Protein AF-A0A345YJB5-F1 (afdb_monomer_lite)

pLDDT: mean 72.01, std 22.72, range [21.62, 98.44]

Secondary structure (DSSP, 8-state):
--EEEEEEEEB-----SSHHHHHHHHHT--HHHHHHHHHHGGGTT--EEEEEEEEE--HHHHHHHHHHTT--SHHHHHHHHHHHGGGS----------S--PPP------S---HHHHHHHHHHTT----------SS---------HHHHHHHS-EEEE-TTSS-EEEE--EEEETTEEEE--EEEEE--TTT--HHHHHHHHHHHHHHHHHHHHHTT-EEEEEE-SSSEEEEEEEEEHHHHHTTSSHHHHHHHHHHHHS-TTSPEEEE-TTS-B-S--HHHHHHHT---EEETTEEESS-TTGGGG--S-EEE-TTSS-EEE-S-EEEETTEEEE--EEEEEBSSTTSSBSSHHHHHHHHHHHHHHHHHHHHHTT-EEEEEE-SSSEEEEEEEEEHHHHHTT-SHHHHHHHHHHHHTS-S-------EEEE-SSEEEEEE--SEETTEE--TTSTT---EEEEEEEEEETTEEEEEEEEEEEEEEETTS-HHHHHHHHHHHHHHHHTT--SHHHHHHHTT-BHHHHHHHHHHHHTT--TT-HHHHTTTSTTSTT---------------------------EEE---TT-PPPPTTSGGGEEEEEEEEE-------TTS-PPPHHHHHHHHHHH---GGGEEEEEEEEEEETTEEEEEE-PPP-

Foldseek 3Di:
DKWKWWFKFWFFWDFDLDPVCVVVVVVPDAQVRVLVRQVVCPVPDIDMGTPDMDIDDDPVVVCVVCVLLVRNCVVVVVVVVVVVVVPDDDDDDDDDDDDDDFDDDDDDDDPDDDPVVVVVVCVVVVHDPDDDDDDDPDDDDDDDDDDPLLVQLQPWDWQAALLNPWIWTGNDWGQDPNFIWTKTKTKAADDVVPDDLVRQVVVLVVQQVLLAVVLVVQVWGWDWDQDPNRIIIIIITGGSVSLCVLVHSVSSSLVVSVSNHRLVDWRKQWDLQLDGDRDDPVNCVNLVHDWDDDPNHTHRHHPLLSQQAHNDWQAAPVRQWIWRQSIWTQHPSAIFGKTKIKQFECDPPGPHPDPVRQVVVLVVLQVQLVVLCVLQVKHWDWDDDDDTIIMIIIGGHSVSQVLQPGNVSSSVVCNCSRHLGVPPCLDDWDWDDDPFKIKTKHFDQAFDPGGADSNHSRTARWIKIWMWTDDDPDTDGQDLRIATAQEGSSDDPVLSNLLRVVVVLVVVVVLRDNVSSVVSSDDYSVNSVVSVVLVVVPPPPPCPVVSSPPPVVPPPDDDDDDDDDDDDDDDDDDDDDDDDPDWKDFPDDPDDDDDDSVQSSAKGWGKRWTFTDTDDDDPPPPDQDPVNVSVVCVVVDDRSSRTSDMDTAFMDTPPHTGIGTDDPDD

Radius of gyration: 36.36 Å; chains: 1; bounding box: 98×70×102 Å

Structure (mmCIF, N/CA/C/O backbone):
data_AF-A0A345YJB5-F1
#
_entry.id   AF-A0A345YJB5-F1
#
loop_
_atom_site.group_PDB
_atom_site.id
_atom_site.type_symbol
_atom_site.label_atom_id
_atom_site.label_alt_id
_atom_site.label_comp_id
_atom_site.label_asym_id
_atom_site.label_entity_id
_atom_site.label_seq_id
_atom_site.pdbx_PDB_ins_code
_atom_site.Cartn_x
_atom_site.Cartn_y
_atom_site.Cartn_z
_atom_site.occupancy
_atom_site.B_iso_or_equiv
_atom_site.auth_seq_id
_atom_site.auth_comp_id
_atom_site.auth_asym_id
_atom_site.auth_atom_id
_atom_site.pdbx_PDB_model_num
ATOM 1 N N . MET A 1 1 ? 25.781 22.936 -4.184 1.00 44.56 1 MET A N 1
ATOM 2 C CA . MET A 1 1 ? 26.288 22.618 -2.825 1.00 44.56 1 MET A CA 1
ATOM 3 C C . MET A 1 1 ? 25.093 22.343 -1.916 1.00 44.56 1 MET A C 1
ATOM 5 O O . MET A 1 1 ? 24.091 23.016 -2.117 1.00 44.56 1 MET A O 1
ATOM 9 N N . PRO A 1 2 ? 25.155 21.402 -0.956 1.00 40.81 2 PRO A N 1
ATOM 10 C CA . PRO A 1 2 ? 24.090 21.222 0.036 1.00 40.81 2 PRO A CA 1
ATOM 11 C C . PRO A 1 2 ? 24.004 22.417 0.993 1.00 40.81 2 PRO A C 1
ATOM 13 O O . PRO A 1 2 ? 25.035 22.859 1.494 1.00 40.81 2 PRO A O 1
ATOM 16 N N . VAL A 1 3 ? 22.796 22.890 1.293 1.00 44.66 3 VAL A N 1
ATOM 17 C CA . VAL A 1 3 ? 22.505 23.885 2.342 1.00 44.66 3 VAL A CA 1
ATOM 18 C C . VAL A 1 3 ? 21.696 23.210 3.444 1.00 44.66 3 VAL A C 1
ATOM 20 O O . VAL A 1 3 ? 20.840 22.386 3.147 1.00 44.66 3 VAL A O 1
ATOM 23 N N . GLN A 1 4 ? 21.951 23.513 4.717 1.00 45.34 4 GLN A N 1
ATOM 24 C CA . GLN A 1 4 ? 21.225 22.900 5.832 1.00 45.34 4 GLN A CA 1
ATOM 25 C C . GLN A 1 4 ? 20.353 23.939 6.547 1.00 45.34 4 GLN A C 1
ATOM 27 O O . GLN A 1 4 ? 20.866 24.903 7.100 1.00 45.34 4 GLN A O 1
ATOM 32 N N . LYS A 1 5 ? 19.034 23.734 6.525 1.00 52.66 5 LYS A N 1
ATOM 33 C CA . LYS A 1 5 ? 18.026 24.506 7.257 1.00 52.66 5 LYS A CA 1
ATOM 34 C C . LYS A 1 5 ? 17.927 23.965 8.681 1.00 52.66 5 LYS A C 1
ATOM 36 O O . LYS A 1 5 ? 17.858 22.750 8.868 1.00 52.66 5 LYS A O 1
ATOM 41 N N . LEU A 1 6 ? 17.939 24.845 9.675 1.00 43.31 6 LEU A N 1
ATOM 42 C CA . LEU A 1 6 ? 17.793 24.496 11.090 1.00 43.31 6 LEU A CA 1
ATOM 43 C C . LEU A 1 6 ? 16.467 25.048 11.618 1.00 43.31 6 LEU A C 1
ATOM 45 O O . LEU A 1 6 ? 15.945 26.015 11.077 1.00 43.31 6 LEU A O 1
ATOM 49 N N . ILE A 1 7 ? 15.933 24.404 12.653 1.00 47.88 7 ILE A N 1
ATOM 50 C CA . ILE A 1 7 ? 14.821 24.904 13.462 1.00 47.88 7 ILE A CA 1
ATOM 51 C C . ILE A 1 7 ? 15.342 25.020 14.888 1.00 47.88 7 ILE A C 1
ATOM 53 O O . ILE A 1 7 ? 15.876 24.042 15.431 1.00 47.88 7 ILE A O 1
ATOM 57 N N . LEU A 1 8 ? 15.242 26.215 15.464 1.00 42.44 8 LEU A N 1
ATOM 58 C CA . LEU A 1 8 ? 15.743 26.518 16.798 1.00 42.44 8 LEU A CA 1
ATOM 59 C C . LEU A 1 8 ? 14.577 26.766 17.766 1.00 42.44 8 LEU A C 1
ATOM 61 O O . LEU A 1 8 ? 13.424 26.860 17.378 1.00 42.44 8 LEU A O 1
ATOM 65 N N . GLN A 1 9 ? 14.879 26.825 19.053 1.00 42.31 9 GLN A N 1
ATOM 66 C CA . GLN A 1 9 ? 13.971 27.281 20.095 1.00 42.31 9 GLN A CA 1
ATOM 67 C C . GLN A 1 9 ? 14.765 28.257 20.963 1.00 42.31 9 GLN A C 1
ATOM 69 O O . GLN A 1 9 ? 15.835 27.880 21.448 1.00 42.31 9 GLN A O 1
ATOM 74 N N . MET A 1 10 ? 14.281 29.494 21.122 1.00 46.22 10 MET A N 1
ATOM 75 C CA . MET A 1 10 ? 14.931 30.533 21.931 1.00 46.22 10 MET A CA 1
ATOM 76 C C . MET A 1 10 ? 14.040 30.960 23.098 1.00 46.22 10 MET A C 1
ATOM 78 O O . MET A 1 10 ? 12.892 31.344 22.892 1.00 46.22 10 MET A O 1
ATOM 82 N N . THR A 1 11 ? 14.605 30.990 24.303 1.00 45.50 11 THR A N 1
ATOM 83 C CA . THR A 1 11 ? 13.954 31.544 25.503 1.00 45.50 11 THR A CA 1
ATOM 84 C C . THR A 1 11 ? 14.563 32.908 25.835 1.00 45.50 11 THR A C 1
ATOM 86 O O . THR A 1 11 ? 15.778 32.985 26.000 1.00 45.50 11 THR A O 1
ATOM 89 N N . VAL A 1 12 ? 13.754 33.971 25.954 1.00 45.88 12 VAL A N 1
ATOM 90 C CA . VAL A 1 12 ? 14.209 35.352 26.243 1.00 45.88 12 VAL A CA 1
ATOM 91 C C . VAL A 1 12 ? 13.360 35.960 27.368 1.00 45.88 12 VAL A C 1
ATOM 93 O O . VAL A 1 12 ? 12.159 35.717 27.408 1.00 45.88 12 VAL A O 1
ATOM 96 N N . MET A 1 13 ? 13.964 36.743 28.274 1.00 48.31 13 MET A N 1
ATOM 97 C CA . MET A 1 13 ? 13.277 37.384 29.413 1.00 48.31 13 MET A CA 1
ATOM 98 C C . MET A 1 13 ? 13.209 38.914 29.264 1.00 48.31 13 MET A C 1
ATOM 100 O O . MET A 1 13 ? 14.163 39.524 28.776 1.00 48.31 13 MET A O 1
ATOM 104 N N . CYS A 1 14 ? 12.110 39.533 29.714 1.00 51.16 14 CYS A N 1
ATOM 105 C CA . CYS A 1 14 ? 11.850 40.979 29.640 1.00 51.16 14 CYS A CA 1
ATOM 106 C C . CYS A 1 14 ? 11.347 41.537 30.970 1.00 51.16 14 CYS A C 1
ATOM 108 O O . CYS A 1 14 ? 10.651 40.831 31.688 1.00 51.16 14 CYS A O 1
ATOM 110 N N . ASP A 1 15 ? 11.631 42.811 31.240 1.00 48.09 15 ASP A N 1
ATOM 111 C CA . ASP A 1 15 ? 11.227 43.522 32.459 1.00 48.09 15 ASP A CA 1
ATOM 112 C C . ASP A 1 15 ? 10.264 44.666 32.068 1.00 48.09 15 ASP A C 1
ATOM 114 O O . ASP A 1 15 ? 10.689 45.789 31.778 1.00 48.09 15 ASP A O 1
ATOM 118 N N . THR A 1 16 ? 8.967 44.358 31.927 1.00 55.78 16 THR A N 1
ATOM 119 C CA . THR A 1 16 ? 7.910 45.338 31.599 1.00 55.78 16 THR A CA 1
ATOM 120 C C . THR A 1 16 ? 6.620 45.049 32.363 1.00 55.78 16 THR A C 1
ATOM 122 O O . THR A 1 16 ? 6.196 43.899 32.433 1.00 55.78 16 THR A O 1
ATOM 125 N N . ASP A 1 17 ? 5.943 46.103 32.821 1.00 49.38 17 ASP A N 1
ATOM 126 C CA . ASP A 1 17 ? 4.808 46.026 33.755 1.00 49.38 17 ASP A CA 1
ATOM 127 C C . ASP A 1 17 ? 3.500 45.472 33.138 1.00 49.38 17 ASP A C 1
ATOM 129 O O . ASP A 1 17 ? 2.554 45.135 33.857 1.00 49.38 17 ASP A O 1
ATOM 133 N N . THR A 1 18 ? 3.387 45.402 31.804 1.00 54.69 18 THR A N 1
ATOM 134 C CA . THR A 1 18 ? 2.184 44.888 31.125 1.00 54.69 18 THR A CA 1
ATOM 135 C C . THR A 1 18 ? 2.501 44.102 29.853 1.00 54.69 18 THR A C 1
ATOM 137 O O . THR A 1 18 ? 3.461 44.390 29.147 1.00 54.69 18 THR A O 1
ATOM 140 N N . LEU A 1 19 ? 1.640 43.134 29.511 1.00 43.41 19 LEU A N 1
ATOM 141 C CA . LEU A 1 19 ? 1.776 42.309 28.302 1.00 43.41 19 LEU A CA 1
ATOM 142 C C . LEU A 1 19 ? 1.765 43.141 27.009 1.00 43.41 19 LEU A C 1
ATOM 144 O O . LEU A 1 19 ? 2.551 42.879 26.105 1.00 43.41 19 LEU A O 1
ATOM 148 N N . ASP A 1 20 ? 0.906 44.158 26.925 1.00 52.31 20 ASP A N 1
ATOM 149 C CA . ASP A 1 20 ? 0.854 45.035 25.752 1.00 52.31 20 ASP A CA 1
ATOM 150 C C . ASP A 1 20 ? 2.120 45.902 25.650 1.00 52.31 20 ASP A C 1
ATOM 152 O O . ASP A 1 20 ? 2.561 46.207 24.546 1.00 52.31 20 ASP A O 1
ATOM 156 N N . GLU A 1 21 ? 2.736 46.291 26.771 1.00 53.38 21 GLU A N 1
ATOM 157 C CA . GLU A 1 21 ? 4.031 46.981 26.766 1.00 53.38 21 GLU A CA 1
ATOM 158 C C . GLU A 1 21 ? 5.183 46.034 26.449 1.00 53.38 21 GLU A C 1
ATOM 160 O O . GLU A 1 21 ? 6.061 46.449 25.709 1.00 53.38 21 GLU A O 1
ATOM 165 N N . ALA A 1 22 ? 5.155 44.778 26.903 1.00 52.56 22 ALA A N 1
ATOM 166 C CA . ALA A 1 22 ? 6.128 43.757 26.514 1.00 52.56 22 ALA A CA 1
ATOM 167 C C . ALA A 1 22 ? 6.095 43.542 24.996 1.00 52.56 22 ALA A C 1
ATOM 169 O O . ALA A 1 22 ? 7.112 43.660 24.317 1.00 52.56 22 ALA A O 1
ATOM 170 N N . VAL A 1 23 ? 4.899 43.303 24.448 1.00 49.75 23 VAL A N 1
ATOM 171 C CA . VAL A 1 23 ? 4.691 43.091 23.012 1.00 49.75 23 VAL A CA 1
ATOM 172 C C . VAL A 1 23 ? 5.086 44.338 22.223 1.00 49.75 23 VAL A C 1
ATOM 174 O O . VAL A 1 23 ? 5.841 44.215 21.270 1.00 49.75 23 VAL A O 1
ATOM 177 N N . ASN A 1 24 ? 4.673 45.542 22.633 1.00 56.47 24 ASN A N 1
ATOM 178 C CA . ASN A 1 24 ? 5.051 46.775 21.930 1.00 56.47 24 ASN A CA 1
ATOM 179 C C . ASN A 1 24 ? 6.534 47.142 22.101 1.00 56.47 24 ASN A C 1
ATOM 181 O O . ASN A 1 24 ? 7.119 47.725 21.191 1.00 56.47 24 ASN A O 1
ATOM 185 N N . ALA A 1 25 ? 7.154 46.843 23.244 1.00 56.84 25 ALA A N 1
ATOM 186 C CA . ALA A 1 25 ? 8.582 47.047 23.462 1.00 56.84 25 ALA A CA 1
ATOM 187 C C . ALA A 1 25 ? 9.382 46.132 22.536 1.00 56.84 25 ALA A C 1
ATOM 189 O O . ALA A 1 25 ? 10.281 46.621 21.867 1.00 56.84 25 ALA A O 1
ATOM 190 N N . TYR A 1 26 ? 9.005 44.857 22.406 1.00 59.59 26 TYR A N 1
ATOM 191 C CA . TYR A 1 26 ? 9.677 43.931 21.491 1.00 59.59 26 TYR A CA 1
ATOM 192 C C . TYR A 1 26 ? 9.394 44.205 20.017 1.00 59.59 26 TYR A C 1
ATOM 194 O O . TYR A 1 26 ? 10.328 44.193 19.224 1.00 59.59 26 TYR A O 1
ATOM 202 N N . ASP A 1 27 ? 8.155 44.536 19.654 1.00 49.59 27 ASP A N 1
ATOM 203 C CA . ASP A 1 27 ? 7.781 44.907 18.279 1.00 49.59 27 ASP A CA 1
ATOM 204 C C . ASP A 1 27 ? 8.455 46.225 17.836 1.00 49.59 27 ASP A C 1
ATOM 206 O O . ASP A 1 27 ? 8.512 46.551 16.651 1.00 49.59 27 ASP A O 1
ATOM 210 N N . SER A 1 28 ? 8.997 46.993 18.794 1.00 49.53 28 SER A N 1
ATOM 211 C CA . SER A 1 28 ? 9.758 48.224 18.551 1.00 49.53 28 SER A CA 1
ATOM 212 C C . SER A 1 28 ? 11.257 48.131 18.856 1.00 49.53 28 SER A C 1
ATOM 214 O O . SER A 1 28 ? 11.974 49.104 18.598 1.00 49.53 28 SER A O 1
ATOM 216 N N . MET A 1 29 ? 11.748 46.994 19.362 1.00 53.62 29 MET A N 1
ATOM 217 C CA . MET A 1 29 ? 13.169 46.773 19.627 1.00 53.62 29 MET A CA 1
ATOM 218 C C . MET A 1 29 ? 13.900 46.474 18.327 1.00 53.62 29 MET A C 1
ATOM 220 O O . MET A 1 29 ? 13.502 45.627 17.531 1.00 53.62 29 MET A O 1
ATOM 224 N N . SER A 1 30 ? 15.032 47.139 18.138 1.00 52.41 30 SER A N 1
ATOM 225 C CA . SER A 1 30 ? 15.983 46.721 17.123 1.00 52.41 30 SER A CA 1
ATOM 226 C C . SER A 1 30 ? 16.657 45.422 17.553 1.00 52.41 30 SER A C 1
ATOM 228 O O . SER A 1 30 ? 16.879 45.154 18.733 1.00 52.41 30 SER A O 1
ATOM 230 N N . LEU A 1 31 ? 17.090 44.625 16.591 1.00 46.19 31 LEU A N 1
ATOM 231 C CA . LEU A 1 31 ? 17.836 43.404 16.868 1.00 46.19 31 LEU A CA 1
ATOM 232 C C . LEU A 1 31 ? 19.042 43.506 17.766 1.00 46.19 31 LEU A C 1
ATOM 234 O O 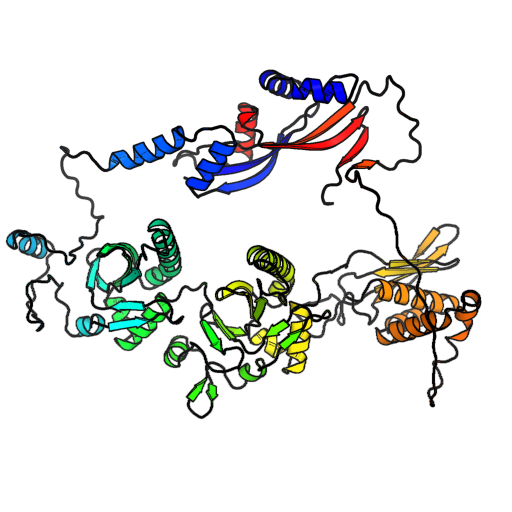. LEU A 1 31 ? 19.379 42.558 18.465 1.00 46.19 31 LEU A O 1
ATOM 238 N N . THR A 1 32 ? 19.742 44.630 17.689 1.00 51.06 32 THR A N 1
ATOM 239 C CA . THR A 1 32 ? 20.906 44.852 18.534 1.00 51.06 32 THR A CA 1
ATOM 240 C C . THR A 1 32 ? 20.486 44.892 20.001 1.00 51.06 32 THR A C 1
ATOM 242 O O . THR A 1 32 ? 21.241 44.452 20.858 1.00 51.06 32 THR A O 1
ATOM 245 N N . GLU A 1 33 ? 19.271 45.359 20.293 1.00 51.59 33 GLU A N 1
ATOM 246 C CA . GLU A 1 33 ? 18.691 45.378 21.636 1.00 51.59 33 GLU A CA 1
ATOM 247 C C . GLU A 1 33 ? 18.221 43.977 22.064 1.00 51.59 33 GLU A C 1
ATOM 249 O O . GLU A 1 33 ? 18.426 43.603 23.218 1.00 51.59 33 GLU A O 1
ATOM 254 N N . ILE A 1 34 ? 17.711 43.164 21.130 1.00 50.91 34 ILE A N 1
ATOM 255 C CA . ILE A 1 34 ? 17.346 41.755 21.369 1.00 50.91 34 ILE A CA 1
ATOM 256 C C . ILE A 1 34 ? 18.594 40.900 21.656 1.00 50.91 34 ILE A C 1
ATOM 258 O O . ILE A 1 34 ? 18.623 40.173 22.646 1.00 50.91 34 ILE A O 1
ATOM 262 N N . ALA A 1 35 ? 19.659 41.045 20.861 1.00 49.28 35 ALA A N 1
ATOM 263 C CA . ALA A 1 35 ? 20.926 40.334 21.056 1.00 49.28 35 ALA A CA 1
ATOM 264 C C . ALA A 1 35 ? 21.591 40.684 22.403 1.00 49.28 35 ALA A C 1
ATOM 266 O O . ALA A 1 35 ? 22.115 39.817 23.101 1.00 49.28 35 ALA A O 1
ATOM 267 N N . HIS A 1 36 ? 21.512 41.953 22.812 1.00 54.66 36 HIS A N 1
ATOM 268 C CA . HIS A 1 36 ? 22.048 42.416 24.092 1.00 54.66 36 HIS A CA 1
ATOM 269 C C . HIS A 1 36 ? 21.214 41.927 25.295 1.00 54.66 36 HIS A C 1
ATOM 271 O O . HIS A 1 36 ? 21.744 41.813 26.397 1.00 54.66 36 HIS A O 1
ATOM 277 N N . SER A 1 37 ? 19.924 41.621 25.094 1.00 51.84 37 SER A N 1
ATOM 278 C CA . SER A 1 37 ? 19.049 40.982 26.091 1.00 51.84 37 SER A CA 1
ATOM 279 C C . SER A 1 37 ? 19.371 39.493 26.262 1.00 51.84 37 SER A C 1
ATOM 281 O O . SER A 1 37 ? 19.419 39.018 27.396 1.00 51.84 37 SER A O 1
ATOM 283 N N . THR A 1 38 ? 19.679 38.772 25.178 1.00 48.78 38 THR A N 1
ATOM 284 C CA . THR A 1 38 ? 20.147 37.376 25.250 1.00 48.78 38 THR A CA 1
ATOM 285 C C . THR A 1 38 ? 21.526 37.242 25.899 1.00 48.78 38 THR A C 1
ATOM 287 O O . THR A 1 38 ? 21.696 36.361 26.735 1.00 48.78 38 THR A O 1
ATOM 290 N N . ASP A 1 39 ? 22.463 38.162 25.630 1.00 51.19 39 ASP A N 1
ATOM 291 C CA . ASP A 1 39 ? 23.772 38.216 26.314 1.00 51.19 39 ASP A CA 1
ATOM 292 C C . ASP A 1 39 ? 23.638 38.506 27.823 1.00 51.19 39 ASP A C 1
ATOM 294 O O . ASP A 1 39 ? 24.496 38.138 28.625 1.00 51.19 39 ASP A O 1
ATOM 298 N N . PHE A 1 40 ? 22.560 39.183 28.235 1.00 43.53 40 PHE A N 1
ATOM 299 C CA . PHE A 1 40 ? 22.276 39.487 29.640 1.00 43.53 40 PHE A CA 1
ATOM 300 C C . PHE A 1 40 ? 21.701 38.279 30.405 1.00 43.53 40 PHE A C 1
ATOM 302 O O . PHE A 1 40 ? 21.779 38.234 31.632 1.00 43.53 40 PHE A O 1
ATOM 309 N N . GLY A 1 41 ? 21.125 37.300 29.699 1.00 44.69 41 GLY A N 1
ATOM 310 C CA . GLY A 1 41 ? 20.412 36.163 30.284 1.00 44.69 41 GLY A CA 1
ATOM 311 C C . GLY A 1 41 ? 21.256 34.904 30.561 1.00 44.69 41 GLY A C 1
ATOM 312 O O . GLY A 1 41 ? 20.745 33.957 31.170 1.00 44.69 41 GLY A O 1
ATOM 313 N N . ASP A 1 42 ? 22.547 34.900 30.206 1.00 43.69 42 ASP A N 1
ATOM 314 C CA . ASP A 1 42 ? 23.491 33.795 30.481 1.00 43.69 42 ASP A CA 1
ATOM 315 C C . ASP A 1 42 ? 23.615 33.444 31.984 1.00 43.69 42 ASP A C 1
ATOM 317 O O . ASP A 1 42 ? 23.967 32.317 32.335 1.00 43.69 42 ASP A O 1
ATOM 321 N N . ASP A 1 43 ? 23.261 34.364 32.891 1.00 40.84 43 ASP A N 1
ATOM 322 C CA . ASP A 1 43 ? 23.250 34.130 34.346 1.00 40.84 43 ASP A CA 1
ATOM 323 C C . ASP A 1 43 ? 21.905 33.581 34.889 1.00 40.84 43 ASP A C 1
ATOM 325 O O . ASP A 1 43 ? 21.824 33.236 36.072 1.00 40.84 43 ASP A O 1
ATOM 329 N N . ILE A 1 44 ? 20.847 33.478 34.067 1.00 37.62 44 ILE A N 1
ATOM 330 C CA . ILE A 1 44 ? 19.465 33.220 34.539 1.00 37.62 44 ILE A CA 1
ATOM 331 C C . ILE A 1 44 ? 18.675 32.159 33.746 1.00 37.62 44 ILE A C 1
ATOM 333 O O . ILE A 1 44 ? 17.538 31.863 34.104 1.00 37.62 44 ILE A O 1
ATOM 337 N N . GLY A 1 45 ? 19.274 31.504 32.744 1.00 37.69 45 GLY A N 1
ATOM 338 C CA . GLY A 1 45 ? 18.694 30.312 32.100 1.00 37.69 45 GLY A CA 1
ATOM 339 C C . GLY A 1 45 ? 18.027 30.526 30.736 1.00 37.69 45 GLY A C 1
ATOM 340 O O . GLY A 1 45 ? 17.296 29.644 30.281 1.00 37.69 45 GLY A O 1
ATOM 341 N N . SER A 1 46 ? 18.290 31.640 30.050 1.00 44.28 46 SER A N 1
ATOM 342 C CA . SER A 1 46 ? 17.992 31.764 28.616 1.00 44.28 46 SER A CA 1
ATOM 343 C C . SER A 1 46 ? 18.990 30.955 27.780 1.00 44.28 46 SER A C 1
ATOM 345 O O . SER A 1 46 ? 20.171 30.893 28.109 1.00 44.28 46 SER A O 1
ATOM 347 N N . GLY A 1 47 ? 18.535 30.333 26.689 1.00 44.03 47 GLY A N 1
ATOM 348 C CA . GLY A 1 47 ? 19.403 29.555 25.804 1.00 44.03 47 GLY A CA 1
ATOM 349 C C . GLY A 1 47 ? 18.719 29.144 24.503 1.00 44.03 47 GLY A C 1
ATOM 350 O O . GLY A 1 47 ? 17.492 29.171 24.397 1.00 44.03 47 GLY A O 1
ATOM 351 N N . ILE A 1 48 ? 19.532 28.768 23.512 1.00 43.25 48 ILE A N 1
ATOM 352 C CA . ILE A 1 48 ? 19.093 28.377 22.168 1.00 43.25 48 ILE A CA 1
ATOM 353 C C . ILE A 1 48 ? 19.288 26.871 21.984 1.00 43.25 48 ILE A C 1
ATOM 355 O O . ILE A 1 48 ? 20.388 26.349 22.178 1.00 43.25 48 ILE A O 1
ATOM 359 N N . LYS A 1 49 ? 18.233 26.151 21.592 1.00 45.69 49 LYS A N 1
ATOM 360 C CA . LYS A 1 49 ? 18.287 24.701 21.343 1.00 45.69 49 LYS A CA 1
ATOM 361 C C . LYS A 1 49 ? 17.912 24.378 19.898 1.00 45.69 49 LYS A C 1
ATOM 363 O O . LYS A 1 49 ? 16.881 24.818 19.414 1.00 45.69 49 LYS A O 1
ATOM 368 N N . VAL A 1 50 ? 18.721 23.557 19.220 1.00 43.06 50 VAL A N 1
ATOM 369 C CA . VAL A 1 50 ? 18.417 23.045 17.867 1.00 43.06 50 VAL A CA 1
ATOM 370 C C . VAL A 1 50 ? 17.444 21.868 17.962 1.00 43.06 50 VAL A C 1
ATOM 372 O O . VAL A 1 50 ? 17.839 20.767 18.383 1.00 43.06 50 VAL A O 1
ATOM 375 N N . VAL A 1 51 ? 16.200 22.078 17.537 1.00 48.16 51 VAL A N 1
ATOM 376 C CA . VAL A 1 51 ? 15.121 21.082 17.622 1.00 48.16 51 VAL A CA 1
ATOM 377 C C . VAL A 1 51 ? 14.975 20.250 16.344 1.00 48.16 51 VAL A C 1
ATOM 379 O O . VAL A 1 51 ? 14.707 19.056 16.448 1.00 48.16 51 VAL A O 1
ATOM 382 N N . ALA A 1 52 ? 15.288 20.796 15.161 1.00 46.47 52 ALA A N 1
ATOM 383 C CA . ALA A 1 52 ? 15.303 20.027 13.908 1.00 46.47 52 ALA A CA 1
ATOM 384 C C . ALA A 1 52 ? 16.323 20.546 12.874 1.00 46.47 52 ALA A C 1
ATOM 386 O O . ALA A 1 52 ? 16.821 21.668 12.979 1.00 46.47 52 ALA A O 1
ATOM 387 N N . SER A 1 53 ? 16.653 19.717 11.873 1.00 46.47 53 SER A N 1
ATOM 388 C CA . SER A 1 53 ? 17.476 20.112 10.723 1.00 46.47 53 SER A CA 1
ATOM 389 C C . SER A 1 53 ? 17.065 19.404 9.428 1.00 46.47 53 SER A C 1
ATOM 391 O O . SER A 1 53 ? 16.615 18.260 9.447 1.00 46.47 53 SER A O 1
ATOM 393 N N . GLN A 1 54 ? 17.242 20.080 8.292 1.00 55.91 54 GLN A N 1
ATOM 394 C CA . GLN A 1 54 ? 16.914 19.577 6.959 1.00 55.91 54 GLN A CA 1
ATOM 395 C C . GLN A 1 54 ? 17.986 19.987 5.946 1.00 55.91 54 GLN A C 1
ATOM 397 O O . GLN A 1 54 ? 18.371 21.149 5.882 1.00 55.91 54 GLN A O 1
ATOM 402 N N . THR A 1 55 ? 18.449 19.056 5.112 1.00 51.62 55 THR A N 1
ATOM 403 C CA . THR A 1 55 ? 19.386 19.354 4.016 1.00 51.62 55 THR A CA 1
ATOM 404 C C . THR A 1 55 ? 18.626 19.644 2.720 1.00 51.62 55 THR A C 1
ATOM 406 O O . THR A 1 55 ? 17.800 18.848 2.283 1.00 51.62 55 THR A O 1
ATOM 409 N N . ILE A 1 56 ? 18.930 20.776 2.095 1.00 55.12 56 ILE A N 1
ATOM 410 C CA . ILE A 1 56 ? 18.370 21.278 0.842 1.00 55.12 56 ILE A CA 1
ATOM 411 C C . ILE A 1 56 ? 19.464 21.211 -0.224 1.00 55.12 56 ILE A C 1
ATOM 413 O O . ILE A 1 56 ? 20.574 21.702 -0.028 1.00 55.12 56 ILE A O 1
ATOM 417 N N . LEU A 1 57 ? 19.159 20.566 -1.348 1.00 48.97 57 LEU A N 1
ATOM 418 C CA . LEU A 1 57 ? 20.132 20.278 -2.409 1.00 48.97 57 LEU A CA 1
ATOM 419 C C . LEU A 1 57 ? 19.861 21.043 -3.714 1.00 48.97 57 LEU A C 1
ATOM 421 O O . LEU A 1 57 ? 20.760 21.145 -4.543 1.00 48.97 57 LEU A O 1
ATOM 425 N N . SER A 1 58 ? 18.650 21.581 -3.890 1.00 65.06 58 SER A N 1
ATOM 426 C CA . SER A 1 58 ? 18.228 22.273 -5.116 1.00 65.06 58 SER A CA 1
ATOM 427 C C . SER A 1 58 ? 18.699 23.735 -5.118 1.00 65.06 58 SER A C 1
ATOM 429 O O . SER A 1 58 ? 18.383 24.448 -4.164 1.00 65.06 58 SER A O 1
ATOM 431 N N . PRO A 1 59 ? 19.407 24.199 -6.166 1.00 56.28 59 PRO A N 1
ATOM 432 C CA . PRO A 1 59 ? 19.837 25.591 -6.304 1.00 56.28 59 PRO A CA 1
ATOM 433 C C . PRO A 1 59 ? 18.687 26.601 -6.241 1.00 56.28 59 PRO A C 1
ATOM 435 O O . PRO A 1 59 ? 18.801 27.585 -5.519 1.00 56.28 59 PRO A O 1
ATOM 438 N N . ASP A 1 60 ? 17.556 26.329 -6.894 1.00 65.06 60 ASP A N 1
ATOM 439 C CA . ASP A 1 60 ? 16.410 27.250 -6.902 1.00 65.06 60 ASP A CA 1
ATOM 440 C C . ASP A 1 60 ? 15.691 27.274 -5.562 1.00 65.06 60 ASP A C 1
ATOM 442 O O . ASP A 1 60 ? 15.248 28.321 -5.105 1.00 65.06 60 ASP A O 1
ATOM 446 N N . ARG A 1 61 ? 15.630 26.130 -4.872 1.00 59.31 61 ARG A N 1
ATOM 447 C CA . ARG A 1 61 ? 15.085 26.081 -3.514 1.00 59.31 61 ARG A CA 1
ATOM 448 C C . ARG A 1 61 ? 16.019 26.740 -2.504 1.00 59.31 61 ARG A C 1
ATOM 450 O O . ARG A 1 61 ? 15.543 27.343 -1.551 1.00 59.31 61 ARG A O 1
ATOM 457 N N . ILE A 1 62 ? 17.331 26.650 -2.719 1.00 55.97 62 ILE A N 1
ATOM 458 C CA . ILE A 1 62 ? 18.328 27.409 -1.960 1.00 55.97 62 ILE A CA 1
ATOM 459 C C . ILE A 1 62 ? 18.113 28.902 -2.205 1.00 55.97 62 ILE A C 1
ATOM 461 O O . ILE A 1 62 ? 18.011 29.649 -1.242 1.00 55.97 62 ILE A O 1
ATOM 465 N N . LYS A 1 63 ? 17.960 29.326 -3.461 1.00 63.06 63 LYS A N 1
ATOM 466 C CA . LYS A 1 63 ? 17.720 30.722 -3.828 1.00 63.06 63 LYS A CA 1
ATOM 467 C C . LYS A 1 63 ? 16.405 31.257 -3.263 1.00 63.06 63 LYS A C 1
ATOM 469 O O . LYS A 1 63 ? 16.411 32.295 -2.622 1.00 63.06 63 LYS A O 1
ATOM 474 N N . ALA A 1 64 ? 15.315 30.505 -3.381 1.00 65.12 64 ALA A N 1
ATOM 475 C CA . ALA A 1 64 ? 14.018 30.874 -2.823 1.00 65.12 64 ALA A CA 1
ATOM 476 C C . ALA A 1 64 ? 14.042 30.965 -1.288 1.00 65.12 64 ALA A C 1
ATOM 478 O O . ALA A 1 64 ? 13.431 31.860 -0.713 1.00 65.12 64 ALA A O 1
ATOM 479 N N . GLU A 1 65 ? 14.758 30.067 -0.602 1.00 57.62 65 GLU A N 1
ATOM 480 C CA . GLU A 1 65 ? 14.914 30.149 0.857 1.00 57.62 65 GLU A CA 1
ATOM 481 C C . GLU A 1 65 ? 15.854 31.293 1.276 1.00 57.62 65 GLU A C 1
ATOM 483 O O . GLU A 1 65 ? 15.652 31.849 2.352 1.00 57.62 65 GLU A O 1
ATOM 488 N N . LEU A 1 66 ? 16.835 31.676 0.443 1.00 53.53 66 LEU A N 1
ATOM 489 C CA . LEU A 1 66 ? 17.691 32.856 0.646 1.00 53.53 66 LEU A CA 1
ATOM 490 C C . LEU A 1 66 ? 16.905 34.162 0.453 1.00 53.53 66 LEU A C 1
ATOM 492 O O . LEU A 1 66 ? 16.964 35.045 1.308 1.00 53.53 66 LEU A O 1
ATOM 496 N N . GLU A 1 67 ? 16.108 34.247 -0.610 1.00 66.88 67 GLU A N 1
ATOM 497 C CA . GLU A 1 67 ? 15.225 35.384 -0.887 1.00 66.88 67 GLU A CA 1
ATOM 498 C C . GLU A 1 67 ? 14.169 35.545 0.214 1.00 66.88 67 GLU A C 1
ATOM 500 O O . GLU A 1 67 ? 13.890 36.663 0.652 1.00 66.88 67 GLU A O 1
ATOM 505 N N . ALA A 1 68 ? 13.636 34.432 0.730 1.00 57.22 68 ALA A N 1
ATOM 506 C CA . ALA A 1 68 ? 12.666 34.433 1.822 1.00 57.22 68 ALA A CA 1
ATOM 507 C C . ALA A 1 68 ? 13.220 35.003 3.140 1.00 57.22 68 ALA A C 1
ATOM 509 O O . ALA A 1 68 ? 12.441 35.520 3.935 1.00 57.22 68 ALA A O 1
ATOM 510 N N . ILE A 1 69 ? 14.539 34.954 3.363 1.00 49.03 69 ILE A N 1
ATOM 511 C CA . ILE A 1 69 ? 15.203 35.560 4.535 1.00 49.03 69 ILE A CA 1
ATOM 512 C C . ILE A 1 69 ? 15.845 36.922 4.221 1.00 49.03 69 ILE A C 1
ATOM 514 O O . ILE A 1 69 ? 16.691 37.413 4.967 1.00 49.03 69 ILE A O 1
ATOM 518 N N . GLY A 1 70 ? 15.462 37.549 3.103 1.00 48.47 70 GLY A N 1
ATOM 519 C CA . GLY A 1 70 ? 15.912 38.892 2.730 1.00 48.47 70 GLY A CA 1
ATOM 520 C C . GLY A 1 70 ? 17.339 38.966 2.179 1.00 48.47 70 GLY A C 1
ATOM 521 O O . GLY A 1 70 ? 17.892 40.062 2.080 1.00 48.47 70 GLY A O 1
ATOM 522 N N . ASN A 1 71 ? 17.939 37.831 1.812 1.00 54.12 71 ASN A N 1
ATOM 523 C CA . ASN A 1 71 ? 19.186 37.780 1.059 1.00 54.12 71 ASN A CA 1
ATOM 524 C C . ASN A 1 71 ? 18.847 37.698 -0.435 1.00 54.12 71 ASN A C 1
ATOM 526 O O . ASN A 1 71 ? 18.170 36.772 -0.864 1.00 54.12 71 ASN A O 1
ATOM 530 N N . ASP A 1 72 ? 19.305 38.659 -1.233 1.00 64.56 72 ASP A N 1
ATOM 531 C CA . ASP A 1 72 ? 18.966 38.760 -2.662 1.00 64.56 72 ASP A CA 1
ATOM 532 C C . ASP A 1 72 ? 19.576 37.654 -3.543 1.00 64.56 72 ASP A C 1
ATOM 534 O O . ASP A 1 72 ? 19.326 37.610 -4.746 1.00 64.56 72 ASP A O 1
ATOM 538 N N . GLY A 1 73 ? 20.366 36.752 -2.956 1.00 54.28 73 GLY A N 1
ATOM 539 C CA . GLY A 1 73 ? 20.939 35.607 -3.647 1.00 54.28 73 GLY A CA 1
ATOM 540 C C . GLY A 1 73 ? 22.099 35.959 -4.582 1.00 54.28 73 GLY A C 1
ATOM 541 O O . GLY A 1 73 ? 22.705 35.035 -5.126 1.00 54.28 73 GLY A O 1
ATOM 542 N N . GLU A 1 74 ? 22.490 37.236 -4.722 1.00 66.25 74 GLU A N 1
ATOM 543 C CA . GLU A 1 74 ? 23.533 37.657 -5.674 1.00 66.25 74 GLU A CA 1
ATOM 544 C C . GLU A 1 74 ? 24.880 36.983 -5.380 1.00 66.25 74 GLU A C 1
ATOM 546 O O . GLU A 1 74 ? 25.604 36.601 -6.296 1.00 66.25 74 GLU A O 1
ATOM 551 N N . PHE A 1 75 ? 25.222 36.772 -4.105 1.00 49.88 75 PHE A N 1
ATOM 552 C CA . PHE A 1 75 ? 26.457 36.071 -3.733 1.00 49.88 75 PHE A CA 1
ATOM 553 C C . PHE A 1 75 ? 26.458 34.599 -4.177 1.00 49.88 75 PHE A C 1
ATOM 555 O O . PHE A 1 75 ? 27.503 34.066 -4.555 1.00 49.88 75 PHE A O 1
ATOM 562 N N . PHE A 1 76 ? 25.296 33.940 -4.147 1.00 53.72 76 PHE A N 1
ATOM 563 C CA . PHE A 1 76 ? 25.142 32.559 -4.606 1.00 53.72 76 PHE A CA 1
ATOM 564 C C . PHE A 1 76 ? 25.199 32.486 -6.138 1.00 53.72 76 PHE A C 1
ATOM 566 O O . PHE A 1 76 ? 25.888 31.622 -6.677 1.00 53.72 76 PHE A O 1
ATOM 573 N N . ASP A 1 77 ? 24.583 33.452 -6.824 1.00 60.72 77 ASP A N 1
ATOM 574 C CA . ASP A 1 77 ? 24.660 33.595 -8.280 1.00 60.72 77 ASP A CA 1
ATOM 575 C C . ASP A 1 77 ? 26.098 33.879 -8.752 1.00 60.72 77 ASP A C 1
ATOM 577 O O . ASP A 1 77 ? 26.557 33.257 -9.707 1.00 60.72 77 ASP A O 1
ATOM 581 N N . MET A 1 78 ? 26.854 34.743 -8.059 1.00 54.69 78 MET A N 1
ATOM 582 C CA . MET A 1 78 ? 28.268 35.001 -8.370 1.00 54.69 78 MET A CA 1
ATOM 583 C C . MET A 1 78 ? 29.153 33.774 -8.145 1.00 54.69 78 MET A C 1
ATOM 585 O O . MET A 1 78 ? 30.046 33.524 -8.944 1.00 54.69 78 MET A O 1
ATOM 589 N N . ALA A 1 79 ? 28.927 32.994 -7.083 1.00 48.84 79 ALA A N 1
ATOM 590 C CA . ALA A 1 79 ? 29.699 31.776 -6.828 1.00 48.84 79 ALA A CA 1
ATOM 591 C C . ALA A 1 79 ? 29.420 30.683 -7.875 1.00 48.84 79 ALA A C 1
ATOM 593 O O . ALA A 1 79 ? 30.311 29.904 -8.205 1.00 48.84 79 ALA A O 1
ATOM 594 N N . ILE A 1 80 ? 28.198 30.637 -8.412 1.00 53.84 80 ILE A N 1
ATOM 595 C CA . ILE A 1 80 ? 27.843 29.778 -9.547 1.00 53.84 80 ILE A CA 1
ATOM 596 C C . ILE A 1 80 ? 28.460 30.320 -10.845 1.00 53.84 80 ILE A C 1
ATOM 598 O O . ILE A 1 80 ? 28.986 29.537 -11.632 1.00 53.84 80 ILE A O 1
ATOM 602 N N . ALA A 1 81 ? 28.464 31.641 -11.045 1.00 53.72 81 ALA A N 1
ATOM 603 C CA . ALA A 1 81 ? 29.053 32.291 -12.214 1.00 53.72 81 ALA A CA 1
ATOM 604 C C . ALA A 1 81 ? 30.587 32.169 -12.264 1.00 53.72 81 ALA A C 1
ATOM 606 O O . ALA A 1 81 ? 31.117 31.835 -13.312 1.00 53.72 81 ALA A O 1
ATOM 607 N N . ASP A 1 82 ? 31.304 32.315 -11.144 1.00 45.44 82 ASP A N 1
ATOM 608 C CA . ASP A 1 82 ? 32.764 32.103 -11.059 1.00 45.44 82 ASP A CA 1
ATOM 609 C C . ASP A 1 82 ? 33.158 30.648 -11.384 1.00 45.44 82 ASP A C 1
ATOM 611 O O . ASP A 1 82 ? 34.245 30.385 -11.905 1.00 45.44 82 ASP A O 1
ATOM 615 N N . MET A 1 83 ? 32.270 29.692 -11.082 1.00 48.72 83 MET A N 1
ATOM 616 C CA . MET A 1 83 ? 32.428 28.288 -11.474 1.00 48.72 83 MET A CA 1
ATOM 617 C C . MET A 1 83 ? 32.094 28.050 -12.953 1.00 48.72 83 MET A C 1
ATOM 619 O O . MET A 1 83 ? 32.615 27.097 -13.525 1.00 48.72 83 MET A O 1
ATOM 623 N N . ALA A 1 84 ? 31.264 28.900 -13.562 1.00 46.78 84 ALA A N 1
ATOM 624 C CA . ALA A 1 84 ? 30.915 28.852 -14.981 1.00 46.78 84 ALA A CA 1
ATOM 625 C C . ALA A 1 84 ? 31.940 29.586 -15.874 1.00 46.78 84 ALA A C 1
ATOM 627 O O . ALA A 1 84 ? 32.210 29.139 -16.984 1.00 46.78 84 ALA A O 1
ATOM 628 N N . ASP A 1 85 ? 32.577 30.651 -15.376 1.00 44.28 85 ASP A N 1
ATOM 629 C CA . ASP A 1 85 ? 33.606 31.434 -16.084 1.00 44.28 85 ASP A CA 1
ATOM 630 C C . ASP A 1 85 ? 34.979 30.732 -16.136 1.00 44.28 85 ASP A C 1
ATOM 632 O O . ASP A 1 85 ? 35.903 31.201 -16.799 1.00 44.28 85 ASP A O 1
ATOM 636 N N . HIS A 1 86 ? 35.134 29.580 -15.475 1.00 46.19 86 HIS A N 1
ATOM 637 C CA . HIS A 1 86 ? 36.338 28.747 -15.590 1.00 46.19 86 HIS A CA 1
ATOM 638 C C . HIS A 1 86 ? 36.380 27.865 -16.849 1.00 46.19 86 HIS A C 1
ATOM 640 O O . HIS A 1 86 ? 37.382 27.176 -17.053 1.00 46.19 86 HIS A O 1
ATOM 646 N N . ASP A 1 87 ? 35.353 27.915 -17.703 1.00 45.75 87 ASP A N 1
ATOM 647 C CA . ASP A 1 87 ? 35.273 27.097 -18.918 1.00 45.75 87 ASP A CA 1
ATOM 648 C C . ASP A 1 87 ? 35.567 27.853 -20.230 1.00 45.75 87 ASP A C 1
ATOM 650 O O . ASP A 1 87 ? 35.538 27.224 -21.289 1.00 45.75 87 ASP A O 1
ATOM 654 N N . ASP A 1 88 ? 35.911 29.152 -20.212 1.00 50.94 88 ASP A N 1
ATOM 655 C CA . ASP A 1 88 ? 36.076 29.897 -21.475 1.00 50.94 88 ASP A CA 1
ATOM 656 C C . ASP A 1 88 ? 37.146 31.014 -21.472 1.00 50.94 88 ASP A C 1
ATOM 658 O O . ASP A 1 88 ? 36.841 32.174 -21.708 1.00 50.94 88 ASP A O 1
ATOM 662 N N . GLU A 1 89 ? 38.432 30.674 -21.289 1.00 40.81 89 GLU A N 1
ATOM 663 C CA . GLU A 1 89 ? 39.545 31.391 -21.952 1.00 40.81 89 GLU A CA 1
ATOM 664 C C . GLU A 1 89 ? 40.722 30.438 -22.248 1.00 40.81 89 GLU A C 1
ATOM 666 O O . GLU A 1 89 ? 41.373 29.897 -21.353 1.00 40.81 89 GLU A O 1
ATOM 671 N N . GLY A 1 90 ? 41.037 30.250 -23.534 1.00 41.44 90 GLY A N 1
ATOM 672 C CA . GLY A 1 90 ? 42.299 29.656 -23.974 1.00 41.44 90 GLY A CA 1
ATOM 673 C C . GLY A 1 90 ? 43.393 30.717 -24.120 1.00 41.44 90 GLY A C 1
ATOM 674 O O . GLY A 1 90 ? 43.184 31.702 -24.818 1.00 41.44 90 GLY A O 1
ATOM 675 N N . ASP A 1 91 ? 44.559 30.522 -23.500 1.00 42.78 91 ASP A N 1
ATOM 676 C CA . ASP A 1 91 ? 45.798 30.094 -24.178 1.00 42.78 91 ASP A CA 1
ATOM 677 C C . ASP A 1 91 ? 46.972 29.986 -23.178 1.00 42.78 91 ASP A C 1
ATOM 679 O O . ASP A 1 91 ? 47.032 30.678 -22.162 1.00 42.78 91 ASP A O 1
ATOM 683 N N . ASP A 1 92 ? 47.932 29.132 -23.533 1.00 45.75 92 ASP A N 1
ATOM 684 C CA . ASP A 1 92 ? 49.273 28.963 -22.961 1.00 45.75 92 ASP A CA 1
ATOM 685 C C . ASP A 1 92 ? 49.416 28.411 -21.525 1.00 45.75 92 ASP A C 1
ATOM 687 O O . ASP A 1 92 ? 49.772 29.108 -20.574 1.00 45.75 92 ASP A O 1
ATOM 691 N N . THR A 1 93 ? 49.371 27.079 -21.389 1.00 35.81 93 THR A N 1
ATOM 692 C CA . THR A 1 93 ? 50.419 26.362 -20.630 1.00 35.81 93 THR A CA 1
ATOM 693 C C . THR A 1 93 ? 50.584 24.904 -21.070 1.00 35.81 93 THR A C 1
ATOM 695 O O . THR A 1 93 ? 49.639 24.198 -21.408 1.00 35.81 93 THR A O 1
ATOM 698 N N . GLU A 1 94 ? 51.848 24.485 -21.108 1.00 34.25 94 GLU A N 1
ATOM 699 C CA . GLU A 1 94 ? 52.362 23.219 -21.625 1.00 34.25 94 GLU A CA 1
ATOM 700 C C . GLU A 1 94 ? 51.649 21.953 -21.121 1.00 34.25 94 GLU A C 1
ATOM 702 O O . GLU A 1 94 ? 51.321 21.788 -19.948 1.00 34.25 94 GLU A O 1
ATOM 707 N N . ALA A 1 95 ? 51.523 21.003 -22.048 1.00 35.06 95 ALA A N 1
ATOM 708 C CA . ALA A 1 95 ? 50.897 19.702 -21.898 1.00 35.06 95 ALA A CA 1
ATOM 709 C C . ALA A 1 95 ? 51.371 18.878 -20.682 1.00 35.06 95 ALA A C 1
ATOM 711 O O . ALA A 1 95 ? 52.503 18.391 -20.630 1.00 35.06 95 ALA A O 1
ATOM 712 N N . GLN A 1 96 ? 50.419 18.552 -19.807 1.00 35.84 96 GLN A N 1
ATOM 713 C CA . GLN A 1 96 ? 50.352 17.259 -19.126 1.00 35.84 96 GLN A CA 1
ATOM 714 C C . GLN A 1 96 ? 49.002 16.609 -19.452 1.00 35.84 96 GLN A C 1
ATOM 716 O O . GLN A 1 96 ? 47.986 16.882 -18.825 1.00 35.84 96 GLN A O 1
ATOM 721 N N . LEU A 1 97 ? 48.993 15.754 -20.479 1.00 32.53 97 LEU A N 1
ATOM 722 C CA . LEU A 1 97 ? 47.828 14.962 -20.874 1.00 32.53 97 LEU A CA 1
ATOM 723 C C . LEU A 1 97 ? 47.565 13.855 -19.841 1.00 32.53 97 LEU A C 1
ATOM 725 O O . LEU A 1 97 ? 48.255 12.833 -19.821 1.00 32.53 97 LEU A O 1
ATOM 729 N N . GLY A 1 98 ? 46.553 14.068 -19.001 1.00 29.62 98 GLY A N 1
ATOM 730 C CA . GLY A 1 98 ? 45.883 13.035 -18.216 1.00 29.62 98 GLY A CA 1
ATOM 731 C C . GLY A 1 98 ? 44.673 12.472 -18.972 1.00 29.62 98 GLY A C 1
ATOM 732 O O . GLY A 1 98 ? 43.830 13.215 -19.461 1.00 29.62 98 GLY A O 1
ATOM 733 N N . ASN A 1 99 ? 44.598 11.145 -19.080 1.00 40.78 99 ASN A N 1
ATOM 734 C CA . ASN A 1 99 ? 43.519 10.373 -19.708 1.00 40.78 99 ASN A CA 1
ATOM 735 C C . ASN A 1 99 ? 42.151 10.566 -19.015 1.00 40.78 99 ASN A C 1
ATOM 737 O O . ASN A 1 99 ? 41.914 9.801 -18.085 1.00 40.78 99 ASN A O 1
ATOM 741 N N . GLN A 1 100 ? 41.233 11.457 -19.434 1.00 34.12 100 GLN A N 1
ATOM 742 C CA . GLN A 1 100 ? 39.862 11.449 -18.854 1.00 34.12 100 GLN A CA 1
ATOM 743 C C . GLN A 1 100 ? 38.646 11.805 -19.744 1.00 34.12 100 GLN A C 1
ATOM 745 O O . GLN A 1 100 ? 37.535 11.689 -19.238 1.00 34.12 100 GLN A O 1
ATOM 750 N N . VAL A 1 101 ? 38.755 12.106 -21.048 1.00 33.75 101 VAL A N 1
ATOM 751 C CA . VAL A 1 101 ? 37.556 12.435 -21.871 1.00 33.75 101 VAL A CA 1
ATOM 752 C C . VAL A 1 101 ? 37.323 11.412 -23.003 1.00 33.75 101 VAL A C 1
ATOM 754 O O . VAL A 1 101 ? 38.280 11.088 -23.715 1.00 33.75 101 VAL A O 1
ATOM 757 N N . PRO A 1 102 ? 36.102 10.860 -23.193 1.00 37.38 102 PRO A N 1
ATOM 758 C CA . PRO A 1 102 ? 35.769 10.035 -24.358 1.00 37.38 102 PRO A CA 1
ATOM 759 C C . PRO A 1 102 ? 35.755 10.872 -25.649 1.00 37.38 102 PRO A C 1
ATOM 761 O O . PRO A 1 102 ? 35.259 11.994 -25.661 1.00 37.38 102 PRO A O 1
ATOM 764 N N . PHE A 1 103 ? 36.268 10.320 -26.752 1.00 39.00 103 PHE A N 1
ATOM 765 C CA . PHE A 1 103 ? 36.135 10.921 -28.084 1.00 39.00 103 PHE A CA 1
ATOM 766 C C . PHE A 1 103 ? 34.824 10.458 -28.728 1.00 39.00 103 PHE A C 1
ATOM 768 O O . PHE A 1 103 ? 34.639 9.259 -28.945 1.00 39.00 103 PHE A O 1
ATOM 775 N N . PHE A 1 104 ? 33.948 11.399 -29.073 1.00 40.69 104 PHE A N 1
ATOM 776 C CA . PHE A 1 104 ? 32.697 11.131 -29.779 1.00 40.69 104 PHE A CA 1
ATOM 777 C C . PHE A 1 104 ? 32.838 11.527 -31.254 1.00 40.69 104 PHE A C 1
ATOM 779 O O . PHE A 1 104 ? 33.227 12.649 -31.566 1.00 40.69 104 PHE A O 1
ATOM 786 N N . LEU A 1 105 ? 32.537 10.599 -32.162 1.00 36.09 105 LEU A N 1
ATOM 787 C CA . LEU A 1 105 ? 32.292 10.897 -33.573 1.00 36.09 105 LEU A CA 1
ATOM 788 C C . LEU A 1 105 ? 30.777 10.814 -33.760 1.00 36.09 105 LEU A C 1
ATOM 790 O O . LEU A 1 105 ? 30.211 9.727 -33.662 1.00 36.09 105 LEU A O 1
ATOM 794 N N . THR A 1 106 ? 30.116 11.954 -33.941 1.00 33.78 106 THR A N 1
ATOM 795 C CA . THR A 1 106 ? 28.675 12.029 -34.212 1.00 33.78 106 THR A CA 1
ATOM 796 C C . THR A 1 106 ? 28.426 12.457 -35.653 1.00 33.78 106 THR A C 1
ATOM 798 O O . THR A 1 106 ? 29.249 13.135 -36.269 1.00 33.78 106 THR A O 1
ATOM 801 N N . ASN A 1 107 ? 27.286 12.030 -36.194 1.00 30.89 107 ASN A N 1
ATOM 802 C CA . ASN A 1 107 ? 26.834 12.407 -37.523 1.00 30.89 107 ASN A CA 1
ATOM 803 C C . ASN A 1 107 ? 26.265 13.835 -37.477 1.00 30.89 107 ASN A C 1
ATOM 805 O O . ASN A 1 107 ? 25.394 14.130 -36.661 1.00 30.89 107 ASN A O 1
ATOM 809 N N . GLY A 1 108 ? 26.784 14.725 -38.319 1.00 29.36 108 GLY A N 1
ATOM 810 C CA . GLY A 1 108 ? 26.373 16.125 -38.389 1.00 29.36 108 GLY A CA 1
ATOM 811 C C . GLY A 1 108 ? 27.298 16.899 -39.319 1.00 29.36 108 GLY A C 1
ATOM 812 O O . GLY A 1 108 ? 28.457 17.136 -38.993 1.00 29.36 108 GLY A O 1
ATOM 813 N N . GLY A 1 109 ? 26.804 17.240 -40.510 1.00 32.97 109 GLY A N 1
ATOM 814 C CA . GLY A 1 109 ? 27.596 17.819 -41.592 1.00 32.97 109 GLY A CA 1
ATOM 815 C C . GLY A 1 109 ? 28.408 19.050 -41.181 1.00 32.97 109 GLY A C 1
ATOM 816 O O . GLY A 1 109 ? 27.872 20.146 -41.051 1.00 32.97 109 GLY A O 1
ATOM 817 N N . ALA A 1 110 ? 29.723 18.877 -41.081 1.00 27.31 110 ALA A N 1
ATOM 818 C CA . ALA A 1 110 ? 30.701 19.952 -41.133 1.00 27.31 110 ALA A CA 1
ATOM 819 C C . ALA A 1 110 ? 31.803 19.548 -42.119 1.00 27.31 110 ALA A C 1
ATOM 821 O O . ALA A 1 110 ? 32.429 18.495 -41.995 1.00 27.31 110 ALA A O 1
ATOM 822 N N . GLU A 1 111 ? 32.001 20.373 -43.146 1.00 36.38 111 GLU A N 1
ATOM 823 C CA . GLU A 1 111 ? 33.000 20.141 -44.182 1.00 36.38 111 GLU A CA 1
ATOM 824 C C . GLU A 1 111 ? 34.423 20.064 -43.596 1.00 36.38 111 GLU A C 1
ATOM 826 O O . GLU A 1 111 ? 34.921 20.992 -42.962 1.00 36.38 111 GLU A O 1
ATOM 831 N N . THR A 1 112 ? 35.110 18.971 -43.940 1.00 39.50 112 THR A N 1
ATOM 832 C CA . THR A 1 112 ? 36.569 18.770 -43.925 1.00 39.50 112 THR A CA 1
ATOM 833 C C . THR A 1 112 ? 37.274 18.775 -42.563 1.00 39.50 112 THR A C 1
ATOM 835 O O . THR A 1 112 ? 37.894 19.754 -42.151 1.00 39.50 112 THR A O 1
ATOM 838 N N . THR A 1 113 ? 37.349 17.600 -41.934 1.00 40.78 113 THR A N 1
ATOM 839 C CA . THR A 1 113 ? 38.534 17.227 -41.145 1.00 40.78 113 THR A CA 1
ATOM 840 C C . THR A 1 113 ? 39.423 16.293 -41.969 1.00 40.78 113 THR A C 1
ATOM 842 O O . THR A 1 113 ? 38.953 15.424 -42.689 1.00 40.78 113 THR A O 1
ATOM 845 N N . ASP A 1 114 ? 40.730 16.555 -41.940 1.00 44.88 114 ASP A N 1
ATOM 846 C CA . ASP A 1 114 ? 41.764 15.863 -42.717 1.00 44.88 114 ASP A CA 1
ATOM 847 C C . ASP A 1 114 ? 41.897 14.391 -42.275 1.00 44.88 114 ASP A C 1
ATOM 849 O O . ASP A 1 114 ? 42.468 14.112 -41.215 1.00 44.88 114 ASP A O 1
ATOM 853 N N . ASP A 1 115 ? 41.392 13.463 -43.100 1.00 43.22 115 ASP A N 1
ATOM 854 C CA . ASP A 1 115 ? 41.411 11.996 -42.925 1.00 43.22 115 ASP A CA 1
ATOM 855 C C . ASP A 1 115 ? 42.770 11.447 -42.452 1.00 43.22 115 ASP A C 1
ATOM 857 O O . ASP A 1 115 ? 42.864 10.450 -41.728 1.00 43.22 115 ASP A O 1
ATOM 861 N N . THR A 1 116 ? 43.855 12.132 -42.816 1.00 46.16 116 THR A N 1
ATOM 862 C CA . THR A 1 116 ? 45.228 11.764 -42.464 1.00 46.16 116 THR A CA 1
ATOM 863 C C . THR A 1 116 ? 45.487 11.826 -40.952 1.00 46.16 116 THR A C 1
ATOM 865 O O . THR A 1 116 ? 46.268 11.029 -40.426 1.00 46.16 116 THR A O 1
ATOM 868 N N . LYS A 1 117 ? 44.827 12.740 -40.226 1.00 47.84 117 LYS A N 1
ATOM 869 C CA . LYS A 1 117 ? 45.012 12.924 -38.774 1.00 47.84 117 LYS A CA 1
ATOM 870 C C . LYS A 1 117 ? 44.295 11.850 -37.957 1.00 47.84 117 LYS A C 1
ATOM 872 O O . LYS A 1 117 ? 44.844 11.374 -36.966 1.00 47.84 117 LYS A O 1
ATOM 877 N N . ILE A 1 118 ? 43.118 11.422 -38.406 1.00 49.09 118 ILE A N 1
ATOM 878 C CA . ILE A 1 118 ? 42.321 10.376 -37.750 1.00 49.09 118 ILE A CA 1
ATOM 879 C C . ILE A 1 118 ? 42.985 9.003 -37.939 1.00 49.09 118 ILE A C 1
ATOM 881 O O . ILE A 1 118 ? 43.154 8.251 -36.979 1.00 49.09 118 ILE A O 1
ATOM 885 N N . ILE A 1 119 ? 43.479 8.705 -39.147 1.00 49.94 119 ILE A N 1
ATOM 886 C CA . ILE A 1 119 ? 44.253 7.481 -39.419 1.00 49.94 119 ILE A CA 1
ATOM 887 C C . ILE A 1 119 ? 45.543 7.440 -38.580 1.00 49.94 119 ILE A C 1
ATOM 889 O O . ILE A 1 119 ? 45.920 6.382 -38.064 1.00 49.94 119 ILE A O 1
ATOM 893 N N . ALA A 1 120 ? 46.209 8.585 -38.395 1.00 51.03 120 ALA A N 1
ATOM 894 C CA . ALA A 1 120 ? 47.383 8.687 -37.531 1.00 51.03 120 ALA A CA 1
ATOM 895 C C . ALA A 1 120 ? 47.045 8.424 -36.051 1.00 51.03 120 ALA A C 1
ATOM 897 O O . ALA A 1 120 ? 47.805 7.723 -35.382 1.00 51.03 120 ALA A O 1
ATOM 898 N N . LEU A 1 121 ? 45.896 8.905 -35.561 1.00 50.66 121 LEU A N 1
ATOM 899 C CA . LEU A 1 121 ? 45.410 8.652 -34.200 1.00 50.66 121 LEU A CA 1
ATOM 900 C C . LEU A 1 121 ? 45.121 7.157 -33.968 1.00 50.66 121 LEU A C 1
ATOM 902 O O . LEU A 1 121 ? 45.601 6.578 -32.994 1.00 50.66 121 LEU A O 1
ATOM 906 N N . PHE A 1 122 ? 44.437 6.488 -34.905 1.00 51.75 122 PHE A N 1
ATOM 907 C CA . PHE A 1 122 ? 44.186 5.040 -34.830 1.00 51.75 122 PHE A CA 1
ATOM 908 C C . PHE A 1 122 ? 45.478 4.214 -34.833 1.00 51.75 122 PHE A C 1
ATOM 910 O O . PHE A 1 122 ? 45.611 3.251 -34.072 1.00 51.75 122 PHE A O 1
ATOM 917 N N . SER A 1 123 ? 46.465 4.623 -35.636 1.00 51.09 123 SER A N 1
ATOM 918 C CA . SER A 1 123 ? 47.780 3.982 -35.650 1.00 51.09 123 SER A CA 1
ATOM 919 C C . SER A 1 123 ? 48.559 4.201 -34.347 1.00 51.09 123 SER A C 1
ATOM 921 O O . SER A 1 123 ? 49.313 3.311 -33.951 1.00 51.09 123 SER A O 1
ATOM 923 N N . GLN A 1 124 ? 48.405 5.351 -33.680 1.00 53.78 124 GLN A N 1
ATOM 924 C CA . GLN A 1 124 ? 49.043 5.641 -32.387 1.00 53.78 124 GLN A CA 1
ATOM 925 C C . GLN A 1 124 ? 48.426 4.836 -31.235 1.00 53.78 124 GLN A C 1
ATOM 927 O O . GLN A 1 124 ? 49.146 4.441 -30.321 1.00 53.78 124 GLN A O 1
ATOM 932 N N . LEU A 1 125 ? 47.132 4.513 -31.316 1.00 50.69 125 LEU A N 1
ATOM 933 C CA . LEU A 1 125 ? 46.427 3.655 -30.355 1.00 50.69 125 LEU A CA 1
ATOM 934 C C . LEU A 1 125 ? 46.657 2.146 -30.586 1.00 50.69 125 LEU A C 1
ATOM 936 O O . LEU A 1 125 ? 46.098 1.315 -29.874 1.00 50.69 125 LEU A O 1
ATOM 940 N N . GLY A 1 126 ? 47.485 1.762 -31.568 1.00 47.16 126 GLY A N 1
ATOM 941 C CA . GLY A 1 126 ? 47.808 0.359 -31.862 1.00 47.16 126 GLY A CA 1
ATOM 942 C C . GLY A 1 126 ? 46.677 -0.424 -32.540 1.00 47.16 126 GLY A C 1
ATOM 943 O O . GLY A 1 126 ? 46.725 -1.656 -32.598 1.00 47.16 126 GLY A O 1
ATOM 944 N N . LEU A 1 127 ? 45.669 0.270 -33.070 1.00 47.69 127 LEU A N 1
ATOM 945 C CA . LEU A 1 127 ? 44.499 -0.328 -33.699 1.00 47.69 127 LEU A CA 1
ATOM 946 C C . LEU A 1 127 ? 44.764 -0.530 -35.195 1.00 47.69 127 LEU A C 1
ATOM 948 O O . LEU A 1 127 ? 45.142 0.392 -35.915 1.00 47.69 127 LEU A O 1
ATOM 952 N N . LYS A 1 128 ? 44.588 -1.762 -35.681 1.00 44.66 128 LYS A N 1
ATOM 953 C CA . LYS A 1 128 ? 44.697 -2.060 -37.116 1.00 44.66 128 LYS A CA 1
ATOM 954 C C . LYS A 1 128 ? 43.405 -1.635 -37.808 1.00 44.66 128 LYS A C 1
ATOM 956 O O . LYS A 1 128 ? 42.338 -2.103 -37.423 1.00 44.66 128 LYS A O 1
ATOM 961 N N . SER A 1 129 ? 43.505 -0.820 -38.856 1.00 42.34 129 SER A N 1
ATOM 962 C CA . SER A 1 129 ? 42.384 -0.534 -39.753 1.00 42.34 129 SER A CA 1
ATOM 963 C C . SER A 1 129 ? 41.971 -1.817 -40.486 1.00 42.34 129 SER A C 1
ATOM 965 O O . SER A 1 129 ? 42.583 -2.240 -41.466 1.00 42.34 129 SER A O 1
ATOM 967 N N . GLY A 1 130 ? 40.957 -2.499 -39.958 1.00 40.25 130 GLY A N 1
ATOM 968 C CA . GLY A 1 130 ? 40.292 -3.606 -40.633 1.00 40.25 130 GLY A CA 1
ATOM 969 C C . GLY A 1 130 ? 39.195 -3.051 -41.527 1.00 40.25 130 GLY A C 1
ATOM 970 O O . GLY A 1 130 ? 38.194 -2.561 -41.023 1.00 40.25 130 GLY A O 1
ATOM 971 N N . GLY A 1 131 ? 39.382 -3.105 -42.845 1.00 37.34 131 GLY A N 1
ATOM 972 C CA . GLY A 1 131 ? 38.325 -2.768 -43.792 1.00 37.34 131 GLY A CA 1
ATOM 973 C C . GLY A 1 131 ? 37.236 -3.839 -43.786 1.00 37.34 131 GLY A C 1
ATOM 974 O O . GLY A 1 131 ? 37.481 -4.959 -44.230 1.00 37.34 131 GLY A O 1
ATOM 975 N N . LEU A 1 132 ? 36.044 -3.480 -43.320 1.00 32.16 132 LEU A N 1
ATOM 976 C CA . LEU A 1 132 ? 34.792 -4.181 -43.590 1.00 32.16 132 LEU A CA 1
ATOM 977 C C . LEU A 1 132 ? 33.749 -3.110 -43.908 1.00 32.16 132 LEU A C 1
ATOM 979 O O . LEU A 1 132 ? 33.179 -2.495 -43.016 1.00 32.16 132 LEU A O 1
ATOM 983 N N . GLY A 1 133 ? 33.574 -2.844 -45.203 1.00 32.72 133 GLY A N 1
ATOM 984 C CA . GLY A 1 133 ? 32.473 -2.029 -45.698 1.00 32.72 133 GLY A CA 1
ATOM 985 C C . GLY A 1 133 ? 31.182 -2.837 -45.642 1.00 32.72 133 GLY A C 1
ATOM 986 O O . GLY A 1 133 ? 31.131 -3.952 -46.169 1.00 32.72 133 GLY A O 1
ATOM 987 N N . LEU A 1 134 ? 30.154 -2.272 -45.017 1.00 30.81 134 LEU A N 1
ATOM 988 C CA . LEU A 1 134 ? 28.780 -2.735 -45.157 1.00 30.81 134 LEU A CA 1
ATOM 989 C C . LEU A 1 134 ? 28.057 -1.864 -46.190 1.00 30.81 134 LEU A C 1
ATOM 991 O O . LEU A 1 134 ? 28.305 -0.668 -46.312 1.00 30.81 134 LEU A O 1
ATOM 995 N N . ASN A 1 135 ? 27.213 -2.519 -46.986 1.00 34.34 135 ASN A N 1
ATOM 996 C CA . ASN A 1 135 ? 26.416 -1.931 -48.057 1.00 34.34 135 ASN A CA 1
ATOM 997 C C . ASN A 1 135 ? 25.304 -1.035 -47.483 1.00 34.34 135 ASN A C 1
ATOM 999 O O . ASN A 1 135 ? 24.199 -1.513 -47.243 1.00 34.34 135 ASN A O 1
ATOM 1003 N N . SER A 1 136 ? 25.545 0.264 -47.384 1.00 36.19 136 SER A N 1
ATOM 1004 C CA . SER A 1 136 ? 24.508 1.277 -47.593 1.00 36.19 136 SER A CA 1
ATOM 1005 C C . SER A 1 136 ? 25.098 2.325 -48.534 1.00 36.19 136 SER A C 1
ATOM 1007 O O . SER A 1 136 ? 26.255 2.714 -48.427 1.00 36.19 136 SER A O 1
ATOM 1009 N N . GLY A 1 137 ? 24.360 2.665 -49.587 1.00 34.81 137 GLY A N 1
ATOM 1010 C CA . GLY A 1 137 ? 24.863 3.422 -50.737 1.00 34.81 137 GLY A CA 1
ATOM 1011 C C . GLY A 1 137 ? 25.120 4.910 -50.492 1.00 34.81 137 GLY A C 1
ATOM 1012 O O . GLY A 1 137 ? 25.121 5.659 -51.465 1.00 34.81 137 GLY A O 1
ATOM 1013 N N . GLU A 1 138 ? 25.340 5.346 -49.254 1.00 36.84 138 GLU A N 1
ATOM 1014 C CA . GLU A 1 138 ? 25.656 6.733 -48.915 1.00 36.84 138 GLU A CA 1
ATOM 1015 C C . GLU A 1 138 ? 26.895 6.793 -48.011 1.00 36.84 138 GLU A C 1
ATOM 1017 O O . GLU A 1 138 ? 27.222 5.853 -47.296 1.00 36.84 138 GLU A O 1
ATOM 1022 N N . LYS A 1 139 ? 27.684 7.844 -48.219 1.00 37.97 139 LYS A N 1
ATOM 1023 C CA . LYS A 1 139 ? 29.120 7.923 -47.940 1.00 37.97 139 LYS A CA 1
ATOM 1024 C C . LYS A 1 139 ? 29.451 8.237 -46.477 1.00 37.97 139 LYS A C 1
ATOM 1026 O O . LYS A 1 139 ? 28.837 9.119 -45.898 1.00 37.97 139 LYS A O 1
ATOM 1031 N N . ASP A 1 140 ? 30.552 7.628 -46.030 1.00 40.12 140 ASP A N 1
ATOM 1032 C CA . ASP A 1 140 ? 31.518 8.113 -45.030 1.00 40.12 140 ASP A CA 1
ATOM 1033 C C . ASP A 1 140 ? 31.027 8.336 -43.586 1.00 40.12 140 ASP A C 1
ATOM 1035 O O . ASP A 1 140 ? 31.240 9.397 -43.009 1.00 40.12 140 ASP A O 1
ATOM 1039 N N . ASP A 1 141 ? 30.506 7.279 -42.955 1.00 39.16 141 ASP A N 1
ATOM 1040 C CA . ASP A 1 141 ? 30.375 7.201 -41.494 1.00 39.16 141 ASP A CA 1
ATOM 1041 C C . ASP A 1 141 ? 31.519 6.363 -40.887 1.00 39.16 141 ASP A C 1
ATOM 1043 O O . ASP A 1 141 ? 31.730 5.191 -41.223 1.00 39.16 141 ASP A O 1
ATOM 1047 N N . PHE A 1 142 ? 32.297 6.967 -39.984 1.00 45.59 142 PHE A N 1
ATOM 1048 C CA . PHE A 1 142 ? 33.423 6.319 -39.305 1.00 45.59 142 PHE A CA 1
ATOM 1049 C C . PHE A 1 142 ? 32.940 5.373 -38.196 1.00 45.59 142 PHE A C 1
ATOM 1051 O O . PHE A 1 142 ? 32.919 5.722 -37.017 1.00 45.59 142 PHE A O 1
ATOM 1058 N N . PHE A 1 143 ? 32.616 4.134 -38.563 1.00 53.88 143 PHE A N 1
ATOM 1059 C CA . PHE A 1 143 ? 32.383 3.057 -37.603 1.00 53.88 143 PHE A CA 1
ATOM 1060 C C . PHE A 1 143 ? 33.702 2.413 -37.159 1.00 53.88 143 PHE A C 1
ATOM 1062 O O . PHE A 1 143 ? 34.581 2.102 -37.969 1.00 53.88 143 PHE A O 1
ATOM 1069 N N . TYR A 1 144 ? 33.837 2.150 -35.857 1.00 62.38 144 TYR A N 1
ATOM 1070 C CA . TYR A 1 144 ? 34.856 1.217 -35.376 1.00 62.38 144 TYR A CA 1
ATOM 1071 C C . TYR A 1 144 ? 34.633 -0.147 -36.049 1.00 62.38 144 TYR A C 1
ATOM 1073 O O . TYR A 1 144 ? 33.489 -0.597 -36.104 1.00 62.38 144 TYR A O 1
ATOM 1081 N N . PRO A 1 145 ? 35.676 -0.847 -36.537 1.00 77.31 145 PRO A N 1
ATOM 1082 C CA . PRO A 1 145 ? 35.483 -2.139 -37.181 1.00 77.31 145 PRO A CA 1
ATOM 1083 C C . PRO A 1 145 ? 34.896 -3.136 -36.177 1.00 77.31 145 PRO A C 1
ATOM 1085 O O . PRO A 1 145 ? 35.556 -3.549 -35.213 1.00 77.31 145 PRO A O 1
ATOM 1088 N N . LEU A 1 146 ? 33.638 -3.501 -36.403 1.00 83.31 146 LEU A N 1
ATOM 1089 C CA . LEU A 1 146 ? 32.947 -4.563 -35.691 1.00 83.31 146 LEU A CA 1
ATOM 1090 C C . LEU A 1 146 ? 33.290 -5.903 -36.344 1.00 83.31 146 LEU A C 1
ATOM 1092 O O . LEU A 1 146 ? 33.418 -6.019 -37.564 1.00 83.31 146 LEU A O 1
ATOM 1096 N N . THR A 1 147 ? 33.454 -6.936 -35.530 1.00 89.81 147 THR A N 1
ATOM 1097 C CA . THR A 1 147 ? 33.413 -8.312 -36.025 1.00 89.81 147 THR A CA 1
ATOM 1098 C C . THR A 1 147 ? 31.987 -8.650 -36.463 1.00 89.81 147 THR A C 1
ATOM 1100 O O . THR A 1 147 ? 31.030 -8.040 -35.994 1.00 89.81 147 THR A O 1
ATOM 1103 N N . GLU A 1 148 ? 31.820 -9.659 -37.319 1.00 87.25 148 GLU A N 1
ATOM 1104 C CA . GLU A 1 148 ? 30.491 -10.144 -37.730 1.00 87.25 148 GLU A CA 1
ATOM 1105 C C . GLU A 1 148 ? 29.608 -10.514 -36.523 1.00 87.25 148 GLU A C 1
ATOM 1107 O O . GLU A 1 148 ? 28.413 -10.238 -36.508 1.00 87.25 148 GLU A O 1
ATOM 1112 N N . ALA A 1 149 ? 30.214 -11.069 -35.466 1.00 87.31 149 ALA A N 1
ATOM 1113 C CA . ALA A 1 149 ? 29.511 -11.383 -34.228 1.00 87.31 149 ALA A CA 1
ATOM 1114 C C . ALA A 1 149 ? 29.070 -10.126 -33.461 1.00 87.31 149 ALA A C 1
ATOM 1116 O O . ALA A 1 149 ? 27.956 -10.108 -32.953 1.00 87.31 149 ALA A O 1
ATOM 1117 N N . GLU A 1 150 ? 29.908 -9.085 -33.394 1.00 90.31 150 GLU A N 1
ATOM 1118 C CA . GLU A 1 150 ? 29.565 -7.803 -32.758 1.00 90.31 150 GLU A CA 1
ATOM 1119 C C . GLU A 1 150 ? 28.479 -7.059 -33.560 1.00 90.31 150 GLU A C 1
ATOM 1121 O O . GLU A 1 150 ? 27.562 -6.497 -32.969 1.00 90.31 150 GLU A O 1
ATOM 1126 N N . ALA A 1 151 ? 28.531 -7.110 -34.897 1.00 87.12 151 ALA A N 1
ATOM 1127 C CA . ALA A 1 151 ? 27.563 -6.451 -35.777 1.00 87.12 151 ALA A CA 1
ATOM 1128 C C . ALA A 1 151 ? 26.123 -6.952 -35.564 1.00 87.12 151 ALA A C 1
ATOM 1130 O O . ALA A 1 151 ? 25.188 -6.161 -35.630 1.00 87.12 151 ALA A O 1
ATOM 1131 N N . ASN A 1 152 ? 25.937 -8.230 -35.215 1.00 86.81 152 ASN A N 1
ATOM 1132 C CA . ASN A 1 152 ? 24.614 -8.781 -34.895 1.00 86.81 152 ASN A CA 1
ATOM 1133 C C . ASN A 1 152 ? 23.964 -8.144 -33.650 1.00 86.81 152 ASN A C 1
ATOM 1135 O O . ASN A 1 152 ? 22.747 -8.208 -33.510 1.00 86.81 152 ASN A O 1
ATOM 1139 N N . TYR A 1 153 ? 24.750 -7.536 -32.754 1.00 87.12 153 TYR A N 1
ATOM 1140 C CA . TYR A 1 153 ? 24.254 -6.825 -31.564 1.00 87.12 153 TYR A CA 1
ATOM 1141 C C . TYR A 1 153 ? 24.082 -5.315 -31.801 1.00 87.12 153 TYR A C 1
ATOM 1143 O O . TYR A 1 153 ? 23.518 -4.629 -30.953 1.00 87.12 153 TYR A O 1
ATOM 1151 N N . VAL A 1 154 ? 24.572 -4.807 -32.938 1.00 84.25 154 VAL A N 1
ATOM 1152 C CA . VAL A 1 154 ? 24.502 -3.395 -33.361 1.00 84.25 154 VAL A CA 1
ATOM 1153 C C . VAL A 1 154 ? 23.514 -3.217 -34.521 1.00 84.25 154 VAL A C 1
ATOM 1155 O O . VAL A 1 154 ? 23.366 -2.120 -35.039 1.00 84.25 154 VAL A O 1
ATOM 1158 N N . ALA A 1 155 ? 22.833 -4.282 -34.954 1.00 81.44 155 ALA A N 1
ATOM 1159 C CA . ALA A 1 155 ? 21.828 -4.184 -36.003 1.00 81.44 155 ALA A CA 1
ATOM 1160 C C . ALA A 1 155 ? 20.738 -3.180 -35.601 1.00 81.44 155 ALA A C 1
ATOM 1162 O O . ALA A 1 155 ? 20.246 -3.229 -34.472 1.00 81.44 155 ALA A O 1
ATOM 1163 N N . GLU A 1 156 ? 20.409 -2.282 -36.529 1.00 81.56 156 GLU A N 1
ATOM 1164 C CA . GLU A 1 156 ? 19.409 -1.241 -36.321 1.00 81.56 156 GLU A CA 1
ATOM 1165 C C . GLU A 1 156 ? 18.062 -1.868 -35.953 1.00 81.56 156 GLU A C 1
ATOM 1167 O O . GLU A 1 156 ? 17.552 -2.732 -36.672 1.00 81.56 156 GLU A O 1
ATOM 1172 N N . ASP A 1 157 ? 17.528 -1.478 -34.800 1.00 86.62 157 ASP A N 1
ATOM 1173 C CA . ASP A 1 157 ? 16.256 -1.964 -34.275 1.00 86.62 157 ASP A CA 1
ATOM 1174 C C . ASP A 1 157 ? 15.730 -1.001 -33.205 1.00 86.62 157 ASP A C 1
ATOM 1176 O O . ASP A 1 157 ? 16.463 -0.153 -32.690 1.00 86.62 157 ASP A O 1
ATOM 1180 N N . ILE A 1 158 ? 14.467 -1.163 -32.827 1.00 84.44 158 ILE A N 1
ATOM 1181 C CA . ILE A 1 158 ? 13.850 -0.419 -31.731 1.00 84.44 158 ILE A CA 1
ATOM 1182 C C . ILE A 1 158 ? 13.556 -1.398 -30.600 1.00 84.44 158 ILE A C 1
ATOM 1184 O O . ILE A 1 158 ? 12.840 -2.381 -30.777 1.00 84.44 158 ILE A O 1
ATOM 1188 N N . VAL A 1 159 ? 14.111 -1.122 -29.421 1.00 81.31 159 VAL A N 1
ATOM 1189 C CA . VAL A 1 159 ? 13.833 -1.887 -28.204 1.00 81.31 159 VAL A CA 1
ATOM 1190 C C . VAL A 1 159 ? 12.962 -1.046 -27.291 1.00 81.31 159 VAL A C 1
ATOM 1192 O O . VAL A 1 159 ? 13.408 -0.036 -26.752 1.00 81.31 159 VAL A O 1
ATOM 1195 N N . THR A 1 160 ? 11.722 -1.473 -27.099 1.00 79.50 160 THR A N 1
ATOM 1196 C CA . THR A 1 160 ? 10.788 -0.831 -26.173 1.00 79.50 160 THR A CA 1
ATOM 1197 C C . THR A 1 160 ? 10.998 -1.374 -24.756 1.00 79.50 160 THR A C 1
ATOM 1199 O O . THR A 1 160 ? 11.189 -2.575 -24.558 1.00 79.50 160 THR A O 1
ATOM 1202 N N . ALA A 1 161 ? 11.013 -0.479 -23.770 1.00 76.19 161 ALA A N 1
ATOM 1203 C CA . ALA A 1 161 ? 10.961 -0.791 -22.352 1.00 76.19 161 ALA A CA 1
ATOM 1204 C C . ALA A 1 161 ? 9.700 -1.601 -22.028 1.00 76.19 161 ALA A C 1
ATOM 1206 O O . ALA A 1 161 ? 8.720 -1.604 -22.770 1.00 76.19 161 ALA A O 1
ATOM 1207 N N . LEU A 1 162 ? 9.719 -2.300 -20.899 1.00 63.59 162 LEU A N 1
ATOM 1208 C CA . LEU A 1 162 ? 8.649 -3.225 -20.524 1.00 63.59 162 LEU A CA 1
ATOM 1209 C C . LEU A 1 162 ? 7.341 -2.517 -20.175 1.00 63.59 162 LEU A C 1
ATOM 1211 O O . LEU A 1 162 ? 6.280 -3.121 -20.264 1.00 63.59 162 LEU A O 1
ATOM 1215 N N . ASP A 1 163 ? 7.415 -1.249 -19.782 1.00 62.16 163 ASP A N 1
ATOM 1216 C CA . ASP A 1 163 ? 6.237 -0.411 -19.568 1.00 62.16 163 ASP A CA 1
ATOM 1217 C C . ASP A 1 163 ? 5.573 0.042 -20.882 1.00 62.16 163 ASP A C 1
ATOM 1219 O O . ASP A 1 163 ? 4.496 0.628 -20.854 1.00 62.16 163 ASP A O 1
ATOM 1223 N N . GLY A 1 164 ? 6.190 -0.222 -22.041 1.00 67.06 164 GLY A N 1
ATOM 1224 C CA . GLY A 1 164 ? 5.685 0.200 -23.347 1.00 67.06 164 GLY A CA 1
ATOM 1225 C C . GLY A 1 164 ? 5.816 1.701 -23.626 1.00 67.06 164 GLY A C 1
ATOM 1226 O O . GLY A 1 164 ? 5.498 2.138 -24.730 1.00 67.06 164 GLY A O 1
ATOM 1227 N N . THR A 1 165 ? 6.288 2.490 -22.660 1.00 70.69 165 THR A N 1
ATOM 1228 C CA . THR A 1 165 ? 6.315 3.959 -22.728 1.00 70.69 165 THR A CA 1
ATOM 1229 C C . THR A 1 165 ? 7.606 4.489 -23.332 1.00 70.69 165 THR A C 1
ATOM 1231 O O . THR A 1 165 ? 7.609 5.512 -24.011 1.00 70.69 165 THR A O 1
ATOM 1234 N N . THR A 1 166 ? 8.711 3.779 -23.110 1.00 79.06 166 THR A N 1
ATOM 1235 C CA . THR A 1 166 ? 10.044 4.236 -23.498 1.00 79.06 166 THR A CA 1
ATOM 1236 C C . THR A 1 166 ? 10.602 3.331 -24.579 1.00 79.06 166 THR A C 1
ATOM 1238 O O . THR A 1 166 ? 10.572 2.116 -24.444 1.00 79.06 166 THR A O 1
ATOM 1241 N N . SER A 1 167 ? 11.134 3.890 -25.662 1.00 82.56 167 SER A N 1
ATOM 1242 C CA . SER A 1 167 ? 11.814 3.113 -26.702 1.00 82.56 167 SER A CA 1
ATOM 1243 C C . SER A 1 167 ? 13.245 3.594 -26.872 1.00 82.56 167 SER A C 1
ATOM 1245 O O . SER A 1 167 ? 13.502 4.795 -26.876 1.00 82.56 167 SER A O 1
ATOM 1247 N N . ALA A 1 168 ? 14.173 2.651 -27.010 1.00 83.25 168 ALA A N 1
ATOM 1248 C CA . ALA A 1 168 ? 15.549 2.935 -27.364 1.00 83.25 168 ALA A CA 1
ATOM 1249 C C . ALA A 1 168 ? 15.836 2.491 -28.797 1.00 83.25 168 ALA A C 1
ATOM 1251 O O . ALA A 1 168 ? 15.575 1.343 -29.167 1.00 83.25 168 ALA A O 1
ATOM 1252 N N . LEU A 1 169 ? 16.441 3.380 -29.575 1.00 86.88 169 LEU A N 1
ATOM 1253 C CA . LEU A 1 169 ? 17.041 3.040 -30.853 1.00 86.88 169 LEU A CA 1
ATOM 1254 C C . LEU A 1 169 ? 18.372 2.324 -30.594 1.00 86.88 169 LEU A C 1
ATOM 1256 O O . LEU A 1 169 ? 19.278 2.864 -29.949 1.00 86.88 169 LEU A O 1
ATOM 1260 N N . ILE A 1 170 ? 18.494 1.098 -31.093 1.00 83.44 170 ILE A N 1
ATOM 1261 C CA . ILE A 1 170 ? 19.767 0.383 -31.185 1.00 83.44 170 ILE A CA 1
ATOM 1262 C C . ILE A 1 170 ? 20.256 0.435 -32.629 1.00 83.44 170 ILE A C 1
ATOM 1264 O O . ILE A 1 170 ? 19.460 0.496 -33.556 1.00 83.44 170 ILE A O 1
ATOM 1268 N N . GLY A 1 171 ? 21.570 0.483 -32.824 1.00 80.69 171 GLY A N 1
ATOM 1269 C CA . GLY A 1 171 ? 22.166 0.800 -34.130 1.00 80.69 171 GLY A CA 1
ATOM 1270 C C . GLY A 1 171 ? 23.560 1.414 -34.028 1.00 80.69 171 GLY A C 1
ATOM 1271 O O . GLY A 1 171 ? 24.327 1.430 -34.988 1.00 80.69 171 GLY A O 1
ATOM 1272 N N . TYR A 1 172 ? 23.916 1.896 -32.835 1.00 84.50 172 TYR A N 1
ATOM 1273 C CA . TYR A 1 172 ? 25.152 2.629 -32.605 1.00 84.50 172 TYR A CA 1
ATOM 1274 C C . TYR A 1 172 ? 26.134 1.836 -31.749 1.00 84.50 172 TYR A C 1
ATOM 1276 O O . TYR A 1 172 ? 25.776 1.197 -30.755 1.00 84.50 172 TYR A O 1
ATOM 1284 N N . SER A 1 173 ? 27.408 1.942 -32.112 1.00 87.25 173 SER A N 1
ATOM 1285 C CA . SER A 1 173 ? 28.524 1.510 -31.278 1.00 87.25 173 SER A CA 1
ATOM 1286 C C . SER A 1 173 ? 29.541 2.633 -31.167 1.00 87.25 173 SER A C 1
ATOM 1288 O O . SER A 1 173 ? 29.862 3.269 -32.171 1.00 87.25 173 SER A O 1
ATOM 1290 N N . VAL A 1 174 ? 30.082 2.841 -29.973 1.00 89.00 174 VAL A N 1
ATOM 1291 C CA . VAL A 1 174 ? 31.084 3.875 -29.697 1.00 89.00 174 VAL A CA 1
ATOM 1292 C C . VAL A 1 174 ? 32.298 3.267 -29.008 1.00 89.00 174 VAL A C 1
ATOM 1294 O O . VAL A 1 174 ? 32.226 2.184 -28.425 1.00 89.00 174 VAL A O 1
ATOM 1297 N N . LEU A 1 175 ? 33.432 3.963 -29.055 1.00 85.75 175 LEU A N 1
ATOM 1298 C CA . LEU A 1 175 ? 34.585 3.614 -28.233 1.00 85.75 175 LEU A CA 1
ATOM 1299 C C . LEU A 1 175 ? 34.593 4.486 -26.975 1.00 85.75 175 LEU A C 1
ATOM 1301 O O . LEU A 1 175 ? 34.935 5.663 -27.039 1.00 85.75 175 LEU A O 1
ATOM 1305 N N . CYS A 1 176 ? 34.284 3.898 -25.824 1.00 84.56 176 CYS A N 1
ATOM 1306 C CA . CYS A 1 176 ? 34.357 4.575 -24.533 1.00 84.56 176 CYS A CA 1
ATOM 1307 C C . CYS A 1 176 ? 35.515 3.999 -23.711 1.00 84.56 176 CYS A C 1
ATOM 1309 O O . CYS A 1 176 ? 35.588 2.790 -23.496 1.00 84.56 176 CYS A O 1
ATOM 1311 N N . ARG A 1 177 ? 36.458 4.847 -23.274 1.00 85.00 177 ARG A N 1
ATOM 1312 C CA . ARG A 1 177 ? 37.617 4.452 -22.439 1.00 85.00 177 ARG A CA 1
ATOM 1313 C C . ARG A 1 177 ? 38.367 3.211 -22.974 1.00 85.00 177 ARG A C 1
ATOM 1315 O O . ARG A 1 177 ? 38.671 2.285 -22.226 1.00 85.00 177 ARG A O 1
ATOM 1322 N N . ASN A 1 178 ? 38.662 3.185 -24.279 1.00 86.25 178 ASN A N 1
ATOM 1323 C CA . ASN A 1 178 ? 39.298 2.063 -25.001 1.00 86.25 178 ASN A CA 1
ATOM 1324 C C . ASN A 1 178 ? 38.491 0.751 -25.044 1.00 86.25 178 ASN A C 1
ATOM 1326 O O . ASN A 1 178 ? 39.029 -0.294 -25.409 1.00 86.25 178 ASN A O 1
ATOM 1330 N N . THR A 1 179 ? 37.205 0.800 -24.711 1.00 87.25 179 THR A N 1
ATOM 1331 C CA . THR A 1 179 ? 36.282 -0.334 -24.772 1.00 87.25 179 THR A CA 1
ATOM 1332 C C . THR A 1 179 ? 35.233 -0.061 -25.841 1.00 87.25 179 THR A C 1
ATOM 1334 O O . THR A 1 179 ? 34.708 1.048 -25.932 1.00 87.25 179 THR A O 1
ATOM 1337 N N . LYS A 1 180 ? 34.933 -1.055 -26.685 1.00 90.94 180 LYS A N 1
ATOM 1338 C CA . LYS A 1 180 ? 33.799 -0.949 -27.608 1.00 90.94 180 LYS A CA 1
ATOM 1339 C C . LYS A 1 180 ? 32.512 -1.096 -26.806 1.00 90.94 180 LYS A C 1
ATOM 1341 O O . LYS A 1 180 ? 32.333 -2.113 -26.131 1.00 90.94 180 LYS A O 1
ATOM 1346 N N . CYS A 1 181 ? 31.626 -0.121 -26.917 1.00 91.00 181 CYS A N 1
ATOM 1347 C CA . CYS A 1 181 ? 30.327 -0.122 -26.267 1.00 91.00 181 CYS A CA 1
ATOM 1348 C C . CYS A 1 181 ? 29.212 -0.102 -27.313 1.00 91.00 181 CYS A C 1
ATOM 1350 O O . CYS A 1 181 ? 29.326 0.575 -28.334 1.00 91.00 181 CYS A O 1
ATOM 1352 N N . LEU A 1 182 ? 28.131 -0.828 -27.040 1.00 91.19 182 LEU A N 1
ATOM 1353 C CA . LEU A 1 182 ? 26.818 -0.537 -27.597 1.00 91.19 182 LEU A CA 1
ATOM 1354 C C . LEU A 1 182 ? 26.353 0.798 -27.014 1.00 91.19 182 LEU A C 1
ATOM 1356 O O . LEU A 1 182 ? 26.593 1.058 -25.833 1.00 91.19 182 LEU A O 1
ATOM 1360 N N . ALA A 1 183 ? 25.703 1.618 -27.835 1.00 91.44 183 ALA A N 1
ATOM 1361 C CA . ALA A 1 183 ? 25.146 2.901 -27.423 1.00 91.44 183 ALA A CA 1
ATOM 1362 C C . ALA A 1 183 ? 23.645 3.005 -27.754 1.00 91.44 183 ALA A C 1
ATOM 1364 O O . ALA A 1 183 ? 23.289 3.806 -28.621 1.00 91.44 183 ALA A O 1
ATOM 1365 N N . PRO A 1 184 ? 22.759 2.196 -27.129 1.00 90.69 184 PRO A N 1
ATOM 1366 C CA . PRO A 1 184 ? 21.321 2.426 -27.219 1.00 90.69 184 PRO A CA 1
ATOM 1367 C C . PRO A 1 184 ? 20.970 3.857 -26.820 1.00 90.69 184 PRO A C 1
ATOM 1369 O O . PRO A 1 184 ? 21.513 4.372 -25.838 1.00 90.69 184 PRO A O 1
ATOM 1372 N N . GLN A 1 185 ? 20.070 4.480 -27.575 1.00 91.88 185 GLN A N 1
ATOM 1373 C CA . GLN A 1 185 ? 19.668 5.871 -27.374 1.00 91.88 185 GLN A CA 1
ATOM 1374 C C . GLN A 1 185 ? 18.171 5.938 -27.101 1.00 91.88 185 GLN A C 1
ATOM 1376 O O . GLN A 1 185 ? 17.389 5.441 -27.904 1.00 91.88 185 GLN A O 1
ATOM 1381 N N . VAL A 1 186 ? 17.782 6.541 -25.983 1.00 88.19 186 VAL A N 1
ATOM 1382 C CA . VAL A 1 186 ? 16.395 6.917 -25.693 1.00 88.19 186 VAL A CA 1
ATOM 1383 C C . VAL A 1 186 ? 16.241 8.389 -26.022 1.00 88.19 186 VAL A C 1
ATOM 1385 O O . VAL A 1 186 ? 16.986 9.210 -25.489 1.00 88.19 186 VAL A O 1
ATOM 1388 N N . GLU A 1 187 ? 15.296 8.722 -26.891 1.00 90.00 187 GLU A N 1
ATOM 1389 C CA . GLU A 1 187 ? 15.057 10.099 -27.316 1.00 90.00 187 GLU A CA 1
ATOM 1390 C C . GLU A 1 187 ? 13.785 10.647 -26.667 1.00 90.00 187 GLU A C 1
ATOM 1392 O O . GLU A 1 187 ? 12.700 10.089 -26.830 1.00 90.00 187 GLU A O 1
ATOM 1397 N N . PHE A 1 188 ? 13.918 11.766 -25.958 1.00 84.88 188 PHE A N 1
ATOM 1398 C CA . PHE A 1 188 ? 12.809 12.539 -25.411 1.00 84.88 188 PHE A CA 1
ATOM 1399 C C . PHE A 1 188 ? 12.600 13.774 -26.283 1.00 84.88 188 PHE A C 1
ATOM 1401 O O . PHE A 1 188 ? 13.442 14.671 -26.312 1.00 84.88 188 PHE A O 1
ATOM 1408 N N . GLN A 1 189 ? 11.498 13.801 -27.028 1.00 87.00 189 GLN A N 1
ATOM 1409 C CA . GLN A 1 189 ? 11.141 14.925 -27.895 1.00 87.00 189 GLN A CA 1
ATOM 1410 C C . GLN A 1 189 ? 10.689 16.120 -27.047 1.00 87.00 189 GLN A C 1
ATOM 1412 O O . GLN A 1 189 ? 9.835 15.968 -26.174 1.00 87.00 189 GLN A O 1
ATOM 1417 N N . ILE A 1 190 ? 11.242 17.306 -27.308 1.00 80.88 190 ILE A N 1
ATOM 1418 C CA . ILE A 1 190 ? 10.760 18.554 -26.716 1.00 80.88 190 ILE A CA 1
ATOM 1419 C C . ILE A 1 190 ? 9.612 19.045 -27.590 1.00 80.88 190 ILE A C 1
ATOM 1421 O O . ILE A 1 190 ? 9.835 19.562 -28.685 1.00 80.88 190 ILE A O 1
ATOM 1425 N N . ASP A 1 191 ? 8.382 18.869 -27.113 1.00 79.50 191 ASP A N 1
ATOM 1426 C CA . ASP A 1 191 ? 7.218 19.487 -27.739 1.00 79.50 191 ASP A CA 1
ATOM 1427 C C . ASP A 1 191 ? 7.216 20.991 -27.407 1.00 79.50 191 ASP A C 1
ATOM 1429 O O . ASP A 1 191 ? 6.964 21.352 -26.254 1.00 79.50 191 ASP A O 1
ATOM 1433 N N . PRO A 1 192 ? 7.471 21.880 -28.387 1.00 71.62 192 PRO A N 1
ATOM 1434 C CA . PRO A 1 192 ? 7.554 23.315 -28.141 1.00 71.62 192 PRO A CA 1
ATOM 1435 C C . PRO A 1 192 ? 6.225 23.937 -27.684 1.00 71.62 192 PRO A C 1
ATOM 1437 O O . PRO A 1 192 ? 6.232 25.078 -27.222 1.00 71.62 192 PRO A O 1
ATOM 1440 N N . GLU A 1 193 ? 5.096 23.235 -27.832 1.00 78.12 193 GLU A N 1
ATOM 1441 C CA . GLU A 1 193 ? 3.778 23.702 -27.392 1.00 78.12 193 GLU A CA 1
ATOM 1442 C C . GLU A 1 193 ? 3.369 23.148 -26.017 1.00 78.12 193 GLU A C 1
ATOM 1444 O O . GLU A 1 193 ? 2.573 23.792 -25.332 1.00 78.12 193 GLU A O 1
ATOM 1449 N N . ALA A 1 194 ? 3.910 21.997 -25.596 1.00 69.81 194 ALA A N 1
ATOM 1450 C CA . ALA A 1 194 ? 3.433 21.268 -24.414 1.00 69.81 194 ALA A CA 1
ATOM 1451 C C . ALA A 1 194 ? 4.426 21.203 -23.241 1.00 69.81 194 ALA A C 1
ATOM 1453 O O . ALA A 1 194 ? 3.990 21.057 -22.099 1.00 69.81 194 ALA A O 1
ATOM 1454 N N . ALA A 1 195 ? 5.737 21.322 -23.478 1.00 74.00 195 ALA A N 1
ATOM 1455 C CA . ALA A 1 195 ? 6.743 21.222 -22.421 1.00 74.00 195 ALA A CA 1
ATOM 1456 C C . ALA A 1 195 ? 7.927 22.168 -22.664 1.00 74.00 195 ALA A C 1
ATOM 1458 O O . ALA A 1 195 ? 8.379 22.353 -23.793 1.00 74.00 195 ALA A O 1
ATOM 1459 N N . SER A 1 196 ? 8.466 22.767 -21.598 1.00 84.56 196 SER A N 1
ATOM 1460 C CA . SER A 1 196 ? 9.717 23.521 -21.707 1.00 84.56 196 SER A CA 1
ATOM 1461 C C . SER A 1 196 ? 10.899 22.560 -21.889 1.00 84.56 196 SER A C 1
ATOM 1463 O O . SER A 1 196 ? 10.876 21.423 -21.412 1.00 84.56 196 SER A O 1
ATOM 1465 N N . GLU A 1 197 ? 11.963 23.022 -22.552 1.00 84.69 197 GLU A N 1
ATOM 1466 C CA . GLU A 1 197 ? 13.228 22.275 -22.655 1.00 84.69 197 GLU A CA 1
ATOM 1467 C C . GLU A 1 197 ? 13.751 21.855 -21.270 1.00 84.69 197 GLU A C 1
ATOM 1469 O O . GLU A 1 197 ? 14.261 20.749 -21.110 1.00 84.69 197 GLU A O 1
ATOM 1474 N N . GLU A 1 198 ? 13.574 22.713 -20.264 1.00 84.94 198 GLU A N 1
ATOM 1475 C CA . GLU A 1 198 ? 13.970 22.458 -18.879 1.00 84.94 198 GLU A CA 1
ATOM 1476 C C . GLU A 1 198 ? 13.202 21.282 -18.264 1.00 84.94 198 GLU A C 1
ATOM 1478 O O . GLU A 1 198 ? 13.829 20.381 -17.714 1.00 84.94 198 GLU A O 1
ATOM 1483 N N . SER A 1 199 ? 11.878 21.218 -18.437 1.00 76.62 199 SER A N 1
ATOM 1484 C CA . SER A 1 199 ? 11.068 20.100 -17.936 1.00 76.62 199 SER A CA 1
ATOM 1485 C C . SER A 1 199 ? 11.426 18.774 -18.612 1.00 76.62 199 SER A C 1
ATOM 1487 O O . SER A 1 199 ? 11.475 17.734 -17.957 1.00 76.62 199 SER A O 1
ATOM 1489 N N . VAL A 1 200 ? 11.721 18.792 -19.917 1.00 82.25 200 VAL A N 1
ATOM 1490 C CA . VAL A 1 200 ? 12.158 17.585 -20.640 1.00 82.25 200 VAL A CA 1
ATOM 1491 C C . VAL A 1 200 ? 13.548 17.144 -20.182 1.00 82.25 200 VAL A C 1
ATOM 1493 O O . VAL A 1 200 ? 13.785 15.949 -20.007 1.00 82.25 200 VAL A O 1
ATOM 1496 N N . LEU A 1 201 ? 14.465 18.088 -19.949 1.00 86.75 201 LEU A N 1
ATOM 1497 C CA . LEU A 1 201 ? 15.799 17.798 -19.427 1.00 86.75 201 LEU A CA 1
ATOM 1498 C C . LEU A 1 201 ? 15.747 17.262 -17.991 1.00 86.75 201 LEU A C 1
ATOM 1500 O O . LEU A 1 201 ? 16.462 16.309 -17.678 1.00 86.75 201 LEU A O 1
ATOM 1504 N N . GLU A 1 202 ? 14.896 17.826 -17.133 1.00 84.31 202 GLU A N 1
ATOM 1505 C CA . GLU A 1 202 ? 14.660 17.342 -15.771 1.00 84.31 202 GLU A CA 1
ATOM 1506 C C . GLU A 1 202 ? 14.125 15.905 -15.792 1.00 84.31 202 GLU A C 1
ATOM 1508 O O . GLU A 1 202 ? 14.686 15.027 -15.133 1.00 84.31 202 GLU A O 1
ATOM 1513 N N . TYR A 1 203 ? 13.117 15.633 -16.627 1.00 82.25 203 TYR A N 1
ATOM 1514 C CA . TYR A 1 203 ? 12.569 14.289 -16.803 1.00 82.25 203 TYR A CA 1
ATOM 1515 C C . TYR A 1 203 ? 13.622 13.297 -17.315 1.00 82.25 203 TYR A C 1
ATOM 1517 O O . TYR A 1 203 ? 13.809 12.227 -16.732 1.00 82.25 203 TYR A O 1
ATOM 1525 N N . ALA A 1 204 ? 14.361 13.656 -18.369 1.00 86.50 204 ALA A N 1
ATOM 1526 C CA . ALA A 1 204 ? 15.427 12.824 -18.921 1.00 86.50 204 ALA A CA 1
ATOM 1527 C C . ALA A 1 204 ? 16.544 12.560 -17.896 1.00 86.50 204 ALA A C 1
ATOM 1529 O O . ALA A 1 204 ? 17.096 11.460 -17.856 1.00 86.50 204 ALA A O 1
ATOM 1530 N N . THR A 1 205 ? 16.845 13.538 -17.037 1.00 87.88 205 THR A N 1
ATOM 1531 C CA . THR A 1 205 ? 17.809 13.397 -15.937 1.00 87.88 205 THR A CA 1
ATOM 1532 C C . THR A 1 205 ? 17.302 12.442 -14.868 1.00 87.88 205 THR A C 1
ATOM 1534 O O . THR A 1 205 ? 18.023 11.515 -14.495 1.00 87.88 205 THR A O 1
ATOM 1537 N N . GLY A 1 206 ? 16.052 12.597 -14.428 1.00 81.62 206 GLY A N 1
ATOM 1538 C CA . GLY A 1 206 ? 15.414 11.664 -13.500 1.00 81.62 206 GLY A CA 1
ATOM 1539 C C . GLY A 1 206 ? 15.393 10.234 -14.048 1.00 81.62 206 GLY A C 1
ATOM 1540 O O . GLY A 1 206 ? 15.772 9.294 -13.349 1.00 81.62 206 GLY A O 1
ATOM 1541 N N . TYR A 1 207 ? 15.046 10.072 -15.327 1.00 85.56 207 TYR A N 1
ATOM 1542 C CA . TYR A 1 207 ? 15.085 8.786 -16.021 1.00 85.56 207 TYR A CA 1
ATOM 1543 C C . TYR A 1 207 ? 16.504 8.196 -16.067 1.00 85.56 207 TYR A C 1
ATOM 1545 O O . TYR A 1 207 ? 16.698 7.034 -15.705 1.00 85.56 207 TYR A O 1
ATOM 1553 N N . ALA A 1 208 ? 17.506 8.987 -16.465 1.00 88.94 208 ALA A N 1
ATOM 1554 C CA . ALA A 1 208 ? 18.900 8.555 -16.544 1.00 88.94 208 ALA A CA 1
ATOM 1555 C C . ALA A 1 208 ? 19.433 8.073 -15.186 1.00 88.94 208 ALA A C 1
ATOM 1557 O O . ALA A 1 208 ? 20.019 6.991 -15.107 1.00 88.94 208 ALA A O 1
ATOM 1558 N N . GLU A 1 209 ? 19.180 8.824 -14.112 1.00 87.38 209 GLU A N 1
ATOM 1559 C CA . GLU A 1 209 ? 19.572 8.435 -12.754 1.00 87.38 209 GLU A CA 1
ATOM 1560 C C . GLU A 1 209 ? 18.832 7.175 -12.274 1.00 87.38 209 GLU A C 1
ATOM 1562 O O . GLU A 1 209 ? 19.440 6.300 -11.654 1.00 87.38 209 GLU A O 1
ATOM 1567 N N . ALA A 1 210 ? 17.557 7.000 -12.639 1.00 79.31 210 ALA A N 1
ATOM 1568 C CA . ALA A 1 210 ? 16.783 5.801 -12.299 1.00 79.31 210 ALA A CA 1
ATOM 1569 C C . ALA A 1 210 ? 17.285 4.519 -13.000 1.00 79.31 210 ALA A C 1
ATOM 1571 O O . ALA A 1 210 ? 17.091 3.399 -12.504 1.00 79.31 210 ALA A O 1
ATOM 1572 N N . ILE A 1 211 ? 17.923 4.633 -14.170 1.00 86.31 211 ILE A N 1
ATOM 1573 C CA . ILE A 1 211 ? 18.485 3.479 -14.893 1.00 86.31 211 ILE A CA 1
ATOM 1574 C C . ILE A 1 211 ? 19.984 3.262 -14.618 1.00 86.31 211 ILE A C 1
ATOM 1576 O O . ILE A 1 211 ? 20.448 2.120 -14.715 1.00 86.31 211 ILE A O 1
ATOM 1580 N N . ARG A 1 212 ? 20.731 4.306 -14.216 1.00 92.19 212 ARG A N 1
ATOM 1581 C CA . ARG A 1 212 ? 22.200 4.302 -14.059 1.00 92.19 212 ARG A CA 1
ATOM 1582 C C . ARG A 1 212 ? 22.752 3.121 -13.252 1.00 92.19 212 ARG A C 1
ATOM 1584 O O . ARG A 1 212 ? 23.577 2.403 -13.820 1.00 92.19 212 ARG A O 1
ATOM 1591 N N . PRO A 1 213 ? 22.281 2.805 -12.027 1.00 86.44 213 PRO A N 1
ATOM 1592 C CA . PRO A 1 213 ? 22.875 1.729 -11.224 1.00 86.44 213 PRO A CA 1
ATOM 1593 C C . PRO A 1 213 ? 22.877 0.358 -11.917 1.00 86.44 213 PRO A C 1
ATOM 1595 O O . PRO A 1 213 ? 23.763 -0.463 -11.694 1.00 86.44 213 PRO A O 1
ATOM 1598 N N . ARG A 1 214 ? 21.897 0.095 -12.790 1.00 84.12 214 ARG A N 1
ATOM 1599 C CA . ARG A 1 214 ? 21.773 -1.185 -13.508 1.00 84.12 214 ARG A CA 1
ATOM 1600 C C . ARG A 1 214 ? 22.646 -1.239 -14.746 1.00 84.12 214 ARG A C 1
ATOM 1602 O O . ARG A 1 214 ? 23.184 -2.292 -15.087 1.00 84.12 214 ARG A O 1
ATOM 1609 N N . VAL A 1 215 ? 22.764 -0.106 -15.430 1.00 90.00 215 VAL A N 1
ATOM 1610 C CA . VAL A 1 215 ? 23.707 0.026 -16.536 1.00 90.00 215 VAL A CA 1
ATOM 1611 C C . VAL A 1 215 ? 25.128 -0.154 -15.994 1.00 90.00 215 VAL A C 1
ATOM 1613 O O . VAL A 1 215 ? 25.889 -0.923 -16.576 1.00 90.00 215 VAL A O 1
ATOM 1616 N N . GLU A 1 216 ? 25.437 0.417 -14.826 1.00 91.12 216 GLU A N 1
ATOM 1617 C CA . GLU A 1 216 ? 26.705 0.230 -14.106 1.00 91.12 216 GLU A CA 1
ATOM 1618 C C . GLU A 1 216 ? 26.926 -1.212 -13.619 1.00 91.12 216 GLU A C 1
ATOM 1620 O O . GLU A 1 216 ? 28.025 -1.744 -13.784 1.00 91.12 216 GLU A O 1
ATOM 1625 N N . GLU A 1 217 ? 25.901 -1.895 -13.088 1.00 85.69 217 GLU A N 1
ATOM 1626 C CA . GLU A 1 217 ? 25.970 -3.329 -12.742 1.00 85.69 217 GLU A CA 1
ATOM 1627 C C . GLU A 1 217 ? 26.343 -4.179 -13.966 1.00 85.69 217 GLU A C 1
ATOM 1629 O O . GLU A 1 217 ? 27.089 -5.156 -13.874 1.00 85.69 217 GLU A O 1
ATOM 1634 N N . PHE A 1 218 ? 25.874 -3.763 -15.142 1.00 87.88 218 PHE A N 1
ATOM 1635 C CA . PHE A 1 218 ? 26.213 -4.377 -16.418 1.00 87.88 218 PHE A CA 1
ATOM 1636 C C . PHE A 1 218 ? 27.535 -3.854 -17.017 1.00 87.88 218 PHE A C 1
ATOM 1638 O O . PHE A 1 218 ? 27.850 -4.120 -18.180 1.00 87.88 218 PHE A O 1
ATOM 1645 N N . GLY A 1 219 ? 28.334 -3.132 -16.224 1.00 90.62 219 GLY A N 1
ATOM 1646 C CA . GLY A 1 219 ? 29.641 -2.577 -16.579 1.00 90.62 219 GLY A CA 1
ATOM 1647 C C . GLY A 1 219 ? 29.593 -1.393 -17.544 1.00 90.62 219 GLY A C 1
ATOM 1648 O O . GLY A 1 219 ? 30.607 -1.100 -18.178 1.00 90.62 219 GLY A O 1
ATOM 1649 N N . GLY A 1 220 ? 28.427 -0.774 -17.713 1.00 92.88 220 GLY A N 1
ATOM 1650 C CA . GLY A 1 220 ? 28.209 0.379 -18.573 1.00 92.88 220 GLY A CA 1
ATOM 1651 C C . GLY A 1 220 ? 28.168 1.719 -17.840 1.00 92.88 220 GLY A C 1
ATOM 1652 O O . GLY A 1 220 ? 28.487 1.805 -16.660 1.00 92.88 220 GLY A O 1
ATOM 1653 N N . ASP A 1 221 ? 27.777 2.761 -18.570 1.00 94.81 221 ASP A N 1
ATOM 1654 C CA . ASP A 1 221 ? 27.584 4.129 -18.072 1.00 94.81 221 ASP A CA 1
ATOM 1655 C C . ASP A 1 221 ? 26.341 4.760 -18.728 1.00 94.81 221 ASP A C 1
ATOM 1657 O O . ASP A 1 221 ? 25.892 4.288 -19.775 1.00 94.81 221 ASP A O 1
ATOM 1661 N N . VAL A 1 222 ? 25.781 5.818 -18.143 1.00 94.50 222 VAL A N 1
ATOM 1662 C CA . VAL A 1 222 ? 24.622 6.545 -18.691 1.00 94.50 222 VAL A CA 1
ATOM 1663 C C . VAL A 1 222 ? 24.993 7.999 -18.925 1.00 94.50 222 VAL A C 1
ATOM 1665 O O . VAL A 1 222 ? 25.463 8.690 -18.021 1.00 94.50 222 VAL A O 1
ATOM 1668 N N . HIS A 1 223 ? 24.755 8.462 -20.146 1.00 93.50 223 HIS A N 1
ATOM 1669 C CA . HIS A 1 223 ? 25.036 9.821 -20.581 1.00 93.50 223 HIS A CA 1
ATOM 1670 C C . HIS A 1 223 ? 23.753 10.509 -21.026 1.00 93.50 223 HIS A C 1
ATOM 1672 O O . HIS A 1 223 ? 22.877 9.879 -21.613 1.00 93.50 223 HIS A O 1
ATOM 1678 N N . ILE A 1 224 ? 23.668 11.805 -20.752 1.00 93.06 224 ILE A N 1
ATOM 1679 C CA . ILE A 1 224 ? 22.599 12.671 -21.235 1.00 93.06 224 ILE A CA 1
ATOM 1680 C C . ILE A 1 224 ? 23.245 13.642 -22.208 1.00 93.06 224 ILE A C 1
ATOM 1682 O O . ILE A 1 224 ? 24.180 14.353 -21.845 1.00 93.06 224 ILE A O 1
ATOM 1686 N N . ASP A 1 225 ? 22.752 13.651 -23.435 1.00 91.38 225 ASP A N 1
ATOM 1687 C CA . ASP A 1 225 ? 23.224 14.514 -24.503 1.00 91.38 225 ASP A CA 1
ATOM 1688 C C . ASP A 1 225 ? 22.061 15.378 -25.002 1.00 91.38 225 ASP A C 1
ATOM 1690 O O . ASP A 1 225 ? 20.917 14.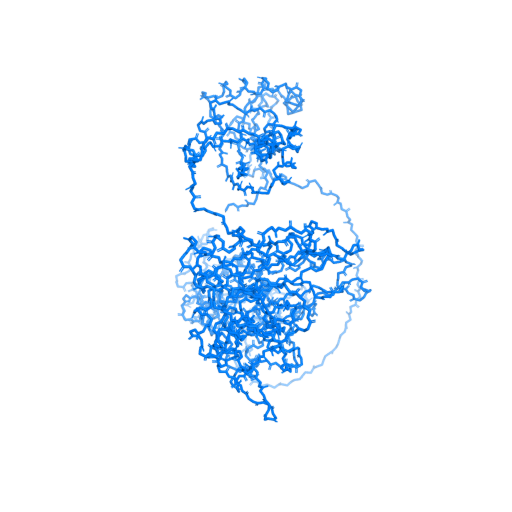925 -25.079 1.00 91.38 225 ASP A O 1
ATOM 1694 N N . ARG A 1 226 ? 22.346 16.622 -25.401 1.00 85.75 226 ARG A N 1
ATOM 1695 C CA . ARG A 1 226 ? 21.400 17.381 -26.229 1.00 85.75 226 ARG A CA 1
ATOM 1696 C C . ARG A 1 226 ? 21.429 16.800 -27.640 1.00 85.75 226 ARG A C 1
ATOM 1698 O O . ARG A 1 226 ? 22.487 16.753 -28.271 1.00 85.75 226 ARG A O 1
ATOM 1705 N N . GLY A 1 227 ? 20.285 16.309 -28.098 1.00 81.50 227 GLY A N 1
ATOM 1706 C CA . GLY A 1 227 ? 20.122 15.752 -29.431 1.00 81.50 227 GLY A CA 1
ATOM 1707 C C . GLY A 1 227 ? 19.953 16.820 -30.506 1.00 81.50 227 GLY A C 1
ATOM 1708 O O . GLY A 1 227 ? 19.948 18.024 -30.246 1.00 81.50 227 GLY A O 1
ATOM 1709 N N . ILE A 1 228 ? 19.830 16.349 -31.743 1.00 78.69 228 ILE A N 1
ATOM 1710 C CA . ILE A 1 228 ? 19.451 17.173 -32.895 1.00 78.69 228 ILE A CA 1
ATOM 1711 C C . ILE A 1 228 ? 17.915 17.298 -32.877 1.00 78.69 228 ILE A C 1
ATOM 1713 O O . ILE A 1 228 ? 17.242 16.438 -32.324 1.00 78.69 228 ILE A O 1
ATOM 1717 N N . ASP A 1 229 ? 17.356 18.363 -33.454 1.00 80.12 229 ASP A N 1
ATOM 1718 C CA . ASP A 1 229 ? 15.901 18.543 -33.602 1.00 80.12 229 ASP A CA 1
ATOM 1719 C C . ASP A 1 229 ? 15.111 18.667 -32.284 1.00 80.12 229 ASP A C 1
ATOM 1721 O O . ASP A 1 229 ? 14.008 18.146 -32.163 1.00 80.12 229 ASP A O 1
ATOM 1725 N N . ASN A 1 230 ? 15.642 19.420 -31.311 1.00 84.00 230 ASN A N 1
ATOM 1726 C CA . ASN A 1 230 ? 14.977 19.682 -30.027 1.00 84.00 230 ASN A CA 1
ATOM 1727 C C . ASN A 1 230 ? 14.608 18.392 -29.275 1.00 84.00 230 ASN A C 1
ATOM 1729 O O . ASN A 1 230 ? 13.484 18.235 -28.807 1.00 84.00 230 ASN A O 1
ATOM 1733 N N . CYS A 1 231 ? 15.547 17.461 -29.129 1.00 87.00 231 CYS A N 1
ATOM 1734 C CA . CYS A 1 231 ? 15.366 16.315 -28.246 1.00 87.00 231 CYS A CA 1
ATOM 1735 C C . CYS A 1 231 ? 16.475 16.238 -27.192 1.00 87.00 231 CYS A C 1
ATOM 1737 O O . CYS A 1 231 ? 17.592 16.725 -27.386 1.00 87.00 231 CYS A O 1
ATOM 1739 N N . VAL A 1 232 ? 16.164 15.617 -26.057 1.00 88.94 232 VAL A N 1
ATOM 1740 C CA . VAL A 1 232 ? 17.156 15.197 -25.063 1.00 88.94 232 VAL A CA 1
ATOM 1741 C C . VAL A 1 232 ? 17.379 13.702 -25.245 1.00 88.94 232 VAL A C 1
ATOM 1743 O O . VAL A 1 232 ? 16.424 12.929 -25.280 1.00 88.94 232 VAL A O 1
ATOM 1746 N N . VAL A 1 233 ? 18.635 13.284 -25.384 1.00 91.25 233 VAL A N 1
ATOM 1747 C CA . VAL A 1 233 ? 18.997 11.890 -25.649 1.00 91.25 233 VAL A CA 1
ATOM 1748 C C . VAL A 1 233 ? 19.661 11.295 -24.419 1.00 91.25 233 VAL A C 1
ATOM 1750 O O . VAL A 1 233 ? 20.711 11.763 -23.986 1.00 91.25 233 VAL A O 1
ATOM 1753 N N . VAL A 1 234 ? 19.092 10.218 -23.884 1.00 92.62 234 VAL A N 1
ATOM 1754 C CA . VAL A 1 234 ? 19.732 9.405 -22.846 1.00 92.62 234 VAL A CA 1
ATOM 1755 C C . VAL A 1 234 ? 20.404 8.209 -23.511 1.00 92.62 234 VAL A C 1
ATOM 1757 O O . VAL A 1 234 ? 19.742 7.321 -24.050 1.00 92.62 234 VAL A O 1
ATOM 1760 N N . ARG A 1 235 ? 21.738 8.181 -23.490 1.00 93.62 235 ARG A N 1
ATOM 1761 C CA . ARG A 1 235 ? 22.560 7.115 -24.074 1.00 93.62 235 ARG A CA 1
ATOM 1762 C C . ARG A 1 235 ? 23.071 6.160 -23.011 1.00 93.62 235 ARG A C 1
ATOM 1764 O O . ARG A 1 235 ? 23.676 6.571 -22.024 1.00 93.62 235 ARG A O 1
ATOM 1771 N N . LEU A 1 236 ? 22.904 4.868 -23.265 1.00 93.94 236 LEU A N 1
ATOM 1772 C CA . LEU A 1 236 ? 23.432 3.803 -22.421 1.00 93.94 236 LEU A CA 1
ATOM 1773 C C . LEU A 1 236 ? 24.730 3.290 -23.048 1.00 93.94 236 LEU A C 1
ATOM 1775 O O . LEU A 1 236 ? 24.709 2.741 -24.138 1.00 93.94 236 LEU A O 1
ATOM 1779 N N . LEU A 1 237 ? 25.872 3.433 -22.389 1.00 93.81 237 LEU A N 1
ATOM 1780 C CA . LEU A 1 237 ? 27.155 2.939 -22.888 1.00 93.81 237 LEU A CA 1
ATOM 1781 C C . LEU A 1 237 ? 27.455 1.568 -22.298 1.00 93.81 237 LEU A C 1
ATOM 1783 O O . LEU A 1 237 ? 28.042 1.473 -21.229 1.00 93.81 237 LEU A O 1
ATOM 1787 N N . VAL A 1 238 ? 27.097 0.495 -22.999 1.00 93.62 238 VAL A N 1
ATOM 1788 C CA . VAL A 1 238 ? 27.265 -0.880 -22.501 1.00 93.62 238 VAL A CA 1
ATOM 1789 C C . VAL A 1 238 ? 28.394 -1.599 -23.240 1.00 93.62 238 VAL A C 1
ATOM 1791 O O . VAL A 1 238 ? 28.302 -1.738 -24.458 1.00 93.62 238 VAL A O 1
ATOM 1794 N N . PRO A 1 239 ? 29.441 -2.121 -22.567 1.00 95.19 239 PRO A N 1
ATOM 1795 C CA . PRO A 1 239 ? 30.500 -2.876 -23.234 1.00 95.19 239 PRO A CA 1
ATOM 1796 C C . PRO A 1 239 ? 29.946 -4.024 -24.087 1.00 95.19 239 PRO A C 1
ATOM 1798 O O . PRO A 1 239 ? 29.210 -4.876 -23.587 1.00 95.19 239 PRO A O 1
ATOM 1801 N N . ILE A 1 240 ? 30.343 -4.095 -25.365 1.00 93.62 240 ILE A N 1
ATOM 1802 C CA . ILE A 1 240 ? 29.823 -5.109 -26.305 1.00 93.62 240 ILE A CA 1
ATOM 1803 C C . ILE A 1 240 ? 30.085 -6.527 -25.777 1.00 93.62 240 ILE A C 1
ATOM 1805 O O . ILE A 1 240 ? 29.237 -7.407 -25.901 1.00 93.62 240 ILE A O 1
ATOM 1809 N N . ALA A 1 241 ? 31.227 -6.743 -25.119 1.00 93.06 241 ALA A N 1
ATOM 1810 C CA . ALA A 1 241 ? 31.567 -8.027 -24.511 1.00 93.06 241 ALA A CA 1
ATOM 1811 C C . ALA A 1 241 ? 30.543 -8.485 -23.453 1.00 93.06 241 ALA A C 1
ATOM 1813 O O . ALA A 1 241 ? 30.250 -9.678 -23.377 1.00 93.06 241 ALA A O 1
ATOM 1814 N N . ASN A 1 242 ? 29.971 -7.555 -22.681 1.00 92.94 242 ASN A N 1
ATOM 1815 C CA . ASN A 1 242 ? 28.977 -7.866 -21.652 1.00 92.94 242 ASN A CA 1
ATOM 1816 C C . ASN A 1 242 ? 27.631 -8.220 -22.290 1.00 92.94 242 ASN A C 1
ATOM 1818 O O . ASN A 1 242 ? 27.016 -9.212 -21.907 1.00 92.94 242 ASN A O 1
ATOM 1822 N N . ALA A 1 243 ? 27.214 -7.485 -23.326 1.00 90.75 243 ALA A N 1
ATOM 1823 C CA . ALA A 1 243 ? 26.022 -7.832 -24.100 1.00 90.75 243 ALA A CA 1
ATOM 1824 C C . ALA A 1 243 ? 26.160 -9.211 -24.772 1.00 90.75 243 ALA A C 1
ATOM 1826 O O . ALA A 1 243 ? 25.261 -10.043 -24.681 1.00 90.75 243 ALA A O 1
ATOM 1827 N N . MET A 1 244 ? 27.319 -9.504 -25.372 1.00 92.75 244 MET A N 1
ATOM 1828 C CA . MET A 1 244 ? 27.596 -10.802 -25.998 1.00 92.75 244 MET A CA 1
ATOM 1829 C C . MET A 1 244 ? 27.636 -11.968 -25.002 1.00 92.75 244 MET A C 1
ATOM 1831 O O . MET A 1 244 ? 27.358 -13.105 -25.386 1.00 92.75 244 MET A O 1
ATOM 1835 N N . ALA A 1 245 ? 27.955 -11.716 -23.728 1.00 92.44 245 ALA A N 1
ATOM 1836 C CA . ALA A 1 245 ? 27.940 -12.744 -22.687 1.00 92.44 245 ALA A CA 1
ATOM 1837 C C . ALA A 1 245 ? 26.529 -13.306 -22.420 1.00 92.44 245 ALA A C 1
ATOM 1839 O O . ALA A 1 245 ? 26.412 -14.406 -21.882 1.00 92.44 245 ALA A O 1
ATOM 1840 N N . LEU A 1 246 ? 25.472 -12.604 -22.853 1.00 87.00 246 LEU A N 1
ATOM 1841 C CA . LEU A 1 246 ? 24.083 -13.080 -22.811 1.00 87.00 246 LEU A CA 1
ATOM 1842 C C . LEU A 1 246 ? 23.779 -14.152 -23.873 1.00 87.00 246 LEU A C 1
ATOM 1844 O O . LEU A 1 246 ? 22.721 -14.774 -23.841 1.00 87.00 246 LEU A O 1
ATOM 1848 N N . GLY A 1 247 ? 24.702 -14.398 -24.807 1.00 91.38 247 GLY A N 1
ATOM 1849 C CA . GLY A 1 247 ? 24.660 -15.520 -25.746 1.00 91.38 247 GLY A CA 1
ATOM 1850 C C . GLY A 1 247 ? 23.937 -15.249 -27.068 1.00 91.38 247 GLY A C 1
ATOM 1851 O O . GLY A 1 247 ? 24.291 -15.874 -28.069 1.00 91.38 247 GLY A O 1
ATOM 1852 N N . SER A 1 248 ? 22.983 -14.315 -27.120 1.00 91.44 248 SER A N 1
ATOM 1853 C CA . SER A 1 248 ? 22.316 -13.900 -28.364 1.00 91.44 248 SER A CA 1
ATOM 1854 C C . SER A 1 248 ? 21.914 -12.421 -28.367 1.00 91.44 248 SER A C 1
ATOM 1856 O O . SER A 1 248 ? 21.764 -11.797 -27.316 1.00 91.44 248 SER A O 1
ATOM 1858 N N . ALA A 1 249 ? 21.698 -11.868 -29.567 1.00 87.00 249 ALA A N 1
ATOM 1859 C CA . ALA A 1 249 ? 21.175 -10.513 -29.737 1.00 87.00 249 ALA A CA 1
ATOM 1860 C C . ALA A 1 249 ? 19.766 -10.363 -29.137 1.00 87.00 249 ALA A C 1
ATOM 1862 O O . ALA A 1 249 ? 19.474 -9.337 -28.534 1.00 87.00 249 ALA A O 1
ATOM 1863 N N . ASP A 1 250 ? 18.922 -11.396 -29.219 1.00 83.94 250 ASP A N 1
ATOM 1864 C CA . ASP A 1 250 ? 17.579 -11.380 -28.623 1.00 83.94 250 ASP A CA 1
ATOM 1865 C C . ASP A 1 250 ? 17.633 -11.349 -27.089 1.00 83.94 250 ASP A C 1
ATOM 1867 O O . ASP A 1 250 ? 16.908 -10.583 -26.458 1.00 83.94 250 ASP A O 1
ATOM 1871 N N . ALA A 1 251 ? 18.550 -12.110 -26.478 1.00 82.12 251 ALA A N 1
ATOM 1872 C CA . ALA A 1 251 ? 18.773 -12.062 -25.033 1.00 82.12 251 ALA A CA 1
ATOM 1873 C C . ALA A 1 251 ? 19.279 -10.680 -24.587 1.00 82.12 251 ALA A C 1
ATOM 1875 O O . ALA A 1 251 ? 18.886 -10.186 -23.529 1.00 82.12 251 ALA A O 1
ATOM 1876 N N . TRP A 1 252 ? 20.112 -10.033 -25.410 1.00 89.12 252 TRP A N 1
ATOM 1877 C CA . TRP A 1 252 ? 20.511 -8.645 -25.200 1.00 89.12 252 TRP A CA 1
ATOM 1878 C C . TRP A 1 252 ? 19.330 -7.674 -25.301 1.00 89.12 252 TRP A C 1
ATOM 1880 O O . TRP A 1 252 ? 19.166 -6.867 -24.394 1.00 89.12 252 TRP A O 1
ATOM 1890 N N . LYS A 1 253 ? 18.477 -7.765 -26.327 1.00 87.00 253 LYS A N 1
ATOM 1891 C CA . LYS A 1 253 ? 17.290 -6.899 -26.463 1.00 87.00 253 LYS A CA 1
ATOM 1892 C C . LYS A 1 253 ? 16.336 -7.047 -25.277 1.00 87.00 253 LYS A C 1
ATOM 1894 O O . LYS A 1 253 ? 15.909 -6.042 -24.718 1.00 87.00 253 LYS A O 1
ATOM 1899 N N . ALA A 1 254 ? 16.080 -8.278 -24.829 1.00 80.19 254 ALA A N 1
ATOM 1900 C CA . ALA A 1 254 ? 15.277 -8.537 -23.633 1.00 80.19 254 ALA A CA 1
ATOM 1901 C C . ALA A 1 254 ? 15.907 -7.915 -22.373 1.00 80.19 254 ALA A C 1
ATOM 1903 O O . ALA A 1 254 ? 15.220 -7.288 -21.564 1.00 80.19 254 ALA A O 1
ATOM 1904 N N . ARG A 1 255 ? 17.234 -8.027 -22.221 1.00 85.50 255 ARG A N 1
ATOM 1905 C CA . ARG A 1 255 ? 17.953 -7.389 -21.111 1.00 85.50 255 ARG A CA 1
ATOM 1906 C C . ARG A 1 255 ? 17.930 -5.865 -21.209 1.00 85.50 255 ARG A C 1
ATOM 1908 O O . ARG A 1 255 ? 17.805 -5.202 -20.186 1.00 85.50 255 ARG A O 1
ATOM 1915 N N . LEU A 1 256 ? 18.043 -5.310 -22.408 1.00 86.50 256 LEU A N 1
ATOM 1916 C CA . LEU A 1 256 ? 17.985 -3.875 -22.637 1.00 86.50 256 LEU A CA 1
ATOM 1917 C C . LEU A 1 256 ? 16.596 -3.325 -22.294 1.00 86.50 256 LEU A C 1
ATOM 1919 O O . LEU A 1 256 ? 16.526 -2.352 -21.557 1.00 86.50 256 LEU A O 1
ATOM 1923 N N . ALA A 1 257 ? 15.507 -3.986 -22.697 1.00 83.38 257 ALA A N 1
ATOM 1924 C CA . ALA A 1 257 ? 14.151 -3.611 -22.282 1.00 83.38 257 ALA A CA 1
ATOM 1925 C C . ALA A 1 257 ? 14.018 -3.525 -20.745 1.00 83.38 257 ALA A C 1
ATOM 1927 O O . ALA A 1 257 ? 13.457 -2.567 -20.209 1.00 83.38 257 ALA A O 1
ATOM 1928 N N . LEU A 1 258 ? 14.627 -4.472 -20.020 1.00 80.62 258 LEU A N 1
ATOM 1929 C CA . LEU A 1 258 ? 14.712 -4.453 -18.553 1.00 80.62 258 LEU A CA 1
ATOM 1930 C C . LEU A 1 258 ? 15.553 -3.298 -17.995 1.00 80.62 258 LEU A C 1
ATOM 1932 O O . LEU A 1 258 ? 15.215 -2.762 -16.941 1.00 80.62 258 LEU A O 1
ATOM 1936 N N . LEU A 1 259 ? 16.655 -2.927 -18.652 1.00 85.12 259 LEU A N 1
ATOM 1937 C CA . LEU A 1 259 ? 17.479 -1.781 -18.248 1.00 85.12 259 LEU A CA 1
ATOM 1938 C C . LEU A 1 259 ? 16.735 -0.456 -18.448 1.00 85.12 259 LEU A C 1
ATOM 1940 O O . LEU A 1 259 ? 16.847 0.421 -17.597 1.00 85.12 259 LEU A O 1
ATOM 1944 N N . LEU A 1 260 ? 15.967 -0.345 -19.533 1.00 83.81 260 LEU A N 1
ATOM 1945 C CA . LEU A 1 260 ? 15.214 0.855 -19.901 1.00 83.81 260 LEU A CA 1
ATOM 1946 C C . LEU A 1 260 ? 13.980 1.087 -19.023 1.00 83.81 260 LEU A C 1
ATOM 1948 O O . LEU A 1 260 ? 13.560 2.218 -18.850 1.00 83.81 260 LEU A O 1
ATOM 1952 N N . THR A 1 261 ? 13.400 0.039 -18.441 1.00 75.69 261 THR A N 1
ATOM 1953 C CA . THR A 1 261 ? 12.200 0.188 -17.601 1.00 75.69 261 THR A CA 1
ATOM 1954 C C . THR A 1 261 ? 12.585 0.828 -16.264 1.00 75.69 261 THR A C 1
ATOM 1956 O O . THR A 1 261 ? 13.367 0.214 -15.533 1.00 75.69 261 THR A O 1
ATOM 1959 N N . PRO A 1 262 ? 12.106 2.020 -15.878 1.00 70.62 262 PRO A N 1
ATOM 1960 C CA . PRO A 1 262 ? 12.406 2.596 -14.566 1.00 70.62 262 PRO A CA 1
ATOM 1961 C C . PRO A 1 262 ? 11.940 1.645 -13.450 1.00 70.62 262 PRO A C 1
ATOM 1963 O O . PRO A 1 262 ? 10.789 1.225 -13.432 1.00 70.62 262 PRO A O 1
ATOM 1966 N N . GLN A 1 263 ? 12.820 1.265 -12.512 1.00 64.06 263 GLN A N 1
ATOM 1967 C CA . GLN A 1 263 ? 12.467 0.294 -11.453 1.00 64.06 263 GLN A CA 1
ATOM 1968 C C . GLN A 1 263 ? 11.413 0.801 -10.468 1.00 64.06 263 GLN A C 1
ATOM 1970 O O . GLN A 1 263 ? 10.918 0.021 -9.652 1.00 64.06 263 GLN A O 1
ATOM 1975 N N . ASP A 1 264 ? 11.101 2.090 -10.518 1.00 68.31 264 ASP A N 1
ATOM 1976 C CA . ASP A 1 264 ? 10.128 2.704 -9.630 1.00 68.31 264 ASP A CA 1
ATOM 1977 C C . ASP A 1 264 ? 8.707 2.682 -10.199 1.00 68.31 264 ASP A C 1
ATOM 1979 O O . ASP A 1 264 ? 7.769 2.984 -9.463 1.00 68.31 264 ASP A O 1
ATOM 1983 N N . LEU A 1 265 ? 8.529 2.201 -11.437 1.00 78.75 265 LEU A N 1
ATOM 1984 C CA . LEU A 1 265 ? 7.213 2.003 -12.029 1.00 78.75 265 LEU A CA 1
ATOM 1985 C C . LEU A 1 265 ? 6.842 0.507 -12.066 1.00 78.75 265 LEU A C 1
ATOM 1987 O O . LEU A 1 265 ? 7.586 -0.308 -12.619 1.00 78.75 265 LEU A O 1
ATOM 1991 N N . PRO A 1 266 ? 5.712 0.105 -11.458 1.00 89.62 266 PRO A N 1
ATOM 1992 C CA . PRO A 1 266 ? 5.150 -1.221 -11.649 1.00 89.62 266 PRO A CA 1
ATOM 1993 C C . PRO A 1 266 ? 4.735 -1.424 -13.111 1.00 89.62 266 PRO A C 1
ATOM 1995 O O . PRO A 1 266 ? 4.011 -0.617 -13.688 1.00 89.62 266 PRO A O 1
ATOM 1998 N N . VAL A 1 267 ? 5.155 -2.544 -13.696 1.00 90.69 267 VAL A N 1
ATOM 1999 C CA . VAL A 1 267 ? 4.663 -2.998 -15.001 1.00 90.69 267 VAL A CA 1
ATOM 2000 C C . VAL A 1 267 ? 3.367 -3.755 -14.763 1.00 90.69 267 VAL A C 1
ATOM 2002 O O . VAL A 1 267 ? 3.381 -4.792 -14.099 1.00 90.69 267 VAL A O 1
ATOM 2005 N N . TYR A 1 268 ? 2.251 -3.264 -15.298 1.00 94.31 268 TYR A N 1
ATOM 2006 C CA . TYR A 1 268 ? 0.962 -3.940 -15.167 1.00 94.31 268 TYR A CA 1
ATOM 2007 C C . TYR A 1 268 ? 1.027 -5.330 -15.804 1.00 94.31 268 TYR A C 1
ATOM 2009 O O . TYR A 1 268 ? 1.344 -5.487 -16.983 1.00 94.31 268 TYR A O 1
ATOM 2017 N N . LEU A 1 269 ? 0.714 -6.348 -15.011 1.00 96.88 269 LEU A N 1
ATOM 2018 C CA . LEU A 1 269 ? 0.592 -7.728 -15.465 1.00 96.88 269 LEU A CA 1
ATOM 2019 C C . LEU A 1 269 ? -0.853 -8.049 -15.820 1.00 96.88 269 LEU A C 1
ATOM 2021 O O . LEU A 1 269 ? -1.086 -8.702 -16.832 1.00 96.88 269 LEU A O 1
ATOM 2025 N N . THR A 1 270 ? -1.808 -7.540 -15.044 1.00 98.00 270 THR A N 1
ATOM 2026 C CA . THR A 1 270 ? -3.236 -7.636 -15.359 1.00 98.00 270 THR A CA 1
ATOM 2027 C C . THR A 1 270 ? -3.930 -6.287 -15.235 1.00 98.00 270 THR A C 1
ATOM 2029 O O . THR A 1 270 ? -3.502 -5.435 -14.451 1.00 98.00 270 THR A O 1
ATOM 2032 N N . ASN A 1 271 ? -4.991 -6.088 -16.017 1.00 95.81 271 ASN A N 1
ATOM 2033 C CA . ASN A 1 271 ? -5.876 -4.924 -15.914 1.00 95.81 271 ASN A CA 1
ATOM 2034 C C . ASN A 1 271 ? -7.050 -5.184 -14.940 1.00 95.81 271 ASN A C 1
ATOM 2036 O O . ASN A 1 271 ? -7.152 -6.253 -14.340 1.00 95.81 271 ASN A O 1
ATOM 2040 N N . GLN A 1 272 ? -7.963 -4.218 -14.798 1.00 95.62 272 GLN A N 1
ATOM 2041 C CA . GLN A 1 272 ? -9.168 -4.349 -13.964 1.00 95.62 272 GLN A CA 1
ATOM 2042 C C . GLN A 1 272 ? -10.041 -5.553 -14.345 1.00 95.62 272 GLN A C 1
ATOM 2044 O O . GLN A 1 272 ? -10.667 -6.158 -13.479 1.00 95.62 272 GLN A O 1
ATOM 2049 N N . CYS A 1 273 ? -10.059 -5.903 -15.632 1.00 96.62 273 CYS A N 1
ATOM 2050 C CA . CYS A 1 273 ? -10.816 -7.025 -16.179 1.00 96.62 273 CYS A CA 1
ATOM 2051 C C . CYS A 1 273 ? -10.070 -8.362 -16.025 1.00 96.62 273 CYS A C 1
ATOM 2053 O O . CYS A 1 273 ? -10.435 -9.357 -16.638 1.00 96.62 273 CYS A O 1
ATOM 2055 N N . THR A 1 274 ? -8.990 -8.409 -15.238 1.00 97.25 274 THR A N 1
ATOM 2056 C CA . THR A 1 274 ? -8.114 -9.582 -15.077 1.00 97.25 274 THR A CA 1
ATOM 2057 C C . THR A 1 274 ? -7.461 -10.065 -16.377 1.00 97.25 274 THR A C 1
ATOM 2059 O O . THR A 1 274 ? -6.888 -11.150 -16.421 1.00 97.25 274 THR A O 1
ATOM 2062 N N . GLU A 1 275 ? -7.484 -9.277 -17.447 1.00 96.50 275 GLU A N 1
ATOM 2063 C CA . GLU A 1 275 ? -6.839 -9.635 -18.708 1.00 96.50 275 GLU A CA 1
ATOM 2064 C C . GLU A 1 275 ? -5.333 -9.379 -18.610 1.00 96.50 275 GLU A C 1
ATOM 2066 O O . GLU A 1 275 ? -4.898 -8.481 -17.885 1.00 96.50 275 GLU A O 1
ATOM 2071 N N . ALA A 1 276 ? -4.529 -10.150 -19.349 1.00 96.31 276 ALA A N 1
ATOM 2072 C CA . ALA A 1 276 ? -3.093 -9.907 -19.443 1.00 96.31 276 ALA A CA 1
ATOM 2073 C C . ALA A 1 276 ? -2.818 -8.509 -20.031 1.00 96.31 276 ALA A C 1
ATOM 2075 O O . ALA A 1 276 ? -3.425 -8.119 -21.026 1.00 96.31 276 ALA A O 1
ATOM 2076 N N . ALA A 1 277 ? -1.897 -7.769 -19.411 1.00 93.44 277 ALA A N 1
ATOM 2077 C CA . ALA A 1 277 ? -1.529 -6.409 -19.803 1.00 93.44 277 ALA A CA 1
ATOM 2078 C C . ALA A 1 277 ? -0.139 -6.360 -20.473 1.00 93.44 277 ALA A C 1
ATOM 2080 O O . ALA A 1 277 ? 0.005 -6.783 -21.617 1.00 93.44 277 ALA A O 1
ATOM 2081 N N . HIS A 1 278 ? 0.893 -5.844 -19.794 1.00 89.25 278 HIS A N 1
ATOM 2082 C CA . HIS A 1 278 ? 2.198 -5.529 -20.400 1.00 89.25 278 HIS A CA 1
ATOM 2083 C C . HIS A 1 278 ? 3.287 -6.592 -20.172 1.00 89.25 278 HIS A C 1
ATOM 2085 O O . HIS A 1 278 ? 4.349 -6.532 -20.788 1.00 89.25 278 HIS A O 1
ATOM 2091 N N . GLY A 1 279 ? 3.048 -7.581 -19.305 1.00 86.94 279 GLY A N 1
ATOM 2092 C CA . GLY A 1 279 ? 3.991 -8.682 -19.091 1.00 86.94 279 GLY A CA 1
ATOM 2093 C C . GLY A 1 279 ? 4.150 -9.568 -20.333 1.00 86.94 279 GLY A C 1
ATOM 2094 O O . GLY A 1 279 ? 3.166 -9.880 -20.998 1.00 86.94 279 GLY A O 1
ATOM 2095 N N . THR A 1 280 ? 5.373 -10.023 -20.620 1.00 87.88 280 THR A N 1
ATOM 2096 C CA . THR A 1 280 ? 5.655 -10.955 -21.734 1.00 87.88 280 THR A CA 1
ATOM 2097 C C . THR A 1 280 ? 6.269 -12.267 -21.253 1.00 87.88 280 THR A C 1
ATOM 2099 O O . THR A 1 280 ? 6.905 -12.332 -20.198 1.00 87.88 280 THR A O 1
ATOM 2102 N N . LYS A 1 281 ? 6.126 -13.330 -22.050 1.00 92.75 281 LYS A N 1
ATOM 2103 C CA . LYS A 1 281 ? 6.695 -14.647 -21.738 1.00 92.75 281 LYS A CA 1
ATOM 2104 C C . LYS A 1 281 ? 8.216 -14.605 -21.629 1.00 92.75 281 LYS A C 1
ATOM 2106 O O . LYS A 1 281 ? 8.789 -15.120 -20.675 1.00 92.75 281 LYS A O 1
ATOM 2111 N N . GLU A 1 282 ? 8.866 -13.949 -22.582 1.00 84.81 282 GLU A N 1
ATOM 2112 C CA . GLU A 1 282 ? 10.320 -13.830 -22.666 1.00 84.81 282 GLU A CA 1
ATOM 2113 C C . GLU A 1 282 ? 10.893 -13.103 -21.442 1.00 84.81 282 GLU A C 1
ATOM 2115 O O . GLU A 1 282 ? 11.931 -13.495 -20.905 1.00 84.81 282 GLU A O 1
ATOM 2120 N N . GLN A 1 283 ? 10.194 -12.070 -20.966 1.00 81.38 283 GLN A N 1
ATOM 2121 C CA . GLN A 1 283 ? 10.543 -11.348 -19.744 1.00 81.38 283 GLN A CA 1
ATOM 2122 C C . GLN A 1 283 ? 10.482 -12.261 -18.517 1.00 81.38 283 GLN A C 1
ATOM 2124 O O . GLN A 1 283 ? 11.389 -12.240 -17.685 1.00 81.38 283 GLN A O 1
ATOM 2129 N N . PHE A 1 284 ? 9.435 -13.075 -18.403 1.00 92.88 284 PHE A N 1
ATOM 2130 C CA . PHE A 1 284 ? 9.277 -14.005 -17.291 1.00 92.88 284 PHE A CA 1
ATOM 2131 C C . PHE A 1 284 ? 10.322 -15.119 -17.320 1.00 92.88 284 PHE A C 1
ATOM 2133 O O . PHE A 1 284 ? 10.945 -15.388 -16.292 1.00 92.88 284 PHE A O 1
ATOM 2140 N N . ASP A 1 285 ? 10.576 -15.699 -18.496 1.00 89.62 285 ASP A N 1
ATOM 2141 C CA . ASP A 1 285 ? 11.632 -16.691 -18.702 1.00 89.62 285 ASP A CA 1
ATOM 2142 C C . ASP A 1 285 ? 13.008 -16.112 -18.306 1.00 89.62 285 ASP A C 1
ATOM 2144 O O . ASP A 1 285 ? 13.795 -16.781 -17.634 1.00 89.62 285 ASP A O 1
ATOM 2148 N N . HIS A 1 286 ? 13.290 -14.848 -18.653 1.00 80.44 286 HIS A N 1
ATOM 2149 C CA . HIS A 1 286 ? 14.538 -14.168 -18.284 1.00 80.44 286 HIS A CA 1
ATOM 2150 C C . HIS A 1 286 ? 14.661 -13.909 -16.776 1.00 80.44 286 HIS A C 1
ATOM 2152 O O . HIS A 1 286 ? 15.747 -14.045 -16.212 1.00 80.44 286 HIS A O 1
ATOM 2158 N N . LEU A 1 287 ? 13.563 -13.528 -16.120 1.00 82.75 287 LEU A N 1
ATOM 2159 C CA . LEU A 1 287 ? 13.527 -13.267 -14.679 1.00 82.75 287 LEU A CA 1
ATOM 2160 C C . LEU A 1 287 ? 13.421 -14.550 -13.838 1.00 82.75 287 LEU A C 1
ATOM 2162 O O . LEU A 1 287 ? 13.507 -14.485 -12.614 1.00 82.75 287 LEU A O 1
ATOM 2166 N N . GLY A 1 288 ? 13.239 -15.712 -14.473 1.00 90.75 288 GLY A N 1
ATOM 2167 C CA . GLY A 1 288 ? 12.996 -16.975 -13.778 1.00 90.75 288 GLY A CA 1
ATOM 2168 C C . GLY A 1 288 ? 11.658 -16.996 -13.034 1.00 90.75 288 GLY A C 1
ATOM 2169 O O . GLY A 1 288 ? 11.524 -17.699 -12.031 1.00 90.75 288 GLY A O 1
ATOM 2170 N N . LEU A 1 289 ? 10.681 -16.214 -13.496 1.00 94.81 289 LEU A N 1
ATOM 2171 C CA . LEU A 1 289 ? 9.352 -16.128 -12.903 1.00 94.81 289 LEU A CA 1
ATOM 2172 C C . LEU A 1 289 ? 8.426 -17.174 -13.519 1.00 94.81 289 LEU A C 1
ATOM 2174 O O . LEU A 1 289 ? 8.427 -17.405 -14.724 1.00 94.81 289 LEU A O 1
ATOM 2178 N N . SER A 1 290 ? 7.597 -17.787 -12.678 1.00 97.62 290 SER A N 1
ATOM 2179 C CA . SER A 1 290 ? 6.537 -18.680 -13.152 1.00 97.62 290 SER A CA 1
ATOM 2180 C C . SER A 1 290 ? 5.362 -17.874 -13.709 1.00 97.62 290 SER A C 1
ATOM 2182 O O . SER A 1 290 ? 5.046 -16.801 -13.193 1.00 97.62 290 SER A O 1
ATOM 2184 N N . TYR A 1 291 ? 4.704 -18.413 -14.729 1.00 98.19 291 TYR A N 1
ATOM 2185 C CA . TYR A 1 291 ? 3.503 -17.872 -15.370 1.00 98.19 291 TYR A CA 1
ATOM 2186 C C . TYR A 1 291 ? 2.541 -19.015 -15.706 1.00 98.19 291 TYR A C 1
ATOM 2188 O O . TYR A 1 291 ? 2.918 -20.188 -15.634 1.00 98.19 291 TYR A O 1
ATOM 2196 N N . GLY A 1 292 ? 1.299 -18.669 -16.021 1.00 97.50 292 GLY A N 1
ATOM 2197 C CA . GLY A 1 292 ? 0.258 -19.597 -16.443 1.00 97.50 292 GLY A CA 1
ATOM 2198 C C . GLY A 1 292 ? -0.043 -19.490 -17.935 1.00 97.50 292 GLY A C 1
ATOM 2199 O O . GLY A 1 292 ? 0.653 -18.818 -18.701 1.00 97.50 292 GLY A O 1
ATOM 2200 N N . GLU A 1 293 ? -1.114 -20.163 -18.341 1.00 96.94 293 GLU A N 1
ATOM 2201 C CA . GLU A 1 293 ? -1.671 -20.072 -19.688 1.00 96.94 293 GLU A CA 1
ATOM 2202 C C . GLU A 1 293 ? -3.187 -19.872 -19.592 1.00 96.94 293 GLU A C 1
ATOM 2204 O O . GLU A 1 293 ? -3.858 -20.551 -18.814 1.00 96.94 293 GLU A O 1
ATOM 2209 N N . PHE A 1 294 ? -3.734 -18.967 -20.402 1.00 93.12 294 PHE A N 1
ATOM 2210 C CA . PHE A 1 294 ? -5.175 -18.753 -20.542 1.00 93.12 294 PHE A CA 1
ATOM 2211 C C . PHE A 1 294 ? -5.549 -18.948 -22.011 1.00 93.12 294 PHE A C 1
ATOM 2213 O O . PHE A 1 294 ? -4.938 -18.352 -22.891 1.00 93.12 294 PHE A O 1
ATOM 2220 N N . ASP A 1 295 ? -6.480 -19.863 -22.293 1.00 93.69 295 ASP A N 1
ATOM 2221 C CA . ASP A 1 295 ? -6.851 -20.273 -23.659 1.00 93.69 295 ASP A CA 1
ATOM 2222 C C . ASP A 1 295 ? -5.666 -20.685 -24.567 1.00 93.69 295 ASP A C 1
ATOM 2224 O O . ASP A 1 295 ? -5.730 -20.617 -25.795 1.00 93.69 295 ASP A O 1
ATOM 2228 N N . GLY A 1 296 ? -4.591 -21.204 -23.959 1.00 94.12 296 GLY A N 1
ATOM 2229 C CA . GLY A 1 296 ? -3.373 -21.636 -24.656 1.00 94.12 296 GLY A CA 1
ATOM 2230 C C . GLY A 1 296 ? -2.417 -20.497 -25.019 1.00 94.12 296 GLY A C 1
ATOM 2231 O O . GLY A 1 296 ? -1.425 -20.735 -25.711 1.00 94.12 296 GLY A O 1
ATOM 2232 N N . GLU A 1 297 ? -2.701 -19.281 -24.558 1.00 95.56 297 GLU A N 1
ATOM 2233 C CA . GLU A 1 297 ? -1.831 -18.116 -24.673 1.00 95.56 297 GLU A CA 1
ATOM 2234 C C . GLU A 1 297 ? -1.158 -17.807 -23.331 1.00 95.56 297 GLU A C 1
ATOM 2236 O O . GLU A 1 297 ? -1.607 -18.245 -22.270 1.00 95.56 297 GLU A O 1
ATOM 2241 N N . PHE A 1 298 ? -0.041 -17.079 -23.379 1.00 96.69 298 PHE A N 1
ATOM 2242 C CA . PHE A 1 298 ? 0.697 -16.669 -22.185 1.00 96.69 298 PHE A CA 1
ATOM 2243 C C . PHE A 1 298 ? -0.197 -15.851 -21.249 1.00 96.69 298 PHE A C 1
ATOM 2245 O O . PHE A 1 298 ? -0.842 -14.898 -21.682 1.00 96.69 298 PHE A O 1
ATOM 2252 N N . TYR A 1 299 ? -0.167 -16.183 -19.959 1.00 98.06 299 TYR A N 1
ATOM 2253 C CA . TYR A 1 299 ? -0.829 -15.399 -18.928 1.00 98.06 299 TYR A CA 1
ATOM 2254 C C . TYR A 1 299 ? 0.138 -15.140 -17.763 1.00 98.06 299 TYR A C 1
ATOM 2256 O O . TYR A 1 299 ? 0.717 -16.087 -17.231 1.00 98.06 299 TYR A O 1
ATOM 2264 N N . PRO A 1 300 ? 0.347 -13.883 -17.335 1.00 97.62 300 PRO A N 1
ATOM 2265 C CA . PRO A 1 300 ? 1.456 -13.525 -16.445 1.00 97.62 300 PRO A CA 1
ATOM 2266 C C . PRO A 1 300 ? 1.302 -14.023 -15.002 1.00 97.62 300 PRO A C 1
ATOM 2268 O O . PRO A 1 300 ? 2.232 -13.905 -14.204 1.00 97.62 300 PRO A O 1
ATOM 2271 N N . LEU A 1 301 ? 0.157 -14.594 -14.640 1.00 98.38 301 LEU A N 1
ATOM 2272 C CA . LEU A 1 301 ? -0.059 -15.199 -13.330 1.00 98.38 301 LEU A CA 1
ATOM 2273 C C . LEU A 1 301 ? -0.221 -16.713 -13.463 1.00 98.38 301 LEU A C 1
ATOM 2275 O O . LEU A 1 301 ? -0.729 -17.223 -14.454 1.00 98.38 301 LEU A O 1
ATOM 2279 N N . THR A 1 302 ? 0.227 -17.443 -12.454 1.00 98.25 302 THR A N 1
ATOM 2280 C CA . THR A 1 302 ? -0.001 -18.885 -12.323 1.00 98.25 302 THR A CA 1
ATOM 2281 C C . THR A 1 302 ? -1.434 -19.177 -11.871 1.00 98.25 302 THR A C 1
ATOM 2283 O O . THR A 1 302 ? -2.092 -18.316 -11.288 1.00 98.25 302 THR A O 1
ATOM 2286 N N . ASP A 1 303 ? -1.892 -20.421 -12.036 1.00 97.19 303 ASP A N 1
ATOM 2287 C CA . ASP A 1 303 ? -3.214 -20.874 -11.564 1.00 97.19 303 ASP A CA 1
ATOM 2288 C C . ASP A 1 303 ? -3.468 -20.611 -10.069 1.00 97.19 303 ASP A C 1
ATOM 2290 O O . ASP A 1 303 ? -4.617 -20.493 -9.641 1.00 97.19 303 ASP A O 1
ATOM 2294 N N . GLU A 1 304 ? -2.409 -20.572 -9.254 1.00 97.31 304 GLU A N 1
ATOM 2295 C CA . GLU A 1 304 ? -2.516 -20.283 -7.823 1.00 97.31 304 GLU A CA 1
ATOM 2296 C C . GLU A 1 304 ? -2.710 -18.785 -7.567 1.00 97.31 304 GLU A C 1
ATOM 2298 O O . GLU A 1 304 ? -3.549 -18.397 -6.761 1.00 97.31 304 GLU A O 1
ATOM 2303 N N . GLU A 1 305 ? -1.980 -17.938 -8.289 1.00 98.12 305 GLU A N 1
ATOM 2304 C CA . GLU A 1 305 ? -2.029 -16.479 -8.151 1.00 98.12 305 GLU A CA 1
ATOM 2305 C C . GLU A 1 305 ? -3.334 -15.885 -8.690 1.00 98.12 305 GLU A C 1
ATOM 2307 O O . GLU A 1 305 ? -3.874 -14.956 -8.090 1.00 98.12 305 GLU A O 1
ATOM 2312 N N . VAL A 1 306 ? -3.888 -16.462 -9.765 1.00 97.75 306 VAL A N 1
ATOM 2313 C CA . VAL A 1 306 ? -5.186 -16.065 -10.350 1.00 97.75 306 VAL A CA 1
ATOM 2314 C C . VAL A 1 306 ? -6.314 -16.072 -9.316 1.00 97.75 306 VAL A C 1
ATOM 2316 O O . VAL A 1 306 ? -7.256 -15.296 -9.424 1.00 97.75 306 VAL A O 1
ATOM 2319 N N . ARG A 1 307 ? -6.222 -16.900 -8.269 1.00 97.44 307 ARG A N 1
ATOM 2320 C CA . ARG A 1 307 ? -7.258 -17.009 -7.228 1.00 97.44 307 ARG A CA 1
ATOM 2321 C C . ARG A 1 307 ? -7.411 -15.759 -6.362 1.00 97.44 307 ARG A C 1
ATOM 2323 O O . ARG A 1 307 ? -8.373 -15.688 -5.602 1.00 97.44 307 ARG A O 1
ATOM 2330 N N . TYR A 1 308 ? -6.475 -14.817 -6.446 1.00 97.88 308 TYR A N 1
ATOM 2331 C CA . TYR A 1 308 ? -6.439 -13.609 -5.618 1.00 97.88 308 TYR A CA 1
ATOM 2332 C C . TYR A 1 308 ? -6.768 -12.324 -6.384 1.00 97.88 308 TYR A C 1
ATOM 2334 O O . TYR A 1 308 ? -6.761 -11.250 -5.779 1.00 97.88 308 TYR A O 1
ATOM 2342 N N . ILE A 1 309 ? -7.086 -12.436 -7.677 1.00 97.62 309 ILE A N 1
ATOM 2343 C CA . ILE A 1 309 ? -7.605 -11.343 -8.502 1.00 97.62 309 ILE A CA 1
ATOM 2344 C C . ILE A 1 309 ? -8.998 -11.693 -9.034 1.00 97.62 309 ILE A C 1
ATOM 2346 O O . ILE A 1 309 ? -9.328 -12.864 -9.219 1.00 97.62 309 ILE A O 1
ATOM 2350 N N . ALA A 1 310 ? -9.829 -10.681 -9.266 1.00 97.44 310 ALA A N 1
ATOM 2351 C CA . ALA A 1 310 ? -11.159 -10.839 -9.851 1.00 97.44 310 ALA A CA 1
ATOM 2352 C C . ALA A 1 310 ? -11.638 -9.518 -10.468 1.00 97.44 310 ALA A C 1
ATOM 2354 O O . ALA A 1 310 ? -11.186 -8.449 -10.053 1.00 97.44 310 ALA A O 1
ATOM 2355 N N . GLU A 1 311 ? -12.589 -9.596 -11.404 1.00 97.19 311 GLU A N 1
ATOM 2356 C CA . GLU A 1 311 ? -13.394 -8.450 -11.858 1.00 97.19 311 GLU A CA 1
ATOM 2357 C C . GLU A 1 311 ? -14.368 -8.021 -10.748 1.00 97.19 311 GLU A C 1
ATOM 2359 O O . GLU A 1 311 ? -15.579 -8.231 -10.813 1.00 97.19 311 GLU A O 1
ATOM 2364 N N . ASP A 1 312 ? -13.809 -7.520 -9.656 1.00 96.50 312 ASP A N 1
ATOM 2365 C CA . ASP A 1 312 ? -14.511 -7.268 -8.410 1.00 96.50 312 ASP A CA 1
ATOM 2366 C C . ASP A 1 312 ? -13.841 -6.102 -7.672 1.00 96.50 312 ASP A C 1
ATOM 2368 O O . ASP A 1 312 ? -12.751 -5.630 -8.025 1.00 96.50 312 ASP A O 1
ATOM 2372 N N . GLU A 1 313 ? -14.498 -5.651 -6.616 1.00 96.00 313 GLU A N 1
ATOM 2373 C CA . GLU A 1 313 ? -14.059 -4.548 -5.785 1.00 96.00 313 GLU A CA 1
ATOM 2374 C C . GLU A 1 313 ? -14.207 -4.871 -4.300 1.00 96.00 313 GLU A C 1
ATOM 2376 O O . GLU A 1 313 ? -14.952 -5.759 -3.860 1.00 96.00 313 GLU A O 1
ATOM 2381 N N . VAL A 1 314 ? -13.441 -4.133 -3.509 1.00 94.81 314 VAL A N 1
ATOM 2382 C CA . VAL A 1 314 ? -13.640 -4.016 -2.072 1.00 94.81 314 VAL A CA 1
ATOM 2383 C C . VAL A 1 314 ? -14.002 -2.567 -1.801 1.00 94.81 314 VAL A C 1
ATOM 2385 O O . VAL A 1 314 ? -13.322 -1.668 -2.285 1.00 94.81 314 VAL A O 1
ATOM 2388 N N . THR A 1 315 ? -15.067 -2.342 -1.043 1.00 90.81 315 THR A N 1
ATOM 2389 C CA . THR A 1 315 ? -15.602 -1.003 -0.778 1.00 90.81 315 THR A CA 1
ATOM 2390 C C . THR A 1 315 ? -15.394 -0.636 0.687 1.00 90.81 315 THR A C 1
ATOM 2392 O O . THR A 1 315 ? -15.469 -1.496 1.570 1.00 90.81 315 THR A O 1
ATOM 2395 N N . SER A 1 316 ? -15.157 0.643 0.960 1.00 84.69 316 SER A N 1
ATOM 2396 C CA . SER A 1 316 ? -15.191 1.195 2.308 1.00 84.69 316 SER A CA 1
ATOM 2397 C C . SER A 1 316 ? -16.573 1.049 2.946 1.00 84.69 316 SER A C 1
ATOM 2399 O O . SER A 1 316 ? -17.590 0.929 2.262 1.00 84.69 316 SER A O 1
ATOM 2401 N N . LEU A 1 317 ? -16.625 1.071 4.284 1.00 70.19 317 LEU A N 1
ATOM 2402 C CA . LEU A 1 317 ? -17.878 0.913 5.040 1.00 70.19 317 LEU A CA 1
ATOM 2403 C C . LEU A 1 317 ? -18.923 1.988 4.710 1.00 70.19 317 LEU A C 1
ATOM 2405 O O . LEU A 1 317 ? -20.120 1.723 4.777 1.00 70.19 317 LEU A O 1
ATOM 2409 N N . ASP A 1 318 ? -18.471 3.191 4.362 1.00 71.44 318 ASP A N 1
ATOM 2410 C CA . ASP A 1 318 ? -19.323 4.308 3.955 1.00 71.44 318 ASP A CA 1
ATOM 2411 C C . ASP A 1 318 ? -19.683 4.287 2.458 1.00 71.44 318 ASP A C 1
ATOM 2413 O O . ASP A 1 318 ? -20.454 5.130 2.009 1.00 71.44 318 ASP A O 1
ATOM 2417 N N . GLY A 1 319 ? -19.151 3.331 1.688 1.00 79.75 319 GLY A N 1
ATOM 2418 C CA . GLY A 1 319 ? -19.400 3.202 0.254 1.00 79.75 319 GLY A CA 1
ATOM 2419 C C . GLY A 1 319 ? -18.650 4.207 -0.627 1.00 79.75 319 GLY A C 1
ATOM 2420 O O . GLY A 1 319 ? -18.810 4.169 -1.842 1.00 79.75 319 GLY A O 1
ATOM 2421 N N . ASN A 1 320 ? -17.859 5.112 -0.042 1.00 80.88 320 ASN A N 1
ATOM 2422 C CA . ASN A 1 320 ? -17.319 6.283 -0.744 1.00 80.88 320 ASN A CA 1
ATOM 2423 C C . ASN A 1 320 ? -15.941 6.064 -1.381 1.00 80.88 320 ASN A C 1
ATOM 2425 O O . ASN A 1 320 ? -15.444 6.949 -2.082 1.00 80.88 320 ASN A O 1
ATOM 2429 N N . VAL A 1 321 ? -15.278 4.948 -1.083 1.00 87.31 321 VAL A N 1
ATOM 2430 C CA . VAL A 1 321 ? -14.002 4.552 -1.684 1.00 87.31 321 VAL A CA 1
ATOM 2431 C C . VAL A 1 321 ? -14.093 3.079 -2.039 1.00 87.31 321 VAL A C 1
ATOM 2433 O O . VAL A 1 321 ? -14.558 2.270 -1.241 1.00 87.31 321 VAL A O 1
ATOM 2436 N N . LEU A 1 322 ? -13.626 2.721 -3.226 1.00 94.38 322 LEU A N 1
ATOM 2437 C CA . LEU A 1 322 ? -13.521 1.336 -3.656 1.00 94.38 322 LEU A CA 1
ATOM 2438 C C . LEU A 1 322 ? -12.114 1.059 -4.181 1.00 94.38 322 LEU A C 1
ATOM 2440 O O . LEU A 1 322 ? -11.441 1.951 -4.694 1.00 94.38 322 LEU A O 1
ATOM 2444 N N . ALA A 1 323 ? -11.665 -0.178 -4.008 1.00 97.12 323 ALA A N 1
ATOM 2445 C CA . ALA A 1 323 ? -10.422 -0.693 -4.556 1.00 97.12 323 ALA A CA 1
ATOM 2446 C C . ALA A 1 323 ? -10.753 -1.827 -5.518 1.00 97.12 323 ALA A C 1
ATOM 2448 O O . ALA A 1 323 ? -11.336 -2.837 -5.115 1.00 97.12 323 ALA A O 1
ATOM 2449 N N . PHE A 1 324 ? -10.333 -1.682 -6.768 1.00 97.75 324 PHE A N 1
ATOM 2450 C CA . PHE A 1 324 ? -10.413 -2.738 -7.765 1.00 97.75 324 PHE A CA 1
ATOM 2451 C C . PHE A 1 324 ? -9.319 -3.769 -7.524 1.00 97.75 324 PHE A C 1
ATOM 2453 O O . PHE A 1 324 ? -8.152 -3.408 -7.369 1.00 97.75 324 PHE A O 1
ATOM 2460 N N . ILE A 1 325 ? -9.682 -5.053 -7.528 1.00 97.75 325 ILE A N 1
ATOM 2461 C CA . ILE A 1 325 ? -8.756 -6.150 -7.196 1.00 97.75 325 ILE A CA 1
ATOM 2462 C C . ILE A 1 325 ? -8.342 -6.995 -8.409 1.00 97.75 325 ILE A C 1
ATOM 2464 O O . ILE A 1 325 ? -7.707 -8.032 -8.241 1.00 97.75 325 ILE A O 1
ATOM 2468 N N . GLY A 1 326 ? -8.677 -6.566 -9.630 1.00 97.19 326 GLY A N 1
ATOM 2469 C CA . GLY A 1 326 ? -8.284 -7.257 -10.866 1.00 97.19 326 GLY A CA 1
ATOM 2470 C C . GLY A 1 326 ? -6.821 -7.040 -11.271 1.00 97.19 326 GLY A C 1
ATOM 2471 O O . GLY A 1 326 ? -6.240 -7.848 -11.998 1.00 97.19 326 GLY A O 1
ATOM 2472 N N . TYR A 1 327 ? -6.206 -5.970 -10.769 1.00 98.00 327 TYR A N 1
ATOM 2473 C CA . TYR A 1 327 ? -4.864 -5.541 -11.144 1.00 98.00 327 TYR A CA 1
ATOM 2474 C C . TYR A 1 327 ? -3.756 -6.330 -10.432 1.00 98.00 327 TYR A C 1
ATOM 2476 O O . TYR A 1 327 ? -3.811 -6.628 -9.235 1.00 98.00 327 TYR A O 1
ATOM 2484 N N . SER A 1 328 ? -2.683 -6.587 -11.171 1.00 98.31 328 SER A N 1
ATOM 2485 C CA . SER A 1 328 ? -1.424 -7.132 -10.668 1.00 98.31 328 SER A CA 1
ATOM 2486 C C . SER A 1 328 ? -0.259 -6.475 -11.394 1.00 98.31 328 SER A C 1
ATOM 2488 O O . SER A 1 328 ? -0.426 -5.916 -12.481 1.00 98.31 328 SER A O 1
ATOM 2490 N N . ALA A 1 329 ? 0.927 -6.524 -10.798 1.00 97.12 329 ALA A N 1
ATOM 2491 C CA . ALA A 1 329 ? 2.099 -5.857 -11.338 1.00 97.12 329 ALA A CA 1
ATOM 2492 C C . ALA A 1 329 ? 3.388 -6.643 -11.130 1.00 97.12 329 ALA A C 1
ATOM 2494 O O . ALA A 1 329 ? 3.542 -7.391 -10.167 1.00 97.12 329 ALA A O 1
ATOM 2495 N N . LEU A 1 330 ? 4.344 -6.417 -12.024 1.00 94.31 330 LEU A N 1
ATOM 2496 C CA . LEU A 1 330 ? 5.739 -6.760 -11.841 1.00 94.31 330 LEU A CA 1
ATOM 2497 C C . LEU A 1 330 ? 6.465 -5.504 -11.377 1.00 94.31 330 LEU A C 1
ATOM 2499 O O . LEU A 1 330 ? 6.524 -4.502 -12.086 1.00 94.31 330 LEU A O 1
ATOM 2503 N N . TYR A 1 331 ? 7.058 -5.579 -10.197 1.00 90.69 331 TYR A N 1
ATOM 2504 C CA . TYR A 1 331 ? 7.792 -4.482 -9.601 1.00 90.69 331 TYR A CA 1
ATOM 2505 C C . TYR A 1 331 ? 9.110 -5.008 -9.033 1.00 90.69 331 TYR A C 1
ATOM 2507 O O . TYR A 1 331 ? 9.132 -5.974 -8.274 1.00 90.69 331 TYR A O 1
ATOM 2515 N N . ARG A 1 332 ? 10.238 -4.416 -9.446 1.00 84.25 332 ARG A N 1
ATOM 2516 C CA . ARG A 1 332 ? 11.596 -4.825 -9.023 1.00 84.25 332 ARG A CA 1
ATOM 2517 C C . ARG A 1 332 ? 11.868 -6.338 -9.129 1.00 84.25 332 ARG A C 1
ATOM 2519 O O . ARG A 1 332 ? 12.505 -6.931 -8.263 1.00 84.25 332 ARG A O 1
ATOM 2526 N N . GLY A 1 333 ? 11.387 -6.961 -10.208 1.00 85.75 333 GLY A N 1
ATOM 2527 C CA . GLY A 1 333 ? 11.599 -8.387 -10.489 1.00 85.75 333 GLY A CA 1
ATOM 2528 C C . GLY A 1 333 ? 10.702 -9.350 -9.704 1.00 85.75 333 GLY A C 1
ATOM 2529 O O . GLY A 1 333 ? 10.888 -10.556 -9.818 1.00 85.75 333 GLY A O 1
ATOM 2530 N N . GLN A 1 334 ? 9.729 -8.847 -8.942 1.00 93.12 334 GLN A N 1
ATOM 2531 C CA . GLN A 1 334 ? 8.761 -9.647 -8.193 1.00 93.12 334 GLN A CA 1
ATOM 2532 C C . GLN A 1 334 ? 7.329 -9.296 -8.613 1.00 93.12 334 GLN A C 1
ATOM 2534 O O . GLN A 1 334 ? 7.047 -8.165 -9.008 1.00 93.12 334 GLN A O 1
ATOM 2539 N N . LYS A 1 335 ? 6.426 -10.279 -8.545 1.00 97.00 335 LYS A N 1
ATOM 2540 C CA . LYS A 1 335 ? 4.999 -10.096 -8.824 1.00 97.00 335 LYS A CA 1
ATOM 2541 C C . LYS A 1 335 ? 4.250 -9.661 -7.570 1.00 97.00 335 LYS A C 1
ATOM 2543 O O . LYS A 1 335 ? 4.505 -10.177 -6.484 1.00 97.00 335 LYS A O 1
ATOM 2548 N N . PHE A 1 336 ? 3.304 -8.755 -7.747 1.00 98.19 336 PHE A N 1
ATOM 2549 C CA . PHE A 1 336 ? 2.458 -8.204 -6.699 1.00 98.19 336 PHE A CA 1
ATOM 2550 C C . PHE A 1 336 ? 1.001 -8.226 -7.151 1.00 98.19 336 PHE A C 1
ATOM 2552 O O . PHE A 1 336 ? 0.698 -7.976 -8.320 1.00 98.19 336 PHE A O 1
ATOM 2559 N N . LEU A 1 337 ? 0.101 -8.467 -6.206 1.00 98.44 337 LEU A N 1
ATOM 2560 C CA . LEU A 1 337 ? -1.270 -7.983 -6.306 1.00 98.44 337 LEU A CA 1
ATOM 2561 C C . LEU A 1 337 ? -1.225 -6.457 -6.259 1.00 98.44 337 LEU A C 1
ATOM 2563 O O . LEU A 1 337 ? -0.422 -5.896 -5.512 1.00 98.44 337 LEU A O 1
ATOM 2567 N N . MET A 1 338 ? -2.065 -5.791 -7.047 1.00 97.94 338 MET A N 1
ATOM 2568 C CA . MET A 1 338 ? -2.076 -4.333 -7.108 1.00 97.94 338 MET A CA 1
ATOM 2569 C C . MET A 1 338 ? -3.482 -3.747 -6.934 1.00 97.94 338 MET A C 1
ATOM 2571 O O . MET A 1 338 ? -3.956 -3.074 -7.851 1.00 97.94 338 MET A O 1
ATOM 2575 N N . PRO A 1 339 ? -4.182 -3.971 -5.796 1.00 98.00 339 PRO A N 1
ATOM 2576 C CA . PRO A 1 339 ? -5.433 -3.273 -5.534 1.00 98.00 339 PRO A CA 1
ATOM 2577 C C . PRO A 1 339 ? -5.285 -1.778 -5.815 1.00 98.00 339 PRO A C 1
ATOM 2579 O O . PRO A 1 339 ? -4.342 -1.144 -5.335 1.00 98.00 339 PRO A O 1
ATOM 2582 N N . SER A 1 340 ? -6.178 -1.251 -6.647 1.00 97.19 340 SER A N 1
ATOM 2583 C CA . SER A 1 340 ? -6.082 0.114 -7.160 1.00 97.19 340 SER A CA 1
ATOM 2584 C C . SER A 1 340 ? -7.332 0.896 -6.785 1.00 97.19 340 SER A C 1
ATOM 2586 O O . SER A 1 340 ? -8.445 0.451 -7.063 1.00 97.19 340 SER A O 1
ATOM 2588 N N . ILE A 1 341 ? -7.145 2.037 -6.127 1.00 96.69 341 ILE A N 1
ATOM 2589 C CA . ILE A 1 341 ? -8.214 2.964 -5.745 1.00 96.69 341 ILE A CA 1
ATOM 2590 C C . ILE A 1 341 ? -8.183 4.125 -6.727 1.00 96.69 341 ILE A C 1
ATOM 2592 O O . ILE A 1 341 ? -7.169 4.811 -6.826 1.00 96.69 341 ILE A O 1
ATOM 2596 N N . GLU A 1 342 ? -9.281 4.349 -7.437 1.00 95.00 342 GLU A N 1
ATOM 2597 C CA . GLU A 1 342 ? -9.407 5.443 -8.399 1.00 95.00 342 GLU A CA 1
ATOM 2598 C C . GLU A 1 342 ? -10.209 6.589 -7.773 1.00 95.00 342 GLU A C 1
ATOM 2600 O O . GLU A 1 342 ? -11.336 6.404 -7.316 1.00 95.00 342 GLU A O 1
ATOM 2605 N N . LEU A 1 343 ? -9.606 7.775 -7.722 1.00 94.44 343 LEU A N 1
ATOM 2606 C CA . LEU A 1 343 ? -10.182 8.997 -7.174 1.00 94.44 343 LEU A CA 1
ATOM 2607 C C . LEU A 1 343 ? -10.450 9.961 -8.329 1.00 94.44 343 LEU A C 1
ATOM 2609 O O . LEU A 1 343 ? -9.536 10.648 -8.789 1.00 94.44 343 LEU A O 1
ATOM 2613 N N . THR A 1 344 ? -11.689 9.987 -8.809 1.00 93.69 344 THR A N 1
ATOM 2614 C CA . THR A 1 344 ? -12.111 10.872 -9.901 1.00 93.69 344 THR A CA 1
ATOM 2615 C C . THR A 1 344 ? -12.321 12.307 -9.416 1.00 93.69 344 THR A C 1
ATOM 2617 O O . THR A 1 344 ? -12.653 12.537 -8.244 1.00 93.69 344 THR A O 1
ATOM 2620 N N . TYR A 1 345 ? -12.101 13.280 -10.300 1.00 93.25 345 TYR A N 1
ATOM 2621 C CA . TYR A 1 345 ? -12.311 14.698 -10.015 1.00 93.25 345 TYR A CA 1
ATOM 2622 C C . TYR A 1 345 ? -12.813 15.484 -11.233 1.00 93.25 345 TYR A C 1
ATOM 2624 O O . TYR A 1 345 ? -12.477 15.199 -12.380 1.00 93.25 345 TYR A O 1
ATOM 2632 N N . GLY A 1 346 ? -13.532 16.576 -10.960 1.00 89.94 346 GLY A N 1
ATOM 2633 C CA . GLY A 1 346 ? -13.939 17.559 -11.969 1.00 89.94 346 GLY A CA 1
ATOM 2634 C C . GLY A 1 346 ? -15.346 17.366 -12.544 1.00 89.94 346 GLY A C 1
ATOM 2635 O O . GLY A 1 346 ? -15.931 18.351 -13.010 1.00 89.94 346 GLY A O 1
ATOM 2636 N N . ASP A 1 347 ? -15.938 16.173 -12.450 1.00 88.06 347 ASP A N 1
ATOM 2637 C CA . ASP A 1 347 ? -17.350 15.963 -12.770 1.00 88.06 347 ASP A CA 1
ATOM 2638 C C . ASP A 1 347 ? -18.276 16.274 -11.586 1.00 88.06 347 ASP A C 1
ATOM 2640 O O . ASP A 1 347 ? -17.898 16.308 -10.418 1.00 88.06 347 ASP A O 1
ATOM 2644 N N . LYS A 1 348 ? -19.555 16.536 -11.886 1.00 70.81 348 LYS A N 1
ATOM 2645 C CA . LYS A 1 348 ? -20.557 16.890 -10.858 1.00 70.81 348 LYS A CA 1
ATOM 2646 C C . LYS A 1 348 ? -20.848 15.772 -9.864 1.00 70.81 348 LYS A C 1
ATOM 2648 O O . LYS A 1 348 ? -21.334 16.066 -8.775 1.00 70.81 348 LYS A O 1
ATOM 2653 N N . ASP A 1 349 ? -20.624 14.537 -10.288 1.00 81.12 349 ASP A N 1
ATOM 2654 C CA . ASP A 1 349 ? -20.846 13.341 -9.485 1.00 81.12 349 ASP A CA 1
ATOM 2655 C C . ASP A 1 349 ? -19.538 12.854 -8.835 1.00 81.12 349 ASP A C 1
ATOM 2657 O O . ASP A 1 349 ? -19.561 11.889 -8.070 1.00 81.12 349 ASP A O 1
ATOM 2661 N N . ASP A 1 350 ? -18.416 13.537 -9.097 1.00 83.62 350 ASP A N 1
ATOM 2662 C CA . ASP A 1 350 ? -17.137 13.206 -8.491 1.00 83.62 350 ASP A CA 1
ATOM 2663 C C . ASP A 1 350 ? -17.063 13.677 -7.048 1.00 83.62 350 ASP A C 1
ATOM 2665 O O . ASP A 1 350 ? -17.610 14.705 -6.638 1.00 83.62 350 ASP A O 1
ATOM 2669 N N . ARG A 1 351 ? -16.313 12.905 -6.267 1.00 84.62 351 ARG A N 1
ATOM 2670 C CA . ARG A 1 351 ? -16.062 13.206 -4.862 1.00 84.62 351 ARG A CA 1
ATOM 2671 C C . ARG A 1 351 ? -15.226 14.473 -4.681 1.00 84.62 351 ARG A C 1
ATOM 2673 O O . ARG A 1 351 ? -15.386 15.159 -3.672 1.00 84.62 351 ARG A O 1
ATOM 2680 N N . PHE A 1 352 ? -14.323 14.749 -5.615 1.00 91.12 352 PHE A N 1
ATOM 2681 C CA . PHE A 1 352 ? -13.384 15.860 -5.535 1.00 91.12 352 PHE A CA 1
ATOM 2682 C C . PHE A 1 352 ? -13.694 16.884 -6.622 1.00 91.12 352 PHE A C 1
ATOM 2684 O O . PHE A 1 352 ? -13.920 16.535 -7.780 1.00 91.12 352 PHE A O 1
ATOM 2691 N N . ALA A 1 353 ? -13.692 18.167 -6.258 1.00 92.25 353 ALA A N 1
ATOM 2692 C CA . ALA A 1 353 ? -13.975 19.227 -7.218 1.00 92.25 353 ALA A CA 1
ATOM 2693 C C . ALA A 1 353 ? -12.763 19.518 -8.112 1.00 92.25 353 ALA A C 1
ATOM 2695 O O . ALA A 1 353 ? -12.924 20.017 -9.226 1.00 92.25 353 ALA A O 1
ATOM 2696 N N . THR A 1 354 ? -11.553 19.238 -7.617 1.00 93.88 354 THR A N 1
ATOM 2697 C CA . THR A 1 354 ? -10.292 19.532 -8.306 1.00 93.88 354 THR A CA 1
ATOM 2698 C C . THR A 1 354 ? -9.289 18.388 -8.185 1.00 93.88 354 THR A C 1
ATOM 2700 O O . THR A 1 354 ? -9.316 17.614 -7.226 1.00 93.88 354 THR A O 1
ATOM 2703 N N . GLU A 1 355 ? -8.354 18.333 -9.133 1.00 93.75 355 GLU A N 1
ATOM 2704 C CA . GLU A 1 355 ? -7.198 17.432 -9.097 1.00 93.75 355 GLU A CA 1
ATOM 2705 C C . GLU A 1 355 ? -6.390 17.604 -7.803 1.00 93.75 355 GLU A C 1
ATOM 2707 O O . GLU A 1 355 ? -6.010 16.624 -7.168 1.00 93.75 355 GLU A O 1
ATOM 2712 N N . GLN A 1 356 ? -6.159 18.850 -7.374 1.00 93.56 356 GLN A N 1
ATOM 2713 C CA . GLN A 1 356 ? -5.372 19.145 -6.175 1.00 93.56 356 GLN A CA 1
ATOM 2714 C C . GLN A 1 356 ? -6.037 18.600 -4.907 1.00 93.56 356 GLN A C 1
ATOM 2716 O O . GLN A 1 356 ? -5.339 18.105 -4.024 1.00 93.56 356 GLN A O 1
ATOM 2721 N N . GLU A 1 357 ? -7.369 18.652 -4.814 1.00 93.69 357 GLU A N 1
ATOM 2722 C CA . GLU A 1 357 ? -8.116 18.042 -3.707 1.00 93.69 357 GLU A CA 1
ATOM 2723 C C . GLU A 1 357 ? -7.988 16.514 -3.711 1.00 93.69 357 GLU A C 1
ATOM 2725 O O . GLU A 1 357 ? -7.704 15.925 -2.664 1.00 93.69 357 GLU A O 1
ATOM 2730 N N . ALA A 1 358 ? -8.143 15.875 -4.876 1.00 93.88 358 ALA A N 1
ATOM 2731 C CA . ALA A 1 358 ? -7.991 14.427 -5.017 1.00 93.88 358 ALA A CA 1
ATOM 2732 C C . ALA A 1 358 ? -6.562 13.972 -4.679 1.00 93.88 358 ALA A C 1
ATOM 2734 O O . ALA A 1 358 ? -6.375 13.005 -3.941 1.00 93.88 358 ALA A O 1
ATOM 2735 N N . LEU A 1 359 ? -5.549 14.698 -5.158 1.00 94.44 359 LEU A N 1
ATOM 2736 C CA . LEU A 1 359 ? -4.140 14.418 -4.894 1.00 94.44 359 LEU A CA 1
ATOM 2737 C C . LEU A 1 359 ? -3.783 14.626 -3.416 1.00 94.44 359 LEU A C 1
ATOM 2739 O O . LEU A 1 359 ? -3.072 13.807 -2.832 1.00 94.44 359 LEU A O 1
ATOM 2743 N N . ALA A 1 360 ? -4.282 15.696 -2.789 1.00 92.06 360 ALA A N 1
ATOM 2744 C CA . ALA A 1 360 ? -4.092 15.929 -1.359 1.00 92.06 360 ALA A CA 1
ATOM 2745 C C . ALA A 1 360 ? -4.703 14.790 -0.532 1.00 92.06 360 ALA A C 1
ATOM 2747 O O . ALA A 1 360 ? -4.021 14.226 0.325 1.00 92.06 360 ALA A O 1
ATOM 2748 N N . PHE A 1 361 ? -5.940 14.390 -0.846 1.00 92.94 361 PHE A N 1
ATOM 2749 C CA . PHE A 1 361 ? -6.585 13.243 -0.212 1.00 92.94 361 PHE A CA 1
ATOM 2750 C C . PHE A 1 361 ? -5.784 11.955 -0.419 1.00 92.94 361 PHE A C 1
ATOM 2752 O O . PHE A 1 361 ? -5.542 11.238 0.547 1.00 92.94 361 PHE A O 1
ATOM 2759 N N . ALA A 1 362 ? -5.333 11.675 -1.646 1.00 94.62 362 ALA A N 1
ATOM 2760 C CA . ALA A 1 362 ? -4.557 10.480 -1.961 1.00 94.62 362 ALA A CA 1
ATOM 2761 C C . ALA A 1 362 ? -3.273 10.387 -1.129 1.00 94.62 362 ALA A C 1
ATOM 2763 O O . ALA A 1 362 ? -2.973 9.337 -0.565 1.00 94.62 362 ALA A O 1
ATOM 2764 N N . ASN A 1 363 ? -2.541 11.497 -1.011 1.00 91.62 363 ASN A N 1
ATOM 2765 C CA . ASN A 1 363 ? -1.307 11.558 -0.234 1.00 91.62 363 ASN A CA 1
ATOM 2766 C C . ASN A 1 363 ? -1.556 11.356 1.265 1.00 91.62 363 ASN A C 1
ATOM 2768 O O . ASN A 1 363 ? -0.852 10.563 1.890 1.00 91.62 363 ASN A O 1
ATOM 2772 N N . THR A 1 364 ? -2.566 12.022 1.835 1.00 88.69 364 THR A N 1
ATOM 2773 C CA . THR A 1 364 ? -2.962 11.806 3.235 1.00 88.69 364 THR A CA 1
ATOM 2774 C C . THR A 1 364 ? -3.380 10.358 3.463 1.00 88.69 364 THR A C 1
ATOM 2776 O O . THR A 1 364 ? -2.893 9.716 4.384 1.00 88.69 364 THR A O 1
ATOM 2779 N N . TYR A 1 365 ? -4.204 9.806 2.576 1.00 91.69 365 TYR A N 1
ATOM 2780 C CA . TYR A 1 365 ? -4.697 8.440 2.686 1.00 91.69 365 TYR A CA 1
ATOM 2781 C C . TYR A 1 365 ? -3.570 7.398 2.597 1.00 91.69 365 TYR A C 1
ATOM 2783 O O . TYR A 1 365 ? -3.541 6.446 3.372 1.00 91.69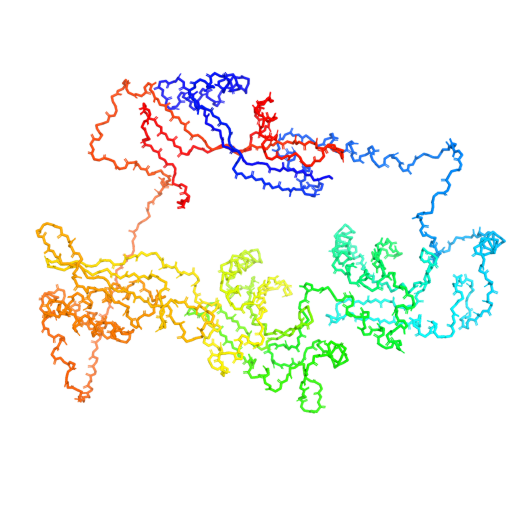 365 TYR A O 1
ATOM 2791 N N . VAL A 1 366 ? -2.590 7.584 1.705 1.00 92.81 366 VAL A N 1
ATOM 2792 C CA . VAL A 1 366 ? -1.398 6.721 1.638 1.00 92.81 366 VAL A CA 1
ATOM 2793 C C . VAL A 1 366 ? -0.537 6.838 2.896 1.00 92.81 366 VAL A C 1
ATOM 2795 O O . VAL A 1 366 ? -0.044 5.818 3.384 1.00 92.81 366 VAL A O 1
ATOM 2798 N N . ALA A 1 367 ? -0.360 8.049 3.432 1.00 84.00 367 ALA A N 1
ATOM 2799 C CA . ALA A 1 367 ? 0.367 8.258 4.682 1.00 84.00 367 ALA A CA 1
ATOM 2800 C C . ALA A 1 367 ? -0.327 7.542 5.851 1.00 84.00 367 ALA A C 1
ATOM 2802 O O . ALA A 1 367 ? 0.331 6.816 6.598 1.00 84.00 367 ALA A O 1
ATOM 2803 N N . ASP A 1 368 ? -1.653 7.657 5.934 1.00 83.75 368 ASP A N 1
ATOM 2804 C CA . ASP A 1 368 ? -2.470 6.968 6.929 1.00 83.75 368 ASP A CA 1
ATOM 2805 C C . ASP A 1 368 ? -2.397 5.449 6.757 1.00 83.75 368 ASP A C 1
ATOM 2807 O O . ASP A 1 368 ? -2.361 4.735 7.746 1.00 83.75 368 ASP A O 1
ATOM 2811 N N . LEU A 1 369 ? -2.314 4.921 5.533 1.00 88.69 369 LEU A N 1
ATOM 2812 C CA . LEU A 1 369 ? -2.184 3.481 5.289 1.00 88.69 369 LEU A CA 1
ATOM 2813 C C . LEU A 1 369 ? -0.804 2.907 5.629 1.00 88.69 369 LEU A C 1
ATOM 2815 O O . LEU A 1 369 ? -0.690 1.698 5.855 1.00 88.69 369 LEU A O 1
ATOM 2819 N N . ALA A 1 370 ? 0.252 3.722 5.666 1.00 84.00 370 ALA A N 1
ATOM 2820 C CA . ALA A 1 370 ? 1.633 3.245 5.744 1.00 84.00 370 ALA A CA 1
ATOM 2821 C C . ALA A 1 370 ? 1.905 2.222 6.877 1.00 84.00 370 ALA A C 1
ATOM 2823 O O . ALA A 1 370 ? 2.546 1.203 6.593 1.00 84.00 370 ALA A O 1
ATOM 2824 N N . PRO A 1 371 ? 1.388 2.382 8.116 1.00 79.81 371 PRO A N 1
ATOM 2825 C CA . PRO A 1 371 ? 1.570 1.387 9.179 1.00 79.81 371 PRO A CA 1
ATOM 2826 C C . PRO A 1 371 ? 0.958 0.019 8.842 1.00 79.81 371 PRO A C 1
ATOM 2828 O O . PRO A 1 371 ? 1.571 -1.020 9.088 1.00 79.81 371 PRO A O 1
ATOM 2831 N N . LYS A 1 372 ? -0.233 0.004 8.232 1.00 83.50 372 LYS A N 1
ATOM 2832 C CA . LYS A 1 372 ? -0.918 -1.223 7.792 1.00 83.50 372 LYS A CA 1
ATOM 2833 C C . LYS A 1 372 ? -0.185 -1.897 6.643 1.00 83.50 372 LYS A C 1
ATOM 2835 O O . LYS A 1 372 ? -0.007 -3.115 6.642 1.00 83.50 372 LYS A O 1
ATOM 2840 N N . LEU A 1 373 ? 0.284 -1.101 5.687 1.00 88.38 373 LEU A N 1
ATOM 2841 C CA . LEU A 1 373 ? 1.051 -1.609 4.557 1.00 88.38 373 LEU A CA 1
ATOM 2842 C C . LEU A 1 373 ? 2.372 -2.230 5.017 1.00 88.38 373 LEU A C 1
ATOM 2844 O O . LEU A 1 373 ? 2.728 -3.299 4.529 1.00 88.38 373 LEU A O 1
ATOM 2848 N N . ALA A 1 374 ? 3.045 -1.647 6.014 1.00 74.94 374 ALA A N 1
ATOM 2849 C CA . ALA A 1 374 ? 4.261 -2.221 6.587 1.00 74.94 374 ALA A CA 1
ATOM 2850 C C . ALA A 1 374 ? 4.032 -3.634 7.160 1.00 74.94 374 ALA A C 1
ATOM 2852 O O . ALA A 1 374 ? 4.822 -4.537 6.883 1.00 74.94 374 ALA A O 1
ATOM 2853 N N . VAL A 1 375 ? 2.925 -3.854 7.883 1.00 75.81 375 VAL A N 1
ATOM 2854 C CA . VAL A 1 375 ? 2.521 -5.184 8.389 1.00 75.81 375 VAL A CA 1
ATOM 2855 C C . VAL A 1 375 ? 2.288 -6.170 7.244 1.00 75.81 375 VAL A C 1
ATOM 2857 O O . VAL A 1 375 ? 2.697 -7.326 7.320 1.00 75.81 375 VAL A O 1
ATOM 2860 N N . ALA A 1 376 ? 1.648 -5.720 6.165 1.00 82.56 376 ALA A N 1
ATOM 2861 C CA . ALA A 1 376 ? 1.361 -6.546 4.994 1.00 82.56 376 ALA A CA 1
ATOM 2862 C C . ALA A 1 376 ? 2.576 -6.765 4.070 1.00 82.56 376 ALA A C 1
ATOM 2864 O O . ALA A 1 376 ? 2.434 -7.417 3.031 1.00 82.56 376 ALA A O 1
ATOM 2865 N N . MET A 1 377 ? 3.746 -6.201 4.413 1.00 88.75 377 MET A N 1
ATOM 2866 C CA . MET A 1 377 ? 4.914 -6.074 3.528 1.00 88.75 377 MET A CA 1
ATOM 2867 C C . MET A 1 377 ? 4.563 -5.431 2.175 1.00 88.75 377 MET A C 1
ATOM 2869 O O . MET A 1 377 ? 5.183 -5.710 1.147 1.00 88.75 377 MET A O 1
ATOM 2873 N N . ALA A 1 378 ? 3.542 -4.581 2.187 1.00 93.06 378 ALA A N 1
ATOM 2874 C CA . ALA A 1 378 ? 2.991 -3.902 1.037 1.00 93.06 378 ALA A CA 1
ATOM 2875 C C . ALA A 1 378 ? 3.565 -2.490 0.895 1.00 93.06 378 ALA A C 1
ATOM 2877 O O . ALA A 1 378 ? 4.201 -1.943 1.799 1.00 93.06 378 ALA A O 1
ATOM 2878 N N . ARG A 1 379 ? 3.332 -1.889 -0.269 1.00 93.75 379 ARG A N 1
ATOM 2879 C CA . ARG A 1 379 ? 3.705 -0.505 -0.577 1.00 93.75 379 ARG A CA 1
ATOM 2880 C C . ARG A 1 379 ? 2.542 0.172 -1.269 1.00 93.75 379 ARG A C 1
ATOM 2882 O O . ARG A 1 379 ? 1.828 -0.490 -2.007 1.00 93.75 379 ARG A O 1
ATOM 2889 N N . ALA A 1 380 ? 2.382 1.471 -1.081 1.00 95.69 380 ALA A N 1
ATOM 2890 C CA . ALA A 1 380 ? 1.446 2.253 -1.871 1.00 95.69 380 ALA A CA 1
ATOM 2891 C C . ALA A 1 380 ? 2.197 3.325 -2.651 1.00 95.69 380 ALA A C 1
ATOM 2893 O O . ALA A 1 380 ? 3.222 3.837 -2.197 1.00 95.69 380 ALA A O 1
ATOM 2894 N N . ARG A 1 381 ? 1.672 3.646 -3.828 1.00 93.56 381 ARG A N 1
ATOM 2895 C CA . ARG A 1 381 ? 2.082 4.798 -4.622 1.00 93.56 381 ARG A CA 1
ATOM 2896 C C . ARG A 1 381 ? 0.848 5.531 -5.117 1.00 93.56 381 ARG A C 1
ATOM 2898 O O . ARG A 1 381 ? -0.180 4.909 -5.376 1.00 93.56 381 ARG A O 1
ATOM 2905 N N . VAL A 1 382 ? 0.985 6.841 -5.249 1.00 94.50 382 VAL A N 1
ATOM 2906 C CA . VAL A 1 382 ? 0.004 7.692 -5.913 1.00 94.50 382 VAL A CA 1
ATOM 2907 C C . VAL A 1 382 ? 0.492 7.908 -7.339 1.00 94.50 382 VAL A C 1
ATOM 2909 O O . VAL A 1 382 ? 1.664 8.222 -7.550 1.00 94.50 382 VAL A O 1
ATOM 2912 N N . ASP A 1 383 ? -0.386 7.677 -8.303 1.00 91.56 383 ASP A N 1
ATOM 2913 C CA . ASP A 1 383 ? -0.130 7.825 -9.728 1.00 91.56 383 ASP A CA 1
ATOM 2914 C C . ASP A 1 383 ? -1.198 8.734 -10.336 1.00 91.56 383 ASP A C 1
ATOM 2916 O O . ASP A 1 383 ? -2.372 8.654 -9.970 1.00 91.56 383 ASP A O 1
ATOM 2920 N N . GLN A 1 384 ? -0.801 9.597 -11.262 1.00 85.81 384 GLN A N 1
ATOM 2921 C CA . GLN A 1 384 ? -1.747 10.381 -12.052 1.00 85.81 384 GLN A CA 1
ATOM 2922 C C . GLN A 1 384 ? -2.042 9.577 -13.313 1.00 85.81 384 GLN A C 1
ATOM 2924 O O . GLN A 1 384 ? -1.156 9.370 -14.141 1.00 85.81 384 GLN A O 1
ATOM 2929 N N . SER A 1 385 ? -3.259 9.046 -13.431 1.00 76.31 385 SER A N 1
ATOM 2930 C CA . SER A 1 385 ? -3.627 8.197 -14.564 1.00 76.31 385 SER A CA 1
ATOM 2931 C C . SER A 1 385 ? -4.667 8.909 -15.411 1.00 76.31 385 SER A C 1
ATOM 2933 O O . SER A 1 385 ? -5.852 8.871 -15.106 1.00 76.31 385 SER A O 1
ATOM 2935 N N . GLY A 1 386 ? -4.219 9.552 -16.488 1.00 78.38 386 GLY A N 1
ATOM 2936 C CA . GLY A 1 386 ? -5.093 10.352 -17.346 1.00 78.38 386 GLY A CA 1
ATOM 2937 C C . GLY A 1 386 ? -5.464 11.704 -16.735 1.00 78.38 386 GLY A C 1
ATOM 2938 O O . GLY A 1 386 ? -4.872 12.140 -15.751 1.00 78.38 386 GLY A O 1
ATOM 2939 N N . ASP A 1 387 ? -6.438 12.369 -17.357 1.00 81.19 387 ASP A N 1
ATOM 2940 C CA . ASP A 1 387 ? -6.758 13.773 -17.070 1.00 81.19 387 ASP A CA 1
ATOM 2941 C C . ASP A 1 387 ? -7.819 13.952 -15.963 1.00 81.19 387 ASP A C 1
ATOM 2943 O O . ASP A 1 387 ? -8.046 15.078 -15.519 1.00 81.19 387 ASP A O 1
ATOM 2947 N N . ASP A 1 388 ? -8.483 12.873 -15.527 1.00 90.50 388 ASP A N 1
ATOM 2948 C CA . ASP A 1 388 ? -9.704 12.913 -14.700 1.00 90.50 388 ASP A CA 1
ATOM 2949 C C . ASP A 1 388 ? -9.626 12.134 -13.375 1.00 90.50 388 ASP A C 1
ATOM 2951 O O . ASP A 1 388 ? -10.609 12.090 -12.632 1.00 90.50 388 ASP A O 1
ATOM 2955 N N . ARG A 1 389 ? -8.494 11.485 -13.065 1.00 93.62 389 ARG A N 1
ATOM 2956 C CA . ARG A 1 389 ? -8.373 10.662 -11.853 1.00 93.62 389 ARG A CA 1
ATOM 2957 C C . ARG A 1 389 ? -6.959 10.556 -11.295 1.00 93.62 389 ARG A C 1
ATOM 2959 O O . ARG A 1 389 ? -5.962 10.468 -12.010 1.00 93.62 389 ARG A O 1
ATOM 2966 N N . ILE A 1 390 ? -6.904 10.456 -9.971 1.00 95.38 390 ILE A N 1
ATOM 2967 C CA . ILE A 1 390 ? -5.721 10.050 -9.213 1.00 95.38 390 ILE A CA 1
ATOM 2968 C C . ILE A 1 390 ? -5.881 8.579 -8.831 1.00 95.38 390 ILE A C 1
ATOM 2970 O O . ILE A 1 390 ? -6.921 8.184 -8.312 1.00 95.38 390 ILE A O 1
ATOM 2974 N N . VAL A 1 391 ? -4.859 7.758 -9.056 1.00 95.69 391 VAL A N 1
ATOM 2975 C CA . VAL A 1 391 ? -4.889 6.326 -8.742 1.00 95.69 391 VAL A CA 1
ATOM 2976 C C . VAL A 1 391 ? -3.929 6.025 -7.603 1.00 95.69 391 VAL A C 1
ATOM 2978 O O . VAL A 1 391 ? -2.741 6.324 -7.674 1.00 95.69 391 VAL A O 1
ATOM 2981 N N . ILE A 1 392 ? -4.424 5.384 -6.549 1.00 96.94 392 ILE A N 1
ATOM 2982 C CA . ILE A 1 392 ? -3.589 4.827 -5.487 1.00 96.94 392 ILE A CA 1
ATOM 2983 C C . ILE A 1 392 ? -3.388 3.347 -5.782 1.00 96.94 392 ILE A C 1
ATOM 2985 O O . ILE A 1 392 ? -4.329 2.561 -5.698 1.00 96.94 392 ILE A O 1
ATOM 2989 N N . GLN A 1 393 ? -2.162 2.960 -6.114 1.00 97.00 393 GLN A N 1
ATOM 2990 C CA . GLN A 1 393 ? -1.794 1.574 -6.394 1.00 97.00 393 GLN A CA 1
ATOM 2991 C C . GLN A 1 393 ? -1.121 0.973 -5.164 1.00 97.00 393 GLN A C 1
ATOM 2993 O O . GLN A 1 393 ? -0.101 1.491 -4.698 1.00 97.00 393 GLN A O 1
ATOM 2998 N N . ILE A 1 394 ? -1.658 -0.132 -4.650 1.00 97.56 394 ILE A N 1
ATOM 2999 C CA . ILE A 1 394 ? -1.115 -0.817 -3.474 1.00 97.56 394 ILE A CA 1
ATOM 3000 C C . ILE A 1 394 ? -0.461 -2.129 -3.906 1.00 97.56 394 ILE A C 1
ATOM 3002 O O . ILE A 1 394 ? -1.143 -3.084 -4.237 1.00 97.56 394 ILE A O 1
ATOM 3006 N N . LEU A 1 395 ? 0.865 -2.204 -3.879 1.00 97.44 395 LEU A N 1
ATOM 3007 C CA . LEU A 1 395 ? 1.647 -3.390 -4.224 1.00 97.44 395 LEU A CA 1
ATOM 3008 C C . LEU A 1 395 ? 1.725 -4.341 -3.026 1.00 97.44 395 LEU A C 1
ATOM 3010 O O . LEU A 1 395 ? 2.446 -4.064 -2.065 1.00 97.44 395 LEU A O 1
ATOM 3014 N N . ILE A 1 396 ? 1.017 -5.470 -3.089 1.00 97.56 396 ILE A N 1
ATOM 3015 C CA . ILE A 1 396 ? 0.971 -6.488 -2.029 1.00 97.56 396 ILE A CA 1
ATOM 3016 C C . ILE A 1 396 ? 1.573 -7.805 -2.543 1.00 97.56 396 ILE A C 1
ATOM 3018 O O . ILE A 1 396 ? 1.147 -8.290 -3.592 1.00 97.56 396 ILE A O 1
ATOM 3022 N N . PRO A 1 397 ? 2.550 -8.412 -1.843 1.00 97.00 397 PRO A N 1
ATOM 3023 C CA . PRO A 1 397 ? 3.093 -9.710 -2.240 1.00 97.00 397 PRO A CA 1
ATOM 3024 C C . PRO A 1 397 ? 2.001 -10.786 -2.327 1.00 97.00 397 PRO A C 1
ATOM 3026 O O . PRO A 1 397 ? 1.122 -10.858 -1.464 1.00 97.00 397 PRO A O 1
ATOM 3029 N N . PHE A 1 398 ? 2.071 -11.662 -3.334 1.00 97.25 398 PHE A N 1
ATOM 3030 C CA . PHE A 1 398 ? 1.120 -12.774 -3.476 1.00 97.25 398 PHE A CA 1
ATOM 3031 C C . PHE A 1 398 ? 1.141 -13.714 -2.262 1.00 97.25 398 PHE A C 1
ATOM 3033 O O . PHE A 1 398 ? 0.108 -14.260 -1.878 1.00 97.25 398 PHE A O 1
ATOM 3040 N N . GLU A 1 399 ? 2.290 -13.855 -1.597 1.00 95.00 399 GLU A N 1
ATOM 3041 C CA . GLU A 1 399 ? 2.444 -14.648 -0.378 1.00 95.00 399 GLU A CA 1
ATOM 3042 C C . GLU A 1 399 ? 1.553 -14.137 0.761 1.00 95.00 399 GLU A C 1
ATOM 3044 O O . GLU A 1 399 ? 1.030 -14.940 1.538 1.00 95.00 399 GLU A O 1
ATOM 3049 N N . THR A 1 400 ? 1.339 -12.819 0.843 1.00 92.25 400 THR A N 1
ATOM 3050 C CA . THR A 1 400 ? 0.461 -12.206 1.845 1.00 92.25 400 THR A CA 1
ATOM 3051 C C . THR A 1 400 ? -0.985 -12.646 1.636 1.00 92.25 400 THR A C 1
ATOM 3053 O O . THR A 1 400 ? -1.663 -12.962 2.613 1.00 92.25 400 THR A O 1
ATOM 3056 N N . ALA A 1 401 ? -1.456 -12.716 0.386 1.00 93.75 401 ALA A N 1
ATOM 3057 C CA . ALA A 1 401 ? -2.800 -13.195 0.066 1.00 93.75 401 ALA A CA 1
ATOM 3058 C C . ALA A 1 401 ? -2.932 -14.715 0.249 1.00 93.75 401 ALA A C 1
ATOM 3060 O O . ALA A 1 401 ? -3.913 -15.178 0.832 1.00 93.75 401 ALA A O 1
ATOM 3061 N N . ALA A 1 402 ? -1.904 -15.483 -0.129 1.00 93.69 402 ALA A N 1
ATOM 3062 C CA . ALA A 1 402 ? -1.869 -16.936 0.046 1.00 93.69 402 ALA A CA 1
ATOM 3063 C C . ALA A 1 402 ? -2.057 -17.374 1.509 1.00 93.69 402 ALA A C 1
ATOM 3065 O O . ALA A 1 402 ? -2.721 -18.370 1.796 1.00 93.69 402 ALA A O 1
ATOM 3066 N N . GLN A 1 403 ? -1.534 -16.595 2.460 1.00 90.88 403 GLN A N 1
ATOM 3067 C CA . GLN A 1 403 ? -1.717 -16.836 3.895 1.00 90.88 403 GLN A CA 1
ATOM 3068 C C . GLN A 1 403 ? -3.157 -16.613 4.387 1.00 90.88 403 GLN A C 1
ATOM 3070 O O . GL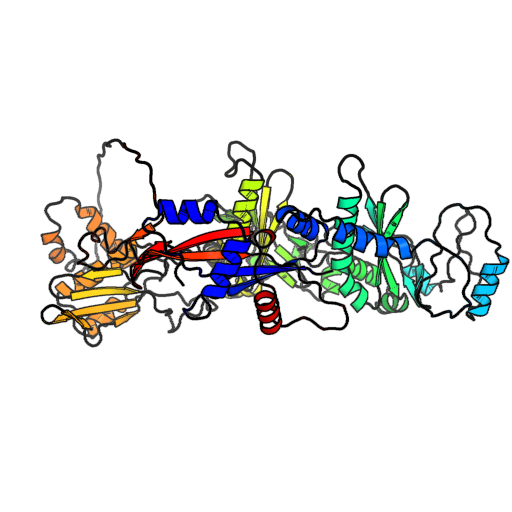N A 1 403 ? -3.505 -17.088 5.470 1.00 90.88 403 GLN A O 1
ATOM 3075 N N . ARG A 1 404 ? -3.996 -15.895 3.626 1.00 89.50 404 ARG A N 1
ATOM 3076 C CA . ARG A 1 404 ? -5.395 -15.601 3.985 1.00 89.50 404 ARG A CA 1
ATOM 3077 C C . ARG A 1 404 ? -6.385 -16.635 3.453 1.00 89.50 404 ARG A C 1
ATOM 3079 O O . ARG A 1 404 ? -7.537 -16.612 3.870 1.00 89.50 404 ARG A O 1
ATOM 3086 N N . GLY A 1 405 ? -5.949 -17.565 2.605 1.00 92.12 405 GLY A N 1
ATOM 3087 C CA . GLY A 1 405 ? -6.783 -18.663 2.120 1.00 92.12 405 GLY A CA 1
ATOM 3088 C C . GLY A 1 405 ? -7.410 -18.379 0.759 1.00 92.12 405 GLY A C 1
ATOM 3089 O O . GLY A 1 405 ? -6.696 -18.349 -0.239 1.00 92.12 405 GLY A O 1
ATOM 3090 N N . ASP A 1 406 ? -8.735 -18.261 0.706 1.00 94.12 406 ASP A N 1
ATOM 3091 C CA . ASP A 1 406 ? -9.502 -18.061 -0.529 1.00 94.12 406 ASP A CA 1
ATOM 3092 C C . ASP A 1 406 ? -9.767 -16.576 -0.840 1.00 94.12 406 ASP A C 1
ATOM 3094 O O . ASP A 1 406 ? -9.438 -15.687 -0.051 1.00 94.12 406 ASP A O 1
ATOM 3098 N N . LEU A 1 407 ? -10.366 -16.312 -2.007 1.00 94.75 407 LEU A N 1
ATOM 3099 C CA . LEU A 1 407 ? -10.687 -14.960 -2.472 1.00 94.75 407 LEU A CA 1
ATOM 3100 C C . LEU A 1 407 ? -11.584 -14.203 -1.481 1.00 94.75 407 LEU A C 1
ATOM 3102 O O . LEU A 1 407 ? -11.326 -13.039 -1.198 1.00 94.75 407 LEU A O 1
ATOM 3106 N N . ASP A 1 408 ? -12.597 -14.850 -0.903 1.00 92.50 408 ASP A N 1
ATOM 3107 C CA . ASP A 1 408 ? -13.511 -14.207 0.051 1.00 92.50 408 ASP A CA 1
ATOM 3108 C C . ASP A 1 408 ? -12.785 -13.771 1.333 1.00 92.50 408 ASP A C 1
ATOM 3110 O O . ASP A 1 408 ? -13.015 -12.677 1.860 1.00 92.50 408 ASP A O 1
ATOM 3114 N N . SER A 1 409 ? -11.894 -14.620 1.845 1.00 90.75 409 SER A N 1
ATOM 3115 C CA . SER A 1 409 ? -11.068 -14.318 3.018 1.00 90.75 409 SER A CA 1
ATOM 3116 C C . SER A 1 409 ? -10.042 -13.225 2.714 1.00 90.75 409 SER A C 1
ATOM 3118 O O . SER A 1 409 ? -9.823 -12.329 3.534 1.00 90.75 409 SER A O 1
ATOM 3120 N N . TRP A 1 410 ? -9.478 -13.243 1.506 1.00 94.75 410 TRP A N 1
ATOM 3121 C CA . TRP A 1 410 ? -8.609 -12.190 0.987 1.00 94.75 410 TRP A CA 1
ATOM 3122 C C . TRP A 1 410 ? -9.327 -10.838 0.864 1.00 94.75 410 TRP A C 1
ATOM 3124 O O . TRP A 1 410 ? -8.816 -9.835 1.358 1.00 94.75 410 TRP A O 1
ATOM 3134 N N . LYS A 1 411 ? -10.546 -10.797 0.311 1.00 94.25 411 LYS A N 1
ATOM 3135 C CA . LYS A 1 411 ? -11.359 -9.572 0.209 1.00 94.25 411 LYS A CA 1
ATOM 3136 C C . LYS A 1 411 ? -11.672 -8.963 1.574 1.00 94.25 411 LYS A C 1
ATOM 3138 O O . L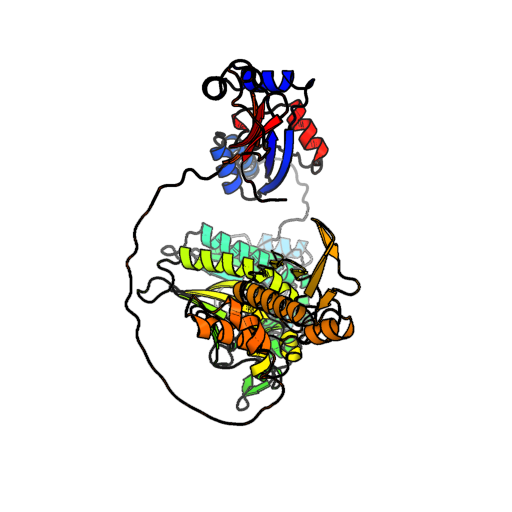YS A 1 411 ? -11.580 -7.749 1.738 1.00 94.25 411 LYS A O 1
ATOM 3143 N N . LYS A 1 412 ? -12.002 -9.788 2.574 1.00 87.50 412 LYS A N 1
ATOM 3144 C CA . LYS A 1 412 ? -12.215 -9.315 3.956 1.00 87.50 412 LYS A CA 1
ATOM 3145 C C . LYS A 1 412 ? -10.950 -8.693 4.536 1.00 87.50 412 LYS A C 1
ATOM 3147 O O . LYS A 1 412 ? -11.016 -7.629 5.145 1.00 87.50 412 LYS A O 1
ATOM 3152 N N . TYR A 1 413 ? -9.805 -9.335 4.312 1.00 89.69 413 TYR A N 1
ATOM 3153 C CA . TYR A 1 413 ? -8.520 -8.797 4.738 1.00 89.69 413 TYR A CA 1
ATOM 3154 C C . TYR A 1 413 ? -8.191 -7.476 4.033 1.00 89.69 413 TYR A C 1
ATOM 3156 O O . TYR A 1 413 ? -7.781 -6.534 4.700 1.00 89.69 413 TYR A O 1
ATOM 3164 N N . LEU A 1 414 ? -8.424 -7.366 2.722 1.00 93.81 414 LEU A N 1
ATOM 3165 C CA . LEU A 1 414 ? -8.257 -6.110 1.988 1.00 93.81 414 LEU A CA 1
ATOM 3166 C C . LEU A 1 414 ? -9.175 -5.006 2.508 1.00 93.81 414 LEU A C 1
ATOM 3168 O O . LEU A 1 414 ? -8.732 -3.874 2.655 1.00 93.81 414 LEU A O 1
ATOM 3172 N N . SER A 1 415 ? -10.425 -5.327 2.842 1.00 90.81 415 SER A N 1
ATOM 3173 C CA . SER A 1 415 ? -11.354 -4.348 3.412 1.00 90.81 415 SER A CA 1
ATOM 3174 C C . SER A 1 415 ? -10.809 -3.767 4.713 1.00 90.81 415 SER A C 1
ATOM 3176 O O . SER A 1 415 ? -10.862 -2.556 4.916 1.00 90.81 415 SER A O 1
ATOM 3178 N N . TRP A 1 416 ? -10.242 -4.624 5.565 1.00 87.94 416 TRP A N 1
ATOM 3179 C CA . TRP A 1 416 ? -9.565 -4.206 6.788 1.00 87.94 416 TRP A CA 1
ATOM 3180 C C . TRP A 1 416 ? -8.277 -3.416 6.509 1.00 87.94 416 TRP A C 1
ATOM 3182 O O . TRP A 1 416 ? -8.016 -2.388 7.137 1.00 87.94 416 TRP A O 1
ATOM 3192 N N . LEU A 1 417 ? -7.464 -3.887 5.562 1.00 90.50 417 LEU A N 1
ATOM 3193 C CA . LEU A 1 417 ? -6.173 -3.288 5.243 1.00 90.50 417 LEU A CA 1
ATOM 3194 C C . LEU A 1 417 ? -6.338 -1.880 4.663 1.00 90.50 417 LEU A C 1
ATOM 3196 O O . LEU A 1 417 ? -5.573 -0.992 5.022 1.00 90.50 417 LEU A O 1
ATOM 3200 N N . LEU A 1 418 ? -7.313 -1.693 3.773 1.00 92.44 418 LEU A N 1
ATOM 3201 C CA . LEU A 1 418 ? -7.471 -0.472 2.990 1.00 92.44 418 LEU A CA 1
ATOM 3202 C C . LEU A 1 418 ? -8.463 0.504 3.622 1.00 92.44 418 LEU A C 1
ATOM 3204 O O . LEU A 1 418 ? -8.196 1.698 3.665 1.00 92.44 418 LEU A O 1
ATOM 3208 N N . PHE A 1 419 ? -9.607 0.039 4.119 1.00 89.12 419 PHE A N 1
ATOM 3209 C CA . PHE A 1 419 ? -10.718 0.951 4.422 1.00 89.12 419 PHE A CA 1
ATOM 3210 C C . PHE A 1 419 ? -11.118 1.034 5.871 1.00 89.12 419 PHE A C 1
ATOM 3212 O O . PHE A 1 419 ? -11.730 2.026 6.261 1.00 89.12 419 PHE A O 1
ATOM 3219 N N . ASP A 1 420 ? -10.813 0.012 6.662 1.00 79.31 420 ASP A N 1
ATOM 3220 C CA . ASP A 1 420 ? -10.961 0.156 8.099 1.00 79.31 420 ASP A CA 1
ATOM 3221 C C . ASP A 1 420 ? -10.019 1.301 8.496 1.00 79.31 420 ASP A C 1
ATOM 3223 O O . ASP A 1 420 ? -8.828 1.234 8.178 1.00 79.31 420 ASP A O 1
ATOM 3227 N N . PRO A 1 421 ? -10.506 2.425 9.032 1.00 63.28 421 PRO A N 1
ATOM 3228 C CA . PRO A 1 421 ? -9.635 3.554 9.300 1.00 63.28 421 PRO A CA 1
ATOM 3229 C C . PRO A 1 421 ? -8.487 3.092 10.204 1.00 63.28 421 PRO A C 1
ATOM 3231 O O . PRO A 1 421 ? -8.694 2.316 11.139 1.00 63.28 421 PRO A O 1
ATOM 3234 N N . ILE A 1 422 ? -7.274 3.627 10.017 1.00 48.00 422 ILE A N 1
ATOM 3235 C CA . ILE A 1 422 ? -6.319 3.710 11.139 1.00 48.00 422 ILE A CA 1
ATOM 3236 C C . ILE A 1 422 ? -6.831 4.782 12.116 1.00 48.00 422 ILE A C 1
ATOM 3238 O O . ILE A 1 422 ? -6.110 5.648 12.578 1.00 48.00 422 ILE A O 1
ATOM 3242 N N . LYS A 1 423 ? -8.116 4.733 12.462 1.00 42.94 423 LYS A N 1
ATOM 3243 C CA . LYS A 1 423 ? -8.557 5.131 13.779 1.00 42.94 423 LYS A CA 1
ATOM 3244 C C . LYS A 1 423 ? -8.500 3.873 14.609 1.00 42.94 423 LYS A C 1
ATOM 3246 O O . LYS A 1 423 ? -9.498 3.316 15.052 1.00 42.94 423 LYS A O 1
ATOM 3251 N N . TYR A 1 424 ? -7.271 3.510 14.931 1.00 43.38 424 TYR A N 1
ATOM 3252 C CA . TYR A 1 424 ? -7.042 3.319 16.336 1.00 43.38 424 TYR A CA 1
ATOM 3253 C C . TYR A 1 424 ? -7.378 4.649 17.042 1.00 43.38 424 TYR A C 1
ATOM 3255 O O . TYR A 1 424 ? -6.489 5.339 17.513 1.00 43.38 424 TYR A O 1
ATOM 3263 N N . ASP A 1 425 ? -8.669 4.903 17.281 1.00 44.88 425 ASP A N 1
ATOM 3264 C CA . ASP A 1 425 ? -9.067 5.304 18.630 1.00 44.88 425 ASP A CA 1
ATOM 3265 C C . ASP A 1 425 ? -8.806 4.082 19.537 1.00 44.88 425 ASP A C 1
ATOM 3267 O O . ASP A 1 425 ? -9.684 3.557 20.220 1.00 44.88 425 ASP A O 1
ATOM 3271 N N . ILE A 1 426 ? -7.579 3.557 19.523 1.00 48.78 426 ILE A N 1
ATOM 3272 C CA . ILE A 1 426 ? -7.016 2.840 20.648 1.00 48.78 426 ILE A CA 1
ATOM 3273 C C . ILE A 1 426 ? -6.459 3.913 21.579 1.00 48.78 426 ILE A C 1
ATOM 3275 O O . ILE A 1 426 ? -5.330 3.822 22.021 1.00 48.78 426 ILE A O 1
ATOM 3279 N N . ILE A 1 427 ? -7.219 4.966 21.855 1.00 56.34 427 ILE A N 1
ATOM 3280 C CA . ILE A 1 427 ? -7.049 5.726 23.080 1.00 56.34 427 ILE A CA 1
ATOM 3281 C C . ILE A 1 427 ? -8.447 6.178 23.491 1.00 56.34 427 ILE A C 1
ATOM 3283 O O . ILE A 1 427 ? -9.067 7.017 22.856 1.00 56.34 427 ILE A O 1
ATOM 3287 N N . GLU A 1 428 ? -9.024 5.447 24.429 1.00 62.59 428 GLU A N 1
ATOM 3288 C CA . GLU A 1 428 ? -9.313 5.910 25.783 1.00 62.59 428 GLU A CA 1
ATOM 3289 C C . GLU A 1 428 ? -10.002 4.730 26.446 1.00 62.59 428 GLU A C 1
ATOM 3291 O O . GLU A 1 428 ? -10.992 4.175 25.956 1.00 62.59 428 GLU A O 1
ATOM 3296 N N . GLU A 1 429 ? -9.372 4.280 27.514 1.00 87.94 429 GLU A N 1
ATOM 3297 C CA . GLU A 1 429 ? -10.002 3.441 28.505 1.00 87.94 429 GLU A CA 1
ATOM 3298 C C . GLU A 1 429 ? -11.454 3.896 28.728 1.00 87.94 429 GLU A C 1
ATOM 3300 O O . GLU A 1 429 ? -11.704 5.060 29.036 1.00 87.94 429 GLU A O 1
ATOM 3305 N N . VAL A 1 430 ? -12.428 3.005 28.536 1.00 93.44 430 VAL A N 1
ATOM 3306 C CA . VAL A 1 430 ? -13.820 3.327 28.874 1.00 93.44 430 VAL A CA 1
ATOM 3307 C C . VAL A 1 430 ? -14.088 2.809 30.269 1.00 93.44 430 VAL A C 1
ATOM 3309 O O . VAL A 1 430 ? -14.042 1.601 30.483 1.00 93.44 430 VAL A O 1
ATOM 3312 N N . ARG A 1 431 ? -14.411 3.709 31.197 1.00 96.56 431 ARG A N 1
ATOM 3313 C CA . ARG A 1 431 ? -14.738 3.361 32.579 1.00 96.56 431 ARG A CA 1
ATOM 3314 C C . ARG A 1 431 ? -16.201 3.664 32.888 1.00 96.56 431 ARG A C 1
ATOM 3316 O O . ARG A 1 431 ? -16.677 4.774 32.655 1.00 96.56 431 ARG A O 1
ATOM 3323 N N . VAL A 1 432 ? -16.917 2.668 33.403 1.00 96.50 432 VAL A N 1
ATOM 3324 C CA . VAL A 1 432 ? -18.287 2.801 33.923 1.00 96.50 432 VAL A CA 1
ATOM 3325 C C . VAL A 1 432 ? -18.276 2.394 35.388 1.00 96.50 432 VAL A C 1
ATOM 3327 O O . VAL A 1 432 ? -17.656 1.394 35.733 1.00 96.50 432 VAL A O 1
ATOM 3330 N N . GLU A 1 433 ? -18.962 3.147 36.239 1.00 97.50 433 GLU A N 1
ATOM 3331 C CA . GLU A 1 433 ? -18.965 2.937 37.687 1.00 97.50 433 GLU A CA 1
ATOM 3332 C C . GLU A 1 433 ? -20.390 2.961 38.246 1.00 97.50 433 GLU A C 1
ATOM 3334 O O . GLU A 1 433 ? -21.246 3.687 37.733 1.00 97.50 433 GLU A O 1
ATOM 3339 N N . ASP A 1 434 ? -20.611 2.215 39.325 1.00 95.88 434 ASP A N 1
ATOM 3340 C CA . ASP A 1 434 ? -21.789 2.288 40.188 1.00 95.88 434 ASP A CA 1
ATOM 3341 C C . ASP A 1 434 ? -21.386 2.479 41.675 1.00 95.88 434 ASP A C 1
ATOM 3343 O O . ASP A 1 434 ? -20.283 2.943 42.011 1.00 95.88 434 ASP A O 1
ATOM 3347 N N . ASP A 1 435 ? -22.311 2.186 42.593 1.00 96.12 435 ASP A N 1
ATOM 3348 C CA . ASP A 1 435 ? -22.097 2.308 44.036 1.00 96.12 435 ASP A CA 1
ATOM 3349 C C . ASP A 1 435 ? -21.102 1.269 44.601 1.00 96.12 435 ASP A C 1
ATOM 3351 O O . ASP A 1 435 ? -20.434 1.558 45.596 1.00 96.12 435 ASP A O 1
ATOM 3355 N N . GLU A 1 436 ? -20.967 0.080 44.007 1.00 97.31 436 GLU A N 1
ATOM 3356 C CA . GLU A 1 436 ? -20.126 -1.024 44.495 1.00 97.31 436 GLU A CA 1
ATOM 3357 C C . GLU A 1 436 ? -18.938 -1.365 43.573 1.00 97.31 436 GLU A C 1
ATOM 3359 O O . GLU A 1 436 ? -17.890 -1.764 44.087 1.00 97.31 436 GLU A O 1
ATOM 3364 N N . TYR A 1 437 ? -19.049 -1.187 42.256 1.00 98.12 437 TYR A N 1
ATOM 3365 C CA . TYR A 1 437 ? -18.072 -1.628 41.258 1.00 98.12 437 TYR A CA 1
ATOM 3366 C C . TYR A 1 437 ? -17.742 -0.560 40.210 1.00 98.12 437 TYR A C 1
ATOM 3368 O O . TYR A 1 437 ? -18.510 0.361 39.939 1.00 98.12 437 TYR A O 1
ATOM 3376 N N . ALA A 1 438 ? -16.569 -0.709 39.601 1.00 98.00 438 ALA A N 1
ATOM 3377 C CA . ALA A 1 438 ? -16.180 -0.005 38.390 1.00 98.00 438 ALA A CA 1
ATOM 3378 C C . ALA A 1 438 ? -15.631 -1.006 37.374 1.00 98.00 438 ALA A C 1
ATOM 3380 O O . ALA A 1 438 ? -14.921 -1.941 37.742 1.00 98.00 438 ALA A O 1
ATOM 3381 N N . VAL A 1 439 ? -15.970 -0.814 36.102 1.00 98.12 439 VAL A N 1
ATOM 3382 C CA . VAL A 1 439 ? -15.489 -1.621 34.980 1.00 98.12 439 VAL A CA 1
ATOM 3383 C C . VAL A 1 439 ? -14.768 -0.713 34.002 1.00 98.12 439 VAL A C 1
ATOM 3385 O O . VAL A 1 439 ? -15.370 0.189 33.419 1.00 98.12 439 VAL A O 1
ATOM 3388 N N . THR A 1 440 ? -13.492 -1.004 33.800 1.00 97.94 440 THR A N 1
ATOM 3389 C CA . THR A 1 440 ? -12.614 -0.373 32.821 1.00 97.94 440 THR A CA 1
ATOM 3390 C C . THR A 1 440 ? -12.484 -1.299 31.606 1.00 97.94 440 THR A C 1
ATOM 3392 O O . THR A 1 440 ? -12.225 -2.486 31.770 1.00 97.94 440 THR A O 1
ATOM 3395 N N . ILE A 1 441 ? -12.652 -0.780 30.386 1.00 97.00 441 ILE A N 1
ATOM 3396 C CA . ILE A 1 441 ? -12.412 -1.480 29.115 1.00 97.00 441 ILE A CA 1
ATOM 3397 C C . ILE A 1 441 ? -11.214 -0.848 28.420 1.00 97.00 441 ILE A C 1
ATOM 3399 O O . ILE A 1 441 ? -11.245 0.337 28.086 1.00 97.00 441 ILE A O 1
ATOM 3403 N N . SER A 1 442 ? -10.186 -1.643 28.145 1.00 94.62 442 SER A N 1
ATOM 3404 C CA . SER A 1 442 ? -8.926 -1.183 27.558 1.00 94.62 442 SER A CA 1
ATOM 3405 C C . SER A 1 442 ? -8.411 -2.163 26.497 1.00 94.62 442 SER A C 1
ATOM 3407 O O . SER A 1 442 ? -8.847 -3.310 26.416 1.00 94.62 442 SER A O 1
ATOM 3409 N N . TRP A 1 443 ? -7.488 -1.721 25.642 1.00 92.69 443 TRP A N 1
ATOM 3410 C CA . TRP A 1 443 ? -6.666 -2.626 24.834 1.00 92.69 443 TRP A CA 1
ATOM 3411 C C . TRP A 1 443 ? -5.232 -2.532 25.319 1.00 92.69 443 TRP A C 1
ATOM 3413 O O . TRP A 1 443 ? -4.671 -1.442 25.380 1.00 92.69 443 TRP A O 1
ATOM 3423 N N . ILE A 1 444 ? -4.639 -3.680 25.629 1.00 90.00 444 ILE A N 1
ATOM 3424 C CA . ILE A 1 444 ? -3.293 -3.751 26.208 1.00 90.00 444 ILE A CA 1
ATOM 3425 C C . ILE A 1 444 ? -2.289 -4.467 25.296 1.00 90.00 444 ILE A C 1
ATOM 3427 O O . ILE A 1 444 ? -1.254 -4.935 25.759 1.00 90.00 444 ILE A O 1
ATOM 3431 N N . GLY A 1 445 ? -2.597 -4.570 23.999 1.00 87.25 445 GLY A N 1
ATOM 3432 C CA . GLY A 1 445 ? -1.749 -5.271 23.032 1.00 87.25 445 GLY A CA 1
ATOM 3433 C C . GLY A 1 445 ? -1.947 -6.788 22.996 1.00 87.25 445 GLY A C 1
ATOM 3434 O O . GLY A 1 445 ? -1.108 -7.481 22.435 1.00 87.25 445 GLY A O 1
ATOM 3435 N N . GLU A 1 446 ? -3.037 -7.310 23.562 1.00 90.12 446 GLU A N 1
ATOM 3436 C CA . GLU A 1 446 ? -3.370 -8.740 23.531 1.00 90.12 446 GLU A CA 1
ATOM 3437 C C . GLU A 1 446 ? -4.267 -9.102 22.335 1.00 90.12 446 GLU A C 1
ATOM 3439 O O . GLU A 1 446 ? -5.025 -8.271 21.816 1.00 90.12 446 GLU A O 1
ATOM 3444 N N . GLY A 1 447 ? -4.170 -10.360 21.907 1.00 89.81 447 GLY A N 1
ATOM 3445 C CA . GLY A 1 447 ? -4.989 -11.004 20.893 1.00 89.81 447 GLY A CA 1
ATOM 3446 C C . GLY A 1 447 ? -5.475 -12.398 21.314 1.00 89.81 447 GLY A C 1
ATOM 3447 O O . GLY A 1 447 ? -5.536 -12.721 22.499 1.00 89.81 447 GLY A O 1
ATOM 3448 N N . ASN A 1 448 ? -5.851 -13.242 20.351 1.00 85.81 448 ASN A N 1
ATOM 3449 C CA . ASN A 1 448 ? -6.441 -14.564 20.610 1.00 85.81 448 ASN A CA 1
ATOM 3450 C C . ASN A 1 448 ? -5.462 -15.544 21.280 1.00 85.81 448 ASN A C 1
ATOM 3452 O O . ASN A 1 448 ? -5.895 -16.423 22.025 1.00 85.81 448 ASN A O 1
ATOM 3456 N N . ASP A 1 449 ? -4.160 -15.395 21.018 1.00 86.88 449 ASP A N 1
ATOM 3457 C CA . ASP A 1 449 ? -3.110 -16.329 21.450 1.00 86.88 449 ASP A CA 1
ATOM 3458 C C . ASP A 1 449 ? -2.088 -15.694 22.423 1.00 86.88 449 ASP A C 1
ATOM 3460 O O . ASP A 1 449 ? -0.957 -16.179 22.546 1.00 86.88 449 ASP A O 1
ATOM 3464 N N . GLY A 1 450 ? -2.472 -14.630 23.137 1.00 90.38 450 GLY A N 1
ATOM 3465 C CA . GLY A 1 450 ? -1.594 -13.881 24.045 1.00 90.38 450 GLY A CA 1
ATOM 3466 C C . GLY A 1 450 ? -1.314 -12.483 23.510 1.00 90.38 450 GLY A C 1
ATOM 3467 O O . GLY A 1 450 ? -2.255 -11.729 23.311 1.00 90.38 450 GLY A O 1
ATOM 3468 N N . ASP A 1 451 ? -0.049 -12.134 23.278 1.00 88.88 451 ASP A N 1
ATOM 3469 C CA . ASP A 1 451 ? 0.303 -10.862 22.637 1.00 88.88 451 ASP A CA 1
ATOM 3470 C C . ASP A 1 451 ? -0.209 -10.845 21.192 1.00 88.88 451 ASP A C 1
ATOM 3472 O O . ASP A 1 451 ? -0.005 -11.808 20.451 1.00 88.88 451 ASP A O 1
ATOM 3476 N N . PHE A 1 452 ? -0.840 -9.744 20.791 1.00 84.38 452 PHE A N 1
ATOM 3477 C CA . PHE A 1 452 ? -1.341 -9.559 19.437 1.00 84.38 452 PHE A CA 1
ATOM 3478 C C . PHE A 1 452 ? -0.183 -9.504 18.433 1.00 84.38 452 PHE A C 1
ATOM 3480 O O . PHE A 1 452 ? 0.651 -8.596 18.457 1.00 84.38 452 PHE A O 1
ATOM 3487 N N . ASP A 1 453 ? -0.171 -10.461 17.509 1.00 78.25 453 ASP A N 1
ATOM 3488 C CA . ASP A 1 453 ? 0.752 -10.532 16.384 1.00 78.25 453 ASP A CA 1
ATOM 3489 C C . ASP A 1 453 ? 0.004 -10.209 15.077 1.00 78.25 453 ASP A C 1
ATOM 3491 O O . ASP A 1 453 ? -0.676 -11.076 14.518 1.00 78.25 453 ASP A O 1
ATOM 3495 N N . PRO A 1 454 ? 0.144 -8.991 14.522 1.00 66.69 454 PRO A N 1
ATOM 3496 C CA . PRO A 1 454 ? -0.580 -8.594 13.315 1.00 66.69 454 PRO A CA 1
ATOM 3497 C C . PRO A 1 454 ? -0.154 -9.387 12.064 1.00 66.69 454 PRO A C 1
ATOM 3499 O O . PRO A 1 454 ? -0.825 -9.331 11.028 1.00 66.69 454 PRO A O 1
ATOM 3502 N N . LEU A 1 455 ? 0.946 -10.148 12.136 1.00 58.06 455 LEU A N 1
ATOM 3503 C CA . LEU A 1 455 ? 1.375 -11.054 11.071 1.00 58.06 455 LEU A CA 1
ATOM 3504 C C . LEU A 1 455 ? 0.592 -12.373 11.082 1.00 58.06 455 LEU A C 1
ATOM 3506 O O . LEU A 1 455 ? 0.608 -13.100 10.088 1.00 58.06 455 LEU A O 1
ATOM 3510 N N . ARG A 1 456 ? -0.124 -12.694 12.166 1.00 72.75 456 ARG A N 1
ATOM 3511 C CA . ARG A 1 456 ? -0.962 -13.893 12.261 1.00 72.75 456 ARG A CA 1
ATOM 3512 C C . ARG A 1 456 ? -2.391 -13.573 11.825 1.00 72.75 456 ARG A C 1
ATOM 3514 O O . ARG A 1 456 ? -3.084 -12.823 12.498 1.00 72.75 456 ARG A O 1
ATOM 3521 N N . PRO A 1 457 ? -2.903 -14.189 10.743 1.00 59.12 457 PRO A N 1
ATOM 3522 C CA . PRO A 1 457 ? -4.230 -13.871 10.209 1.00 59.12 457 PRO A CA 1
ATOM 3523 C C . PRO A 1 457 ? -5.406 -14.063 11.142 1.00 59.12 457 PRO A C 1
ATOM 3525 O O . PRO A 1 457 ? -6.449 -13.450 10.940 1.00 59.12 457 PRO A O 1
ATOM 3528 N N . TYR A 1 458 ? -5.243 -14.955 12.105 1.00 75.88 458 TYR A N 1
ATOM 3529 C CA . TYR A 1 458 ? -6.296 -15.341 13.027 1.00 75.88 458 TYR A CA 1
ATOM 3530 C C . TYR A 1 458 ? -6.113 -14.701 14.395 1.00 75.88 458 TYR A C 1
ATOM 3532 O O . TYR A 1 458 ? -6.941 -14.924 15.274 1.00 75.88 458 TYR A O 1
ATOM 3540 N N . ASP A 1 459 ? -5.041 -13.934 14.581 1.00 83.00 459 ASP A N 1
ATOM 3541 C CA . ASP A 1 459 ? -4.823 -13.205 15.809 1.00 83.00 459 ASP A CA 1
ATOM 3542 C C . ASP A 1 459 ? -5.538 -11.863 15.687 1.00 83.00 459 ASP A C 1
ATOM 3544 O O . ASP A 1 459 ? -5.238 -11.050 14.817 1.00 83.00 459 ASP A O 1
ATOM 3548 N N . VAL A 1 460 ? -6.589 -11.694 16.478 1.00 82.00 460 VAL A N 1
ATOM 3549 C CA . VAL A 1 460 ? -7.444 -10.507 16.461 1.00 82.00 460 VAL A CA 1
ATOM 3550 C C . VAL A 1 460 ? -7.087 -9.721 17.709 1.00 82.00 460 VAL A C 1
ATOM 3552 O O . VAL A 1 460 ? -7.072 -10.341 18.764 1.00 82.00 460 VAL A O 1
ATOM 3555 N N . PRO A 1 461 ? -6.827 -8.405 17.649 1.00 87.38 461 PRO A N 1
ATOM 3556 C CA . PRO A 1 461 ? -6.574 -7.641 18.864 1.00 87.38 461 PRO A CA 1
ATOM 3557 C C . PRO A 1 461 ? -7.857 -7.626 19.704 1.00 87.38 461 PRO A C 1
ATOM 3559 O O . PRO A 1 461 ? -8.925 -7.328 19.165 1.00 87.38 461 PRO A O 1
ATOM 3562 N N . LEU A 1 462 ? -7.784 -7.954 20.994 1.00 92.44 462 LEU A N 1
ATOM 3563 C CA . LEU A 1 462 ? -8.954 -8.132 21.866 1.00 92.44 462 LEU A CA 1
ATOM 3564 C C . LEU A 1 462 ? -9.006 -7.075 22.967 1.00 92.44 462 LEU A C 1
ATOM 3566 O O . LEU A 1 462 ? -7.987 -6.732 23.559 1.00 92.44 462 LEU A O 1
ATOM 3570 N N . LEU A 1 463 ? -10.204 -6.579 23.280 1.00 94.81 463 LEU A N 1
ATOM 3571 C CA . LEU A 1 463 ? -10.412 -5.728 24.452 1.00 94.81 463 LEU A CA 1
ATOM 3572 C C . LEU A 1 463 ? -10.269 -6.544 25.733 1.00 94.81 463 LEU A C 1
ATOM 3574 O O . LEU A 1 463 ? -10.742 -7.677 25.806 1.00 94.81 463 LEU A O 1
ATOM 3578 N N . ARG A 1 464 ? -9.695 -5.936 26.761 1.00 96.00 464 ARG A N 1
ATOM 3579 C CA . ARG A 1 464 ? -9.638 -6.420 28.137 1.00 96.00 464 ARG A CA 1
ATOM 3580 C C . ARG A 1 464 ? -10.611 -5.622 28.993 1.00 96.00 464 ARG A C 1
ATOM 3582 O O . ARG A 1 464 ? -10.887 -4.460 28.695 1.00 96.00 464 ARG A O 1
ATOM 3589 N N . PHE A 1 465 ? -11.129 -6.261 30.035 1.00 97.62 465 PHE A N 1
ATOM 3590 C CA . PHE A 1 465 ? -11.818 -5.560 31.105 1.00 97.62 465 PHE A CA 1
ATOM 3591 C C . PHE A 1 465 ? -11.094 -5.738 32.437 1.00 97.62 465 PHE A C 1
ATOM 3593 O O . PHE A 1 465 ? -10.563 -6.815 32.716 1.00 97.62 465 PHE A O 1
ATOM 3600 N N . ASP A 1 466 ? -11.129 -4.689 33.249 1.00 97.81 466 ASP A N 1
ATOM 3601 C CA . ASP A 1 466 ? -10.636 -4.636 34.620 1.00 97.81 466 ASP A CA 1
ATOM 3602 C C . ASP A 1 466 ? -11.796 -4.234 35.538 1.00 97.81 466 ASP A C 1
ATOM 3604 O O . ASP A 1 466 ? -12.556 -3.317 35.220 1.00 97.81 466 ASP A O 1
ATOM 3608 N N . VAL A 1 467 ? -11.968 -4.953 36.647 1.00 98.06 467 VAL A N 1
ATOM 3609 C CA . VAL A 1 467 ? -13.016 -4.702 37.641 1.00 98.06 467 VAL A CA 1
ATOM 3610 C C . VAL A 1 467 ? -12.386 -4.204 38.931 1.00 98.06 467 VAL A C 1
ATOM 3612 O O . VAL A 1 467 ? -11.589 -4.914 39.544 1.00 98.06 467 VAL A O 1
ATOM 3615 N N . ASP A 1 468 ? -12.840 -3.048 39.398 1.00 98.12 468 ASP A N 1
ATOM 3616 C CA . ASP A 1 468 ? -12.533 -2.539 40.730 1.00 98.12 468 ASP A CA 1
ATOM 3617 C C . ASP A 1 468 ? -13.764 -2.636 41.633 1.00 98.12 468 ASP A C 1
ATOM 3619 O O . ASP A 1 468 ? -14.907 -2.554 41.177 1.00 98.12 468 ASP A O 1
ATOM 3623 N N . LYS A 1 469 ? -13.540 -2.793 42.937 1.00 97.56 469 LYS A N 1
ATOM 3624 C CA . LYS A 1 469 ? -14.574 -2.786 43.972 1.00 97.56 469 LYS A CA 1
ATOM 3625 C C . LYS A 1 469 ? -14.389 -1.581 44.885 1.00 97.56 469 LYS A C 1
ATOM 3627 O O . LYS A 1 469 ? -13.279 -1.282 45.317 1.00 97.56 469 LYS A O 1
ATOM 3632 N N . ARG A 1 470 ? -15.487 -0.923 45.246 1.00 97.88 470 ARG A N 1
ATOM 3633 C CA . ARG A 1 470 ? -15.469 0.199 46.182 1.00 97.88 470 ARG A CA 1
ATOM 3634 C C . ARG A 1 470 ? -15.115 -0.278 47.596 1.00 97.88 470 ARG A C 1
ATOM 3636 O O . ARG A 1 470 ? -15.807 -1.119 48.180 1.00 97.88 470 ARG A O 1
ATOM 3643 N N . VAL A 1 471 ? -14.049 0.281 48.169 1.00 97.19 471 VAL A N 1
ATOM 3644 C CA . VAL A 1 471 ? -13.575 0.027 49.539 1.00 97.19 471 VAL A CA 1
ATOM 3645 C C . VAL A 1 471 ? -13.471 1.366 50.269 1.00 97.19 471 VAL A C 1
ATOM 3647 O O . VAL A 1 471 ? -12.446 2.036 50.276 1.00 97.19 471 VAL A O 1
ATOM 3650 N N . GLY A 1 472 ? -14.569 1.776 50.909 1.00 96.19 472 GLY A N 1
ATOM 3651 C CA . GLY A 1 472 ? -14.668 3.116 51.488 1.00 96.19 472 GLY A CA 1
ATOM 3652 C C . GLY A 1 472 ? -15.047 4.148 50.428 1.00 96.19 472 GLY A C 1
ATOM 3653 O O . GLY A 1 472 ? -16.110 4.021 49.825 1.00 96.19 472 GLY A O 1
ATOM 3654 N N . GLU A 1 473 ? -14.220 5.178 50.248 1.00 96.38 473 GLU A N 1
ATOM 3655 C CA . GLU A 1 473 ? -14.426 6.221 49.226 1.00 96.38 473 GLU A CA 1
ATOM 3656 C C . GLU A 1 473 ? -13.681 5.915 47.917 1.00 96.38 473 GLU A C 1
ATOM 3658 O O . GLU A 1 473 ? -14.050 6.452 46.875 1.00 96.38 473 GLU A O 1
ATOM 3663 N N . ASP A 1 474 ? -12.708 5.002 47.962 1.00 97.75 474 ASP A N 1
ATOM 3664 C CA . ASP A 1 474 ? -11.844 4.655 46.838 1.00 97.75 474 ASP A CA 1
ATOM 3665 C C . ASP A 1 474 ? -12.279 3.344 46.161 1.00 97.75 474 ASP A C 1
ATOM 3667 O O . ASP A 1 474 ? -12.984 2.510 46.744 1.00 97.75 474 ASP A O 1
ATOM 3671 N N . PHE A 1 475 ? -11.828 3.155 44.923 1.00 98.00 475 PHE A N 1
ATOM 3672 C CA . PHE A 1 475 ? -11.916 1.892 44.197 1.00 98.00 475 PHE A CA 1
ATOM 3673 C C . PHE A 1 475 ? -10.592 1.133 44.314 1.00 98.00 475 PHE A C 1
ATOM 3675 O O . PHE A 1 475 ? -9.527 1.688 44.051 1.00 98.00 475 PHE A O 1
ATOM 3682 N N . GLU A 1 476 ? -10.665 -0.137 44.706 1.00 98.06 476 GLU A N 1
ATOM 3683 C CA . GLU A 1 476 ? -9.522 -1.051 44.754 1.00 98.06 476 GLU A CA 1
ATOM 3684 C C . GLU A 1 476 ? -9.720 -2.183 43.738 1.00 98.06 476 GLU A C 1
ATOM 3686 O O . GLU A 1 476 ? -10.834 -2.691 43.594 1.00 98.06 476 GLU A O 1
ATOM 3691 N N . GLU A 1 477 ? -8.646 -2.613 43.069 1.00 97.50 477 GLU A N 1
ATOM 3692 C CA . GLU A 1 477 ? -8.687 -3.720 42.103 1.00 97.50 477 GLU A CA 1
ATOM 3693 C C . GLU A 1 477 ? -9.300 -4.977 42.739 1.00 97.50 477 GLU A C 1
ATOM 3695 O O . GLU A 1 477 ? -8.862 -5.458 43.792 1.00 97.50 477 GLU A O 1
ATOM 3700 N N . LEU A 1 478 ? -10.330 -5.534 42.098 1.00 96.38 478 LEU A N 1
ATOM 3701 C CA . LEU A 1 478 ? -10.941 -6.773 42.555 1.00 96.38 478 LEU A CA 1
ATOM 3702 C C . LEU A 1 478 ? -9.957 -7.929 42.327 1.00 96.38 478 LEU A C 1
ATOM 3704 O O . LEU A 1 478 ? -9.429 -8.115 41.235 1.00 96.38 478 LEU A O 1
ATOM 3708 N N . GLU A 1 479 ? -9.712 -8.758 43.344 1.00 96.25 479 GLU A N 1
ATOM 3709 C CA . GLU A 1 479 ? -8.757 -9.866 43.218 1.00 96.25 479 GLU A CA 1
ATOM 3710 C C . GLU A 1 479 ? -9.178 -10.855 42.108 1.00 96.25 479 GLU A C 1
ATOM 3712 O O . GLU A 1 479 ? -10.199 -11.537 42.220 1.00 96.25 479 GLU A O 1
ATOM 3717 N N . ASN A 1 480 ? -8.334 -11.030 41.081 1.00 95.31 480 ASN A N 1
ATOM 3718 C CA . ASN A 1 480 ? -8.673 -11.729 39.828 1.00 95.31 480 ASN A CA 1
ATOM 3719 C C . ASN A 1 480 ? -9.793 -11.021 39.036 1.00 95.31 480 ASN A C 1
ATOM 3721 O O . ASN A 1 480 ? -10.647 -11.692 38.469 1.00 95.31 480 ASN A O 1
ATOM 3725 N N . GLY A 1 481 ? -9.803 -9.690 39.024 1.00 96.50 481 GLY A N 1
ATOM 3726 C CA . GLY A 1 481 ? -10.811 -8.838 38.394 1.00 96.50 481 GLY A CA 1
ATOM 3727 C C . GLY A 1 481 ? -10.599 -8.565 36.909 1.00 96.50 481 GLY A C 1
ATOM 3728 O O . GLY A 1 481 ? -11.265 -7.691 36.373 1.00 96.50 481 GLY A O 1
ATOM 3729 N N . SER A 1 482 ? -9.664 -9.252 36.250 1.00 96.81 482 SER A N 1
ATOM 3730 C CA . SER A 1 482 ? -9.104 -8.769 34.991 1.00 96.81 482 SER A CA 1
ATOM 3731 C C . SER A 1 482 ? -8.923 -9.858 33.932 1.00 96.81 482 SER A C 1
ATOM 3733 O O . SER A 1 482 ? -8.252 -10.865 34.186 1.00 96.81 482 SER A O 1
ATOM 3735 N N . TYR A 1 483 ? -9.543 -9.672 32.760 1.00 96.94 483 TYR A N 1
ATOM 3736 C CA . TYR A 1 483 ? -9.608 -10.681 31.695 1.00 96.94 483 TYR A CA 1
ATOM 3737 C C . TYR A 1 483 ? -9.738 -10.079 30.289 1.00 96.94 483 TYR A C 1
ATOM 3739 O O . TYR A 1 483 ? -10.469 -9.112 30.072 1.00 96.94 483 TYR A O 1
ATOM 3747 N N . CYS A 1 484 ? -9.109 -10.722 29.301 1.00 95.69 484 CYS A N 1
ATOM 3748 C CA . CYS A 1 484 ? -9.385 -10.483 27.883 1.00 95.69 484 CYS A CA 1
ATOM 3749 C C . CYS A 1 484 ? -10.825 -10.896 27.553 1.00 95.69 484 CYS A C 1
ATOM 3751 O O . CYS A 1 484 ? -11.312 -11.912 28.039 1.00 95.69 484 CYS A O 1
ATOM 3753 N N . THR A 1 485 ? -11.497 -10.153 26.688 1.00 96.69 485 THR A N 1
ATOM 3754 C CA . THR A 1 485 ? -12.783 -10.537 26.091 1.00 96.69 485 THR A CA 1
ATOM 3755 C C . THR A 1 485 ? -12.561 -11.235 24.749 1.00 96.69 485 THR A C 1
ATOM 3757 O O . THR A 1 485 ? -11.441 -11.293 24.259 1.00 96.69 485 THR A O 1
ATOM 3760 N N . GLN A 1 486 ? -13.626 -11.703 24.096 1.00 96.00 486 GLN A N 1
ATOM 3761 C CA . GLN A 1 486 ? -13.613 -12.065 22.669 1.00 96.00 486 GLN A CA 1
ATOM 3762 C C . GLN A 1 486 ? -14.098 -10.908 21.775 1.00 96.00 486 GLN A C 1
ATOM 3764 O O . GLN A 1 486 ? -14.516 -11.126 20.634 1.00 96.00 486 GLN A O 1
ATOM 3769 N N . VAL A 1 487 ? -14.120 -9.678 22.298 1.00 93.94 487 VAL A N 1
ATOM 3770 C CA . VAL A 1 487 ? -14.549 -8.484 21.567 1.00 93.94 487 VAL A CA 1
ATOM 3771 C C . VAL A 1 487 ? -13.325 -7.822 20.927 1.00 93.94 487 VAL A C 1
ATOM 3773 O O . VAL A 1 487 ? -12.372 -7.513 21.642 1.00 93.94 487 VAL A O 1
ATOM 3776 N N . PRO A 1 488 ? -13.323 -7.573 19.605 1.00 90.44 488 PRO A N 1
ATOM 3777 C CA . PRO A 1 488 ? -12.175 -6.956 18.949 1.00 90.44 488 PRO A CA 1
ATOM 3778 C C . PRO A 1 488 ? -11.880 -5.531 19.444 1.00 90.44 488 PRO A C 1
ATOM 3780 O O . PRO A 1 488 ? -12.800 -4.749 19.667 1.00 90.44 488 PRO A O 1
ATOM 3783 N N . ALA A 1 489 ? -10.606 -5.150 19.541 1.00 89.50 489 ALA A N 1
ATOM 3784 C CA . ALA A 1 489 ? -10.160 -3.827 20.002 1.00 89.50 489 ALA A CA 1
ATOM 3785 C C . ALA A 1 489 ? -10.638 -2.662 19.118 1.00 89.50 489 ALA A C 1
ATOM 3787 O O . ALA A 1 489 ? -10.810 -1.536 19.587 1.00 89.50 489 ALA A O 1
ATOM 3788 N N . TYR A 1 490 ? -10.910 -2.936 17.844 1.00 80.38 490 TYR A N 1
ATOM 3789 C CA . TYR A 1 490 ? -11.336 -1.951 16.850 1.00 80.38 490 TYR A CA 1
ATOM 3790 C C . TYR A 1 490 ? -12.856 -1.695 16.825 1.00 80.38 490 TYR A C 1
ATOM 3792 O O . TYR A 1 490 ? -13.356 -1.064 15.897 1.00 80.38 490 TYR A O 1
ATOM 3800 N N . ILE A 1 491 ? -13.631 -2.171 17.811 1.00 83.94 491 ILE A N 1
ATOM 3801 C CA . ILE A 1 491 ? -15.070 -1.858 17.848 1.00 83.94 491 ILE A CA 1
ATOM 3802 C C . ILE A 1 491 ? -15.330 -0.364 18.148 1.00 83.94 491 ILE A C 1
ATOM 3804 O O . ILE A 1 491 ? -14.577 0.239 18.919 1.00 83.94 491 ILE A O 1
ATOM 3808 N N . PRO A 1 492 ? -16.423 0.225 17.612 1.00 81.88 492 PRO A N 1
ATOM 3809 C CA . PRO A 1 492 ? -16.819 1.609 17.890 1.00 81.88 492 PRO A CA 1
ATOM 3810 C C . PRO A 1 492 ? -16.974 1.933 19.386 1.00 81.88 492 PRO A C 1
ATOM 3812 O O . PRO A 1 492 ? -17.406 1.087 20.173 1.00 81.88 492 PRO A O 1
ATOM 3815 N N . GLN A 1 493 ? -16.696 3.183 19.778 1.00 83.25 493 GLN A N 1
ATOM 3816 C CA . GLN A 1 493 ? -16.703 3.629 21.181 1.00 83.25 493 GLN A CA 1
ATOM 3817 C C . GLN A 1 493 ? -18.038 3.366 21.901 1.00 83.25 493 GLN A C 1
ATOM 3819 O O . GLN A 1 493 ? -18.044 2.880 23.030 1.00 83.25 493 GLN A O 1
ATOM 3824 N N . ASN A 1 494 ? -19.181 3.609 21.253 1.00 83.50 494 ASN A N 1
ATOM 3825 C CA . ASN A 1 494 ? -20.502 3.328 21.832 1.00 83.50 494 ASN A CA 1
ATOM 3826 C C . ASN A 1 494 ? -20.692 1.838 22.178 1.00 83.50 494 ASN A C 1
ATOM 3828 O O . ASN A 1 494 ? -21.300 1.515 23.199 1.00 83.50 494 ASN A O 1
ATOM 3832 N N . LYS A 1 495 ? -20.118 0.923 21.384 1.00 90.44 495 LYS A N 1
ATOM 3833 C CA . LYS A 1 495 ? -20.126 -0.513 21.695 1.00 90.44 495 LYS A CA 1
ATOM 3834 C C . LYS A 1 495 ? -19.205 -0.851 22.873 1.00 90.44 495 LYS A C 1
ATOM 3836 O O . LYS A 1 495 ? -19.540 -1.746 23.642 1.00 90.44 495 LYS A O 1
ATOM 3841 N N . ARG A 1 496 ? -18.097 -0.123 23.070 1.00 92.69 496 ARG A N 1
ATOM 3842 C CA . ARG A 1 496 ? -17.235 -0.272 24.264 1.00 92.69 496 ARG A CA 1
ATOM 3843 C C . ARG A 1 496 ? -17.966 0.148 25.541 1.00 92.69 496 ARG A C 1
ATOM 3845 O O . ARG A 1 496 ? -17.942 -0.594 26.516 1.00 92.69 496 ARG A O 1
ATOM 3852 N N . TRP A 1 497 ? -18.696 1.267 25.508 1.00 93.75 497 TRP A N 1
ATOM 3853 C CA . TRP A 1 497 ? -19.585 1.679 26.606 1.00 93.75 497 TRP A CA 1
ATOM 3854 C C . TRP A 1 497 ? -20.658 0.628 26.908 1.00 93.75 497 TRP A C 1
ATOM 3856 O O . TRP A 1 497 ? -20.905 0.316 28.072 1.00 93.75 497 TRP A O 1
ATOM 3866 N N . CYS A 1 498 ? -21.270 0.044 25.872 1.00 94.81 498 CYS A N 1
ATOM 3867 C CA . CYS A 1 498 ? -22.243 -1.036 26.048 1.00 94.81 498 CYS A CA 1
ATOM 3868 C C . CYS A 1 498 ? -21.611 -2.296 26.650 1.00 94.81 498 CYS A C 1
ATOM 3870 O O . CYS A 1 498 ? -22.219 -2.909 27.519 1.00 94.81 498 CYS A O 1
ATOM 3872 N N . LEU A 1 499 ? -20.394 -2.663 26.235 1.00 96.94 499 LEU A N 1
ATOM 3873 C CA . LEU A 1 499 ? -19.643 -3.776 26.820 1.00 96.94 499 LEU A CA 1
ATOM 3874 C C . LEU A 1 499 ? -19.346 -3.535 28.308 1.00 96.94 499 LEU A C 1
ATOM 3876 O O . LEU A 1 499 ? -19.613 -4.415 29.123 1.00 96.94 499 LEU A O 1
ATOM 3880 N N . ALA A 1 500 ? -18.856 -2.345 28.668 1.00 96.94 500 ALA A N 1
ATOM 3881 C CA . ALA A 1 500 ? -18.584 -1.972 30.056 1.00 96.94 500 ALA A CA 1
ATOM 3882 C C . ALA A 1 500 ? -19.850 -2.059 30.927 1.00 96.94 500 ALA A C 1
ATOM 3884 O O . ALA A 1 500 ? -19.839 -2.699 31.976 1.00 96.94 500 ALA A O 1
ATOM 3885 N N . ARG A 1 501 ? -20.972 -1.497 30.449 1.00 96.19 501 ARG A N 1
ATOM 3886 C CA . ARG A 1 501 ? -22.280 -1.566 31.127 1.00 96.19 501 ARG A CA 1
ATOM 3887 C C . ARG A 1 501 ? -22.828 -2.984 31.227 1.00 96.19 501 ARG A C 1
ATOM 3889 O O . ARG A 1 501 ? -23.377 -3.345 32.261 1.00 96.19 501 ARG A O 1
ATOM 3896 N N . TYR A 1 502 ? -22.669 -3.793 30.180 1.00 97.19 502 TYR A N 1
ATOM 3897 C CA . TYR A 1 502 ? -23.060 -5.199 30.208 1.00 97.19 502 TYR A CA 1
ATOM 3898 C C . TYR A 1 502 ? -22.323 -5.941 31.324 1.00 97.19 502 TYR A C 1
ATOM 3900 O O . TYR A 1 502 ? -22.965 -6.616 32.123 1.00 97.19 502 TYR A O 1
ATOM 3908 N N . ILE A 1 503 ? -20.997 -5.786 31.407 1.00 97.44 503 ILE A N 1
ATOM 3909 C CA . ILE A 1 503 ? -20.176 -6.420 32.446 1.00 97.44 503 ILE A CA 1
ATOM 3910 C C . ILE A 1 503 ? -20.582 -5.911 33.832 1.00 97.44 503 ILE A C 1
ATOM 3912 O O . ILE A 1 503 ? -20.803 -6.734 34.718 1.00 97.44 503 ILE A O 1
ATOM 3916 N N . LEU A 1 504 ? -20.760 -4.596 34.004 1.00 97.12 504 LEU A N 1
ATOM 3917 C CA . LEU A 1 504 ? -21.198 -3.991 35.267 1.00 97.12 504 LEU A CA 1
ATOM 3918 C C . LEU A 1 504 ? -22.545 -4.571 35.738 1.00 97.12 504 LEU A C 1
ATOM 3920 O O . LEU A 1 504 ? -22.641 -5.086 36.847 1.00 97.12 504 LEU A O 1
ATOM 3924 N N . ALA A 1 505 ? -23.535 -4.658 34.844 1.00 94.44 505 ALA A N 1
ATOM 3925 C CA . ALA A 1 505 ? -24.838 -5.254 35.147 1.00 94.44 505 ALA A CA 1
ATOM 3926 C C . ALA A 1 505 ? -24.753 -6.744 35.538 1.00 94.44 505 ALA A C 1
ATOM 3928 O O . ALA A 1 505 ? -25.596 -7.246 36.282 1.00 94.44 505 ALA A O 1
ATOM 3929 N N . GLN A 1 506 ? -23.748 -7.489 35.055 1.00 96.12 506 GLN A N 1
ATOM 3930 C CA . GLN A 1 506 ? -23.513 -8.860 35.525 1.00 96.12 506 GLN A CA 1
ATOM 3931 C C . GLN A 1 506 ? -22.972 -8.874 36.964 1.00 96.12 506 GLN A C 1
ATOM 3933 O O . GLN A 1 506 ? -23.374 -9.735 37.753 1.00 96.12 506 GLN A O 1
ATOM 3938 N N . LEU A 1 507 ? -22.098 -7.930 37.334 1.00 93.19 507 LEU A N 1
ATOM 3939 C CA . LEU A 1 507 ? -21.565 -7.816 38.697 1.00 93.19 507 LEU A CA 1
ATOM 3940 C C . LEU A 1 507 ? -22.680 -7.553 39.717 1.00 93.19 507 LEU A C 1
ATOM 3942 O O . LEU A 1 507 ? -22.721 -8.242 40.741 1.00 93.19 507 LEU A O 1
ATOM 3946 N N . ASP A 1 508 ? -23.638 -6.684 39.386 1.00 89.31 508 ASP A N 1
ATOM 3947 C CA . ASP A 1 508 ? -24.818 -6.378 40.214 1.00 89.31 508 ASP A CA 1
ATOM 3948 C C . ASP A 1 508 ? -25.706 -7.595 40.496 1.00 89.31 508 ASP A C 1
ATOM 3950 O O . ASP A 1 508 ? -26.339 -7.720 41.548 1.00 89.31 508 ASP A O 1
ATOM 3954 N N . MET A 1 509 ? -25.714 -8.566 39.583 1.00 89.69 509 MET A N 1
ATOM 3955 C CA . MET A 1 509 ? -26.418 -9.838 39.767 1.00 89.69 509 MET A CA 1
ATOM 3956 C C . MET A 1 509 ? -25.664 -10.815 40.684 1.00 89.69 509 MET A C 1
ATOM 3958 O O . MET A 1 509 ? -26.118 -11.942 40.910 1.00 89.69 509 MET A O 1
ATOM 3962 N N . GLY A 1 510 ? -24.523 -10.395 41.236 1.00 89.44 510 GLY A N 1
ATOM 3963 C CA . GLY A 1 510 ? -23.675 -11.171 42.133 1.00 89.44 510 GLY A CA 1
ATOM 3964 C C . GLY A 1 510 ? -22.597 -11.997 41.426 1.00 89.44 510 GLY A C 1
ATOM 3965 O O . GLY A 1 510 ? -22.031 -12.897 42.053 1.00 89.44 510 GLY A O 1
ATOM 3966 N N . HIS A 1 511 ? -22.288 -11.726 40.151 1.00 88.06 511 HIS A N 1
ATOM 3967 C CA . HIS A 1 511 ? -21.263 -12.442 39.374 1.00 88.06 511 HIS A CA 1
ATOM 3968 C C . HIS A 1 511 ? -19.833 -11.951 39.652 1.00 88.06 511 HIS A C 1
ATOM 3970 O O . HIS A 1 511 ? -19.080 -11.621 38.745 1.00 88.06 511 HIS A O 1
ATOM 3976 N N . THR A 1 512 ? -19.431 -11.934 40.921 1.00 90.06 512 THR A N 1
ATOM 3977 C CA . THR A 1 512 ? -18.165 -11.321 41.374 1.00 90.06 512 THR A CA 1
ATOM 3978 C C . THR A 1 512 ? -17.067 -12.340 41.686 1.00 90.06 512 THR A C 1
ATOM 3980 O O . THR A 1 512 ? -15.932 -11.983 41.993 1.00 90.06 512 THR A O 1
ATOM 3983 N N . GLY A 1 513 ? -17.377 -13.639 41.625 1.00 89.94 513 GLY A N 1
ATOM 3984 C CA . GLY A 1 513 ? -16.390 -14.694 41.836 1.00 89.94 513 GLY A CA 1
ATOM 3985 C C . GLY A 1 513 ? -15.498 -14.901 40.611 1.00 89.94 513 GLY A C 1
ATOM 3986 O O . GLY A 1 513 ? -15.965 -14.817 39.481 1.00 89.94 513 GLY A O 1
ATOM 3987 N N . LYS A 1 514 ? -14.243 -15.318 40.827 1.00 93.88 514 LYS A N 1
ATOM 3988 C CA . LYS A 1 514 ? -13.269 -15.651 39.764 1.00 93.88 514 LYS A CA 1
ATOM 3989 C C . LYS A 1 514 ? -13.858 -16.436 38.580 1.00 93.88 514 LYS A C 1
ATOM 3991 O O . LYS A 1 514 ? -13.582 -16.132 37.430 1.00 93.88 514 LYS A O 1
ATOM 3996 N N . ARG A 1 515 ? -14.669 -17.466 38.859 1.00 94.00 515 ARG A N 1
ATOM 3997 C CA . ARG A 1 515 ? -15.292 -18.310 37.820 1.00 94.00 515 ARG A CA 1
ATOM 3998 C C . ARG A 1 515 ? -16.362 -17.597 37.005 1.00 94.00 515 ARG A C 1
ATOM 4000 O O . ARG A 1 515 ? -16.673 -18.062 35.917 1.00 94.00 515 ARG A O 1
ATOM 4007 N N . ASP A 1 516 ? -16.997 -16.580 37.563 1.00 94.69 516 ASP A N 1
ATOM 4008 C CA . ASP A 1 516 ? -18.021 -15.822 36.860 1.00 94.69 516 ASP A CA 1
ATOM 4009 C C . ASP A 1 516 ? -17.369 -14.744 35.996 1.00 94.69 516 ASP A C 1
ATOM 4011 O O . ASP A 1 516 ? -17.685 -14.675 34.814 1.00 94.69 516 ASP A O 1
ATOM 4015 N N . LEU A 1 517 ? -16.351 -14.045 36.507 1.00 95.88 517 LEU A N 1
ATOM 4016 C CA . LEU A 1 517 ? -15.530 -13.127 35.708 1.00 95.88 517 LEU A CA 1
ATOM 4017 C C . LEU A 1 517 ? -14.822 -13.841 34.545 1.00 95.88 517 LEU A C 1
ATOM 4019 O O . LEU A 1 517 ? -14.837 -13.363 33.414 1.00 95.88 517 LEU A O 1
ATOM 4023 N N . GLU A 1 518 ? -14.310 -15.055 34.771 1.00 96.12 518 GLU A N 1
ATOM 4024 C CA . GLU A 1 518 ? -13.771 -15.897 33.697 1.00 96.12 518 GLU A CA 1
ATOM 4025 C C . GLU A 1 518 ? -14.827 -16.225 32.625 1.00 96.12 518 GLU A C 1
ATOM 4027 O O . GLU A 1 518 ? -14.486 -16.321 31.453 1.00 96.12 518 GLU A O 1
ATOM 4032 N N . LYS A 1 519 ? -16.119 -16.353 32.959 1.00 96.31 519 LYS A N 1
ATOM 4033 C CA . LYS A 1 519 ? -17.164 -16.523 31.928 1.00 96.31 519 LYS A CA 1
ATOM 4034 C C . LYS A 1 519 ? -17.426 -15.230 31.163 1.00 96.31 519 LYS A C 1
ATOM 4036 O O . LYS A 1 519 ? -17.728 -15.303 29.977 1.00 96.31 519 LYS A O 1
ATOM 4041 N N . LEU A 1 520 ? -17.305 -14.071 31.813 1.00 96.12 520 LEU A N 1
ATOM 4042 C CA . LEU A 1 520 ? -17.436 -12.771 31.147 1.00 96.12 520 LEU A CA 1
ATOM 4043 C C . LEU A 1 520 ? -16.301 -12.531 30.140 1.00 96.12 520 LEU A C 1
ATOM 4045 O O . LEU A 1 520 ? -16.524 -11.854 29.140 1.00 96.12 520 LEU A O 1
ATOM 4049 N N . SER A 1 521 ? -15.140 -13.176 30.310 1.00 95.88 521 SER A N 1
ATOM 4050 C CA . SER A 1 521 ? -14.074 -13.219 29.289 1.00 95.88 521 SER A CA 1
ATOM 4051 C C . SER A 1 521 ? -14.537 -13.821 27.949 1.00 95.88 521 SER A C 1
ATOM 4053 O O . SER A 1 521 ? -13.989 -13.519 26.893 1.00 95.88 521 SER A O 1
ATOM 4055 N N . TRP A 1 522 ? -15.601 -14.635 27.948 1.00 96.38 522 TRP A N 1
ATOM 4056 C CA . TRP A 1 522 ? -16.178 -15.220 26.730 1.00 96.38 522 TRP A CA 1
ATOM 4057 C C . TRP A 1 522 ? -17.199 -14.305 26.043 1.00 96.38 522 TRP A C 1
ATOM 4059 O O . TRP A 1 522 ? -17.843 -14.715 25.074 1.00 96.38 522 TRP A O 1
ATOM 4069 N N . THR A 1 523 ? -17.364 -13.074 26.534 1.00 96.88 523 THR A N 1
ATOM 4070 C CA . THR A 1 523 ? -18.197 -12.064 25.882 1.00 96.88 523 THR A CA 1
ATOM 4071 C C . THR A 1 523 ? -17.630 -11.760 24.502 1.00 96.88 523 THR A C 1
ATOM 4073 O O . THR A 1 523 ? -16.452 -11.437 24.367 1.00 96.88 523 THR A O 1
ATOM 4076 N N . ASN A 1 524 ? -18.473 -11.859 23.478 1.00 95.50 524 ASN A N 1
ATOM 4077 C CA . ASN A 1 524 ? -18.147 -11.545 22.089 1.00 95.50 524 ASN A CA 1
ATOM 4078 C C . ASN A 1 524 ? -19.066 -10.433 21.569 1.00 95.50 524 ASN A C 1
ATOM 4080 O O . ASN A 1 524 ? -20.020 -10.032 22.239 1.00 95.50 524 ASN A O 1
ATOM 4084 N N . LEU A 1 525 ? -18.791 -9.941 20.360 1.00 90.88 525 LEU A N 1
ATOM 4085 C CA . LEU A 1 525 ? -19.520 -8.809 19.785 1.00 90.88 525 LEU A CA 1
ATOM 4086 C C . LEU A 1 525 ? -21.037 -9.048 19.668 1.00 90.88 525 LEU A C 1
ATOM 4088 O O . LEU A 1 525 ? -21.803 -8.117 19.889 1.00 90.88 525 LEU A O 1
ATOM 4092 N N . GLY A 1 526 ? -21.476 -10.282 19.400 1.00 91.25 526 GLY A N 1
ATOM 4093 C CA . GLY A 1 526 ? -22.904 -10.605 19.305 1.00 91.25 526 GLY A CA 1
ATOM 4094 C C . GLY A 1 526 ? -23.648 -10.408 20.629 1.00 91.25 526 GLY A C 1
ATOM 4095 O O . GLY A 1 526 ? -24.761 -9.897 20.636 1.00 91.25 526 GLY A O 1
ATOM 4096 N N . ILE A 1 527 ? -23.008 -10.723 21.762 1.00 95.50 527 ILE A N 1
ATOM 4097 C CA . ILE A 1 527 ? -23.583 -10.484 23.098 1.00 95.50 527 ILE A CA 1
ATOM 4098 C C . ILE A 1 527 ? -23.733 -8.980 23.363 1.00 95.50 527 ILE A C 1
ATOM 4100 O O . ILE A 1 527 ? -24.750 -8.547 23.904 1.00 95.50 527 ILE A O 1
ATOM 4104 N N . VAL A 1 528 ? -22.740 -8.181 22.961 1.00 93.31 528 VAL A N 1
ATOM 4105 C CA . VAL A 1 528 ? -22.778 -6.717 23.113 1.00 93.31 528 VAL A CA 1
ATOM 4106 C C . VAL A 1 528 ? -23.896 -6.110 22.265 1.00 93.31 528 VAL A C 1
ATOM 4108 O O . VAL A 1 528 ? -24.611 -5.230 22.735 1.00 93.31 528 VAL A O 1
ATOM 4111 N N . GLU A 1 529 ? -24.079 -6.592 21.035 1.00 89.69 529 GLU A N 1
ATOM 4112 C CA . GLU A 1 529 ? -25.145 -6.137 20.135 1.00 89.69 529 GLU A CA 1
ATOM 4113 C C . GLU A 1 529 ? -26.538 -6.518 20.644 1.00 89.69 529 GLU A C 1
ATOM 4115 O O . GLU A 1 529 ? -27.437 -5.676 20.640 1.00 89.69 529 GLU A O 1
ATOM 4120 N N . ASP A 1 530 ? -26.705 -7.743 21.150 1.00 93.31 530 ASP A N 1
ATOM 4121 C CA . ASP A 1 530 ? -27.952 -8.188 21.778 1.00 93.31 530 ASP A CA 1
ATOM 4122 C C . ASP A 1 530 ? -28.300 -7.327 23.006 1.00 93.31 530 ASP A C 1
ATOM 4124 O O . ASP A 1 530 ? -29.459 -6.946 23.193 1.00 93.31 530 ASP A O 1
ATOM 4128 N N . TYR A 1 531 ? -27.302 -6.991 23.835 1.00 93.94 531 TYR A N 1
ATOM 4129 C CA . TYR A 1 531 ? -27.483 -6.105 24.986 1.00 93.94 531 TYR A CA 1
ATOM 4130 C C . TYR A 1 531 ? -27.863 -4.684 24.553 1.00 93.94 531 TYR A C 1
ATOM 4132 O O . TYR A 1 531 ? -28.845 -4.136 25.051 1.00 93.94 531 TYR A O 1
ATOM 4140 N N . MET A 1 532 ? -27.145 -4.110 23.584 1.00 91.62 532 MET A N 1
ATOM 4141 C CA . MET A 1 532 ? -27.411 -2.768 23.056 1.00 91.62 532 MET A CA 1
ATOM 4142 C C . MET A 1 532 ? -28.837 -2.655 22.495 1.00 91.62 532 MET A C 1
ATOM 4144 O O . MET A 1 532 ? -29.572 -1.742 22.866 1.00 91.62 532 MET A O 1
ATOM 4148 N N . ALA A 1 533 ? -29.281 -3.638 21.705 1.00 90.50 533 ALA A N 1
ATOM 4149 C CA . ALA A 1 533 ? -30.644 -3.684 21.175 1.00 90.50 533 ALA A CA 1
ATOM 4150 C C . ALA A 1 533 ? -31.714 -3.795 22.280 1.00 90.50 533 ALA A C 1
ATOM 4152 O O . ALA A 1 533 ? -32.814 -3.252 22.148 1.00 90.50 533 ALA A O 1
ATOM 4153 N N . ALA A 1 534 ? -31.412 -4.493 23.380 1.00 90.38 534 ALA A N 1
ATOM 4154 C CA . ALA A 1 534 ? -32.320 -4.606 24.517 1.00 90.38 534 ALA A CA 1
ATOM 4155 C C . ALA A 1 534 ? -32.429 -3.301 25.325 1.00 90.38 534 ALA A C 1
ATOM 4157 O O . ALA A 1 534 ? -33.495 -3.020 25.877 1.00 90.38 534 ALA A O 1
ATOM 4158 N N . VAL A 1 535 ? -31.359 -2.504 25.380 1.00 87.12 535 VAL A N 1
ATOM 4159 C CA . VAL A 1 535 ? -31.361 -1.177 26.014 1.00 87.12 535 VAL A CA 1
ATOM 4160 C C . VAL A 1 535 ? -32.126 -0.169 25.149 1.00 87.12 535 VAL A C 1
ATOM 4162 O O . VAL A 1 535 ? -33.037 0.481 25.654 1.00 87.12 535 VAL A O 1
ATOM 4165 N N . GLU A 1 536 ? -31.852 -0.107 23.841 1.00 84.56 536 GLU A N 1
ATOM 4166 C CA . GLU A 1 536 ? -32.530 0.804 22.894 1.00 84.56 536 GLU A CA 1
ATOM 4167 C C . GLU A 1 536 ? -34.040 0.526 22.768 1.00 84.56 536 GLU A C 1
ATOM 4169 O O . GLU A 1 536 ? -34.851 1.433 22.594 1.00 84.56 536 GLU A O 1
ATOM 4174 N N . GLY A 1 537 ? -34.462 -0.735 22.903 1.00 76.50 537 GLY A N 1
ATOM 4175 C CA . GLY A 1 537 ? -35.878 -1.110 22.875 1.00 76.50 537 GLY A CA 1
ATOM 4176 C C . GLY A 1 537 ? -36.702 -0.645 24.086 1.00 76.50 537 GLY A C 1
ATOM 4177 O O . GLY A 1 537 ? -37.919 -0.849 24.091 1.00 76.50 537 GLY A O 1
ATOM 4178 N N . ASN A 1 538 ? -36.072 -0.052 25.109 1.00 66.06 538 ASN A N 1
ATOM 4179 C CA . ASN A 1 538 ? -36.698 0.334 26.378 1.00 66.06 538 ASN A CA 1
ATOM 4180 C C . ASN A 1 538 ? -36.796 1.853 26.614 1.00 66.06 538 ASN A C 1
ATOM 4182 O O . ASN A 1 538 ? -37.000 2.263 27.754 1.00 66.06 538 ASN A O 1
ATOM 4186 N N . ASP A 1 539 ? -36.787 2.669 25.554 1.00 49.72 539 ASP A N 1
ATOM 4187 C CA . ASP A 1 539 ? -36.942 4.144 25.547 1.00 49.72 539 ASP A CA 1
ATOM 4188 C C . ASP A 1 539 ? -38.244 4.716 26.180 1.00 49.72 539 ASP A C 1
ATOM 4190 O O . ASP A 1 539 ? -38.576 5.893 26.030 1.00 49.72 539 ASP A O 1
ATOM 4194 N N . ASN A 1 540 ? -38.998 3.931 26.956 1.00 50.72 540 ASN A N 1
ATOM 4195 C CA . ASN A 1 540 ? -39.885 4.501 27.966 1.00 50.72 540 ASN A CA 1
ATOM 4196 C C . ASN A 1 540 ? -39.038 4.905 29.183 1.00 50.72 540 ASN A C 1
ATOM 4198 O O . ASN A 1 540 ? -38.866 4.123 30.119 1.00 50.72 540 ASN A O 1
ATOM 4202 N N . ASP A 1 541 ? -38.584 6.158 29.135 1.00 44.59 541 ASP A N 1
ATOM 4203 C CA . ASP A 1 541 ? -37.752 6.988 30.034 1.00 44.59 541 ASP A CA 1
ATOM 4204 C C . ASP A 1 541 ? -38.005 6.900 31.567 1.00 44.59 541 ASP A C 1
ATOM 4206 O O . ASP A 1 541 ? -37.465 7.671 32.353 1.00 44.59 541 ASP A O 1
ATOM 4210 N N . SER A 1 542 ? -38.854 5.984 32.041 1.00 43.41 542 SER A N 1
ATOM 4211 C CA . SER A 1 542 ? -39.189 5.789 33.456 1.00 43.41 542 SER A CA 1
ATOM 4212 C C . SER A 1 542 ? -38.999 4.353 33.964 1.00 43.41 542 SER A C 1
ATOM 4214 O O . SER A 1 542 ? -39.519 4.033 35.034 1.00 43.41 542 SER A O 1
ATOM 4216 N N . GLN A 1 543 ? -38.365 3.458 33.195 1.00 44.47 543 GLN A N 1
ATOM 4217 C CA . GLN A 1 543 ? -38.184 2.044 33.579 1.00 44.47 543 GLN A CA 1
ATOM 4218 C C . GLN A 1 543 ? -36.741 1.524 33.502 1.00 44.47 543 GLN A C 1
ATOM 4220 O O . GLN A 1 543 ? -36.534 0.335 33.742 1.00 44.47 543 GLN A O 1
ATOM 4225 N N . ILE A 1 544 ? -35.749 2.380 33.233 1.00 45.31 544 ILE A N 1
ATOM 4226 C CA . ILE A 1 544 ? -34.334 1.968 33.209 1.00 45.31 544 ILE A CA 1
ATOM 4227 C C . ILE A 1 544 ? -33.893 1.424 34.585 1.00 45.31 544 ILE A C 1
ATOM 4229 O O . ILE A 1 544 ? -33.225 0.397 34.622 1.00 45.31 544 ILE A O 1
ATOM 4233 N N . ASP A 1 545 ? -34.424 1.954 35.695 1.00 46.38 545 ASP A N 1
ATOM 4234 C CA . ASP A 1 545 ? -34.166 1.437 37.056 1.00 46.38 545 ASP A CA 1
ATOM 4235 C C . ASP A 1 545 ? -34.722 0.014 37.324 1.00 46.38 545 ASP A C 1
ATOM 4237 O O . ASP A 1 545 ? -34.362 -0.613 38.317 1.00 46.38 545 ASP A O 1
ATOM 4241 N N . ASP A 1 546 ? -35.624 -0.512 36.482 1.00 45.06 546 ASP A N 1
ATOM 4242 C CA . ASP A 1 546 ? -36.264 -1.834 36.665 1.00 45.06 546 ASP A CA 1
ATOM 4243 C C . ASP A 1 546 ? -35.794 -2.862 35.607 1.00 45.06 546 ASP A C 1
ATOM 4245 O O . ASP A 1 546 ? -36.214 -4.028 35.610 1.00 45.06 546 ASP A O 1
ATOM 4249 N N . LEU A 1 547 ? -34.917 -2.442 34.681 1.00 41.97 547 LEU A N 1
ATOM 4250 C CA . LEU A 1 547 ? -34.415 -3.271 33.583 1.00 41.97 547 LEU A CA 1
ATOM 4251 C C . LEU A 1 547 ? -33.221 -4.148 33.997 1.00 41.97 547 LEU A C 1
ATOM 4253 O O . LEU A 1 547 ? -33.127 -5.289 33.523 1.00 41.97 547 LEU A O 1
ATOM 4257 N N . ASP A 1 548 ? -32.414 -3.697 34.964 1.00 47.53 548 ASP A N 1
ATOM 4258 C CA . ASP A 1 548 ? -31.258 -4.438 35.501 1.00 47.53 548 ASP A CA 1
ATOM 4259 C C . ASP A 1 548 ? -31.642 -5.791 36.116 1.00 47.53 548 ASP A C 1
ATOM 4261 O O . ASP A 1 548 ? -30.826 -6.704 36.200 1.00 47.53 548 ASP A O 1
ATOM 4265 N N . HIS A 1 549 ? -32.916 -6.003 36.460 1.00 43.88 549 HIS A N 1
ATOM 4266 C CA . HIS A 1 549 ? -33.370 -7.264 37.046 1.00 43.88 549 HIS A CA 1
ATOM 4267 C C . HIS A 1 549 ? -34.002 -8.255 36.052 1.00 43.88 549 HIS A C 1
ATOM 4269 O O . HIS A 1 549 ? -34.206 -9.425 36.391 1.00 43.88 549 HIS A O 1
ATOM 4275 N N . ARG A 1 550 ? -34.345 -7.839 34.822 1.00 42.94 550 ARG A N 1
ATOM 4276 C CA . ARG A 1 550 ? -35.254 -8.625 33.955 1.00 42.94 550 ARG A CA 1
ATOM 4277 C C . ARG A 1 550 ? -34.603 -9.314 32.758 1.00 42.94 550 ARG A C 1
ATOM 4279 O O . ARG A 1 550 ? -35.203 -10.257 32.238 1.00 42.94 550 ARG A O 1
ATOM 4286 N N . ILE A 1 551 ? -33.391 -8.937 32.350 1.00 45.22 551 ILE A N 1
ATOM 4287 C CA . ILE A 1 551 ? -32.759 -9.506 31.141 1.00 45.22 551 ILE A CA 1
ATOM 4288 C C . ILE A 1 551 ? -31.958 -10.798 31.424 1.00 45.22 551 ILE A C 1
ATOM 4290 O O . ILE A 1 551 ? -31.902 -11.680 30.567 1.00 45.22 551 ILE A O 1
ATOM 4294 N N . ALA A 1 552 ? -31.481 -11.038 32.651 1.00 42.22 552 ALA A N 1
ATOM 4295 C CA . ALA A 1 552 ? -30.709 -12.253 32.966 1.00 42.22 552 ALA A CA 1
ATOM 4296 C C . ALA A 1 552 ? -31.524 -13.551 33.133 1.00 42.22 552 ALA A C 1
ATOM 4298 O O . ALA A 1 552 ? -30.958 -14.642 33.179 1.00 42.22 552 ALA A O 1
ATOM 4299 N N . VAL A 1 553 ? -32.858 -13.486 33.166 1.00 37.91 553 VAL A N 1
ATOM 4300 C CA . VAL A 1 553 ? -33.701 -14.692 33.296 1.00 37.91 553 VAL A CA 1
ATOM 4301 C C . VAL A 1 553 ? -34.030 -15.327 31.930 1.00 37.91 553 VAL A C 1
ATOM 4303 O O . VAL A 1 553 ? -34.493 -16.467 31.870 1.00 37.91 553 VAL A O 1
ATOM 4306 N N . ALA A 1 554 ? -33.743 -14.654 30.808 1.00 33.56 554 ALA A N 1
ATOM 4307 C CA . ALA A 1 554 ? -34.126 -15.133 29.475 1.00 33.56 554 ALA A CA 1
ATOM 4308 C C . ALA A 1 554 ? -33.076 -16.007 28.751 1.00 33.56 554 ALA A C 1
ATOM 4310 O O . ALA A 1 554 ? -33.444 -16.745 27.837 1.00 33.56 554 ALA A O 1
ATOM 4311 N N . GLN A 1 555 ? -31.804 -16.037 29.166 1.00 41.59 555 GLN A N 1
ATOM 4312 C CA . GLN A 1 555 ? -30.758 -16.806 28.461 1.00 41.59 555 GLN A CA 1
ATOM 4313 C C . GLN A 1 555 ? -30.541 -18.250 28.962 1.00 41.59 555 GLN A C 1
ATOM 4315 O O . GLN A 1 555 ? -29.467 -18.822 28.796 1.00 41.59 555 GLN A O 1
ATOM 4320 N N . PHE A 1 556 ? -31.585 -18.904 29.490 1.00 36.66 556 PHE A N 1
ATOM 4321 C CA . PHE A 1 556 ? -31.565 -20.365 29.695 1.00 36.66 556 PHE A CA 1
ATOM 4322 C C . PHE A 1 556 ? -32.702 -21.148 29.026 1.00 36.66 556 PHE A C 1
ATOM 4324 O O . PHE A 1 556 ? -32.810 -22.358 29.230 1.00 36.66 556 PHE A O 1
ATOM 4331 N N . GLN A 1 557 ? -33.534 -20.520 28.187 1.00 31.98 557 GLN A N 1
ATOM 4332 C CA . GLN A 1 557 ? -34.537 -21.246 27.398 1.00 31.98 557 GLN A CA 1
ATOM 4333 C C . GLN A 1 557 ? -34.672 -20.670 25.986 1.00 31.98 557 GLN A C 1
ATOM 4335 O O . GLN A 1 557 ? -35.446 -19.753 25.733 1.00 31.98 557 GLN A O 1
ATOM 4340 N N . SER A 1 558 ? -33.960 -21.269 25.032 1.00 30.59 558 SER A N 1
ATOM 4341 C CA . SER A 1 558 ? -34.289 -21.117 23.619 1.00 30.59 558 SER A CA 1
ATOM 4342 C C . SER A 1 558 ? -35.553 -21.927 23.300 1.00 30.59 558 SER A C 1
ATOM 4344 O O . SER A 1 558 ? -35.593 -23.139 23.488 1.00 30.59 558 SER A O 1
ATOM 4346 N N . THR A 1 559 ? -36.621 -21.261 22.851 1.00 30.80 559 THR A N 1
ATOM 4347 C CA . THR A 1 559 ? -37.522 -21.718 21.771 1.00 30.80 559 THR A CA 1
ATOM 4348 C C . THR A 1 559 ? -38.620 -20.680 21.485 1.00 30.80 559 THR A C 1
ATOM 4350 O O . THR A 1 559 ? -39.478 -20.424 22.317 1.00 30.80 559 THR A O 1
ATOM 4353 N N . GLY A 1 560 ? -38.668 -20.187 20.240 1.00 27.73 560 GLY A N 1
ATOM 4354 C CA . GLY A 1 560 ? -39.939 -19.961 19.536 1.00 27.73 560 GLY A CA 1
ATOM 4355 C C . GLY A 1 560 ? -40.506 -18.535 19.400 1.00 27.73 560 GLY A C 1
ATOM 4356 O O . GLY A 1 560 ? -41.289 -18.096 20.225 1.00 27.73 560 GLY A O 1
ATOM 4357 N N . ASN A 1 561 ? -40.301 -17.974 18.200 1.00 28.53 561 ASN A N 1
ATOM 4358 C CA . ASN A 1 561 ? -41.315 -17.394 17.291 1.00 28.53 561 ASN A CA 1
ATOM 4359 C C . ASN A 1 561 ? -42.020 -16.031 17.579 1.00 28.53 561 ASN A C 1
ATOM 4361 O O . ASN A 1 561 ? -42.906 -15.945 18.418 1.00 28.53 561 ASN A O 1
ATOM 4365 N N . ARG A 1 562 ? -41.755 -15.076 16.655 1.00 30.67 562 ARG A N 1
ATOM 4366 C CA . ARG A 1 562 ? -42.622 -14.058 15.982 1.00 30.67 562 ARG A CA 1
ATOM 4367 C C . ARG A 1 562 ? -43.459 -13.040 16.799 1.00 30.67 562 ARG A C 1
ATOM 4369 O O . ARG A 1 562 ? -44.406 -13.438 17.462 1.00 30.67 562 ARG A O 1
ATOM 4376 N N . SER A 1 563 ? -43.334 -11.734 16.472 1.00 27.11 563 SER A N 1
ATOM 4377 C CA . SER A 1 563 ? -44.247 -10.976 15.556 1.00 27.11 563 SER A CA 1
ATOM 4378 C C . SER A 1 563 ? -44.369 -9.445 15.833 1.00 27.11 563 SER A C 1
ATOM 4380 O O . SER A 1 563 ? -44.835 -9.058 16.894 1.00 27.11 563 SER A O 1
ATOM 4382 N N . THR A 1 564 ? -44.086 -8.626 14.797 1.00 26.33 564 THR A N 1
ATOM 4383 C CA . THR A 1 564 ? -44.780 -7.399 14.269 1.00 26.33 564 THR A CA 1
ATOM 4384 C C . THR A 1 564 ? -45.008 -6.079 15.068 1.00 26.33 564 THR A C 1
ATOM 4386 O O . THR A 1 564 ? -45.890 -6.075 15.917 1.00 26.33 564 THR A O 1
ATOM 4389 N N . VAL A 1 565 ? -44.323 -4.984 14.621 1.00 24.06 565 VAL A N 1
ATOM 4390 C CA . VAL A 1 565 ? -44.684 -3.554 14.218 1.00 24.06 565 VAL A CA 1
ATOM 4391 C C . VAL A 1 565 ? -45.833 -2.764 14.934 1.00 24.06 565 VAL A C 1
ATOM 4393 O O . VAL A 1 565 ? -46.714 -3.446 15.447 1.00 24.06 565 VAL A O 1
ATOM 4396 N N . PRO A 1 566 ? -46.009 -1.395 14.855 1.00 34.28 566 PRO A N 1
ATOM 4397 C CA . PRO A 1 566 ? -45.230 -0.286 14.217 1.00 34.28 566 PRO A CA 1
ATOM 4398 C C . PRO A 1 566 ? -45.204 1.154 14.874 1.00 34.28 566 PRO A C 1
ATOM 4400 O O . PRO A 1 566 ? -46.001 1.471 15.747 1.00 34.28 566 PRO A O 1
ATOM 4403 N N . SER A 1 567 ? -44.335 2.025 14.304 1.00 26.47 567 SER A N 1
ATOM 4404 C CA . SER A 1 567 ? -44.462 3.471 13.911 1.00 26.47 567 SER A CA 1
ATOM 4405 C C . SER A 1 567 ? -44.807 4.617 14.896 1.00 26.47 567 SER A C 1
ATOM 4407 O O . SER A 1 567 ? -45.913 4.644 15.421 1.00 26.47 567 SER A O 1
ATOM 4409 N N . GLU A 1 568 ? -43.961 5.666 14.960 1.00 25.02 568 GLU A N 1
ATOM 4410 C CA . GLU A 1 568 ? -44.125 7.024 14.350 1.00 25.02 568 GLU A CA 1
ATOM 4411 C C . GLU A 1 568 ? -43.086 8.031 14.918 1.00 25.02 568 GLU A C 1
ATOM 4413 O O . GLU A 1 568 ? -42.879 8.089 16.125 1.00 25.02 568 GLU A O 1
ATOM 4418 N N . ILE A 1 569 ? -42.445 8.840 14.056 1.00 23.16 569 ILE A N 1
ATOM 4419 C CA . ILE A 1 569 ? -41.501 9.928 14.410 1.00 23.16 569 ILE A CA 1
ATOM 4420 C C . ILE A 1 569 ? -41.920 11.210 13.673 1.00 23.16 569 ILE A C 1
ATOM 4422 O O . ILE A 1 569 ? -42.255 11.154 12.489 1.00 23.16 569 ILE A O 1
ATOM 4426 N N . HIS A 1 570 ? -41.818 12.363 14.345 1.00 25.45 570 HIS A N 1
ATOM 4427 C CA . HIS A 1 570 ? -41.721 13.688 13.716 1.00 25.45 570 HIS A CA 1
ATOM 4428 C C . HIS A 1 570 ? -40.592 14.528 14.363 1.00 25.45 570 HIS A C 1
ATOM 4430 O O . HIS A 1 570 ? -40.330 14.339 15.550 1.00 25.45 570 HIS A O 1
ATOM 4436 N N . PRO A 1 571 ? -39.925 15.431 13.607 1.00 29.41 571 PRO A N 1
ATOM 4437 C CA . PRO A 1 571 ? -38.622 16.005 13.965 1.00 29.41 571 PRO A CA 1
ATOM 4438 C C . PRO A 1 571 ? -38.714 17.405 14.602 1.00 29.41 571 PRO A C 1
ATOM 4440 O O . PRO A 1 571 ? -39.730 18.089 14.463 1.00 29.41 571 PRO A O 1
ATOM 4443 N N . LEU A 1 572 ? -37.623 17.852 15.238 1.00 22.77 572 LEU A N 1
ATOM 4444 C CA . LEU A 1 572 ? -37.404 19.247 15.635 1.00 22.77 572 LEU A CA 1
ATOM 4445 C C . LEU A 1 572 ? -36.067 19.785 15.107 1.00 22.77 572 LEU A C 1
ATOM 4447 O O . LEU A 1 572 ? -35.078 19.060 15.037 1.00 22.77 572 LEU A O 1
ATOM 4451 N N . ASP A 1 573 ? -36.138 21.062 14.733 1.00 27.44 573 ASP A N 1
ATOM 4452 C CA . ASP A 1 573 ? -35.168 21.929 14.060 1.00 27.44 573 ASP A CA 1
ATOM 4453 C C . ASP A 1 573 ? -33.883 22.248 14.846 1.00 27.44 573 ASP A C 1
ATOM 4455 O O . ASP A 1 573 ? -33.870 22.333 16.076 1.00 27.44 573 ASP A O 1
ATOM 4459 N N . GLU A 1 574 ? -32.842 22.551 14.067 1.00 27.75 574 GLU A N 1
ATOM 4460 C CA . GLU A 1 574 ? -31.574 23.186 14.438 1.00 27.75 574 GLU A CA 1
ATOM 4461 C C . GLU A 1 574 ? -31.687 24.716 14.603 1.00 27.75 574 GLU A C 1
ATOM 4463 O O . GLU A 1 574 ? -32.414 25.371 13.855 1.00 27.75 574 GLU A O 1
ATOM 4468 N N . ALA A 1 575 ? -30.871 25.292 15.502 1.00 25.88 575 ALA A N 1
ATOM 4469 C CA . ALA A 1 575 ? -30.060 26.504 15.268 1.00 25.88 575 ALA A CA 1
ATOM 4470 C C . ALA A 1 575 ? -29.211 26.868 16.510 1.00 25.88 575 ALA A C 1
ATOM 4472 O O . ALA A 1 575 ? -29.767 27.071 17.585 1.00 25.88 575 ALA A O 1
ATOM 4473 N N . GLU A 1 576 ? -27.884 27.016 16.364 1.00 26.53 576 GLU A N 1
ATOM 4474 C CA . GLU A 1 576 ? -27.177 28.319 16.430 1.00 26.53 576 GLU A CA 1
ATOM 4475 C C . GLU A 1 576 ? -25.635 28.184 16.458 1.00 26.53 576 GLU A C 1
ATOM 4477 O O . GLU A 1 576 ? -25.054 27.435 17.239 1.00 26.53 576 GLU A O 1
ATOM 4482 N N . LEU A 1 577 ? -24.983 28.998 15.615 1.00 21.62 577 LEU A N 1
ATOM 4483 C CA . LEU A 1 577 ? -23.541 29.267 15.547 1.00 21.62 577 LEU A CA 1
ATOM 4484 C C . LEU A 1 577 ? -23.081 30.258 16.639 1.00 21.62 577 LEU A C 1
ATOM 4486 O O . LEU A 1 577 ? -23.698 31.312 16.813 1.00 21.62 577 LEU A O 1
ATOM 4490 N N . ARG A 1 578 ? -21.896 30.029 17.231 1.00 26.06 578 ARG A N 1
ATOM 4491 C CA . ARG A 1 578 ? -21.035 31.073 17.830 1.00 26.06 578 ARG A CA 1
ATOM 4492 C C . ARG A 1 578 ? -19.556 30.852 17.484 1.00 26.06 578 ARG A C 1
ATOM 4494 O O . ARG A 1 578 ? -19.084 29.726 17.423 1.00 26.06 578 ARG A O 1
ATOM 4501 N N . VAL A 1 579 ? -18.866 31.966 17.236 1.00 24.08 579 VAL A N 1
ATOM 4502 C CA . VAL A 1 579 ? -17.463 32.106 16.804 1.00 24.08 579 VAL A CA 1
ATOM 4503 C C . VAL A 1 579 ? -16.494 31.796 17.959 1.00 24.08 579 VAL A C 1
ATOM 4505 O O . VAL A 1 579 ? -16.658 32.350 19.044 1.00 24.08 579 VAL A O 1
ATOM 4508 N N . ASN A 1 580 ? -15.491 30.943 17.711 1.00 28.50 580 ASN A N 1
ATOM 4509 C CA . ASN A 1 580 ? -14.471 30.496 18.672 1.00 28.50 580 ASN A CA 1
ATOM 4510 C C . ASN A 1 580 ? -13.180 31.333 18.591 1.00 28.50 580 ASN A C 1
ATOM 4512 O O . ASN A 1 580 ? -12.610 31.491 17.515 1.00 28.50 580 ASN A O 1
ATOM 4516 N N . ALA A 1 581 ? -12.689 31.782 19.750 1.00 36.03 581 ALA A N 1
ATOM 4517 C CA . ALA A 1 581 ? -11.296 32.159 20.002 1.00 36.03 581 ALA A CA 1
ATOM 4518 C C . ALA A 1 581 ? -10.638 31.020 20.807 1.00 36.03 581 ALA A C 1
ATOM 4520 O O . ALA A 1 581 ? -10.488 31.115 22.023 1.00 36.03 581 ALA A O 1
ATOM 4521 N N . ALA A 1 582 ? -10.359 29.899 20.140 1.00 36.34 582 ALA A N 1
ATOM 4522 C CA . ALA A 1 582 ? -9.856 28.674 20.760 1.00 36.34 582 ALA A CA 1
ATOM 4523 C C . ALA A 1 582 ? -8.351 28.526 20.494 1.00 36.34 582 ALA A C 1
ATOM 4525 O O . ALA A 1 582 ? -7.934 28.587 19.340 1.00 36.34 582 ALA A O 1
ATOM 4526 N N . GLY A 1 583 ? -7.548 28.341 21.545 1.00 38.00 583 GLY A N 1
ATOM 4527 C CA . GLY A 1 583 ? -6.124 28.018 21.393 1.00 38.00 583 GLY A CA 1
ATOM 4528 C C . GLY A 1 583 ? -5.257 28.087 22.655 1.00 38.00 583 GLY A C 1
ATOM 4529 O O . GLY A 1 583 ? -4.112 27.657 22.604 1.00 38.00 583 GLY A O 1
ATOM 4530 N N . PHE A 1 584 ? -5.764 28.597 23.782 1.00 38.31 584 PHE A N 1
ATOM 4531 C CA . PHE A 1 584 ? -5.024 28.602 25.049 1.00 38.31 584 PHE A CA 1
ATOM 4532 C C . PHE A 1 584 ? -5.840 27.930 26.147 1.00 38.31 584 PHE A C 1
ATOM 4534 O O . PHE A 1 584 ? -6.948 28.373 26.460 1.00 38.31 584 PHE A O 1
ATOM 4541 N N . GLU A 1 585 ? -5.276 26.882 26.741 1.00 44.56 585 GLU A N 1
ATOM 4542 C CA . GLU A 1 585 ? -5.816 26.251 27.939 1.00 44.56 585 GLU A CA 1
ATOM 4543 C C . GLU A 1 585 ? -5.215 26.909 29.183 1.00 44.56 585 GLU A C 1
ATOM 4545 O O . GLU A 1 585 ? -4.032 27.262 29.242 1.00 44.56 585 GLU A O 1
ATOM 4550 N N . ARG A 1 586 ? -6.069 27.132 30.180 1.00 46.03 586 ARG A N 1
ATOM 4551 C CA . ARG A 1 586 ? -5.675 27.708 31.464 1.00 46.03 586 ARG A CA 1
ATOM 4552 C C . ARG A 1 586 ? -5.170 26.564 32.339 1.00 46.03 586 ARG A C 1
ATOM 4554 O O . ARG A 1 586 ? -5.850 25.551 32.431 1.00 46.03 586 ARG A O 1
ATOM 4561 N N . ALA A 1 587 ? -4.008 26.711 32.972 1.00 45.50 587 ALA A N 1
ATOM 4562 C CA . ALA A 1 587 ? -3.503 25.675 33.871 1.00 45.50 587 ALA A CA 1
ATOM 4563 C C . ALA A 1 587 ? -4.463 25.512 35.068 1.00 45.50 587 ALA A C 1
ATOM 4565 O O . ALA A 1 587 ? -4.670 26.453 35.840 1.00 45.50 587 ALA A O 1
ATOM 4566 N N . ASP A 1 588 ? -5.087 24.340 35.187 1.00 42.78 588 ASP A N 1
ATOM 4567 C CA . ASP A 1 588 ? -6.083 24.043 36.214 1.00 42.78 588 ASP A CA 1
ATOM 4568 C C . ASP A 1 588 ? -5.417 23.755 37.570 1.00 42.78 588 ASP A C 1
ATOM 4570 O O . ASP A 1 588 ? -5.048 22.624 37.879 1.00 42.78 588 ASP A O 1
ATOM 4574 N N . GLU A 1 589 ? -5.319 24.777 38.427 1.00 42.12 589 GLU A N 1
ATOM 4575 C CA . GLU A 1 589 ? -5.211 24.582 39.878 1.00 42.12 589 GLU A CA 1
ATOM 4576 C C . GLU A 1 589 ? -6.358 25.294 40.628 1.00 42.12 589 GLU A C 1
ATOM 4578 O O . GLU A 1 589 ? -6.599 26.495 40.436 1.00 42.12 589 GLU A O 1
ATOM 4583 N N . PRO A 1 590 ? -7.074 24.595 41.533 1.00 41.06 590 PRO A N 1
ATOM 4584 C CA . PRO A 1 590 ? -8.198 25.166 42.259 1.00 41.06 590 PRO A CA 1
ATOM 4585 C C . PRO A 1 590 ? -7.696 26.058 43.402 1.00 41.06 590 PRO A C 1
ATOM 4587 O O . PRO A 1 590 ? -7.436 25.594 44.511 1.00 41.06 590 PRO A O 1
ATOM 4590 N N . GLY A 1 591 ? -7.590 27.365 43.150 1.00 49.34 591 GLY A N 1
ATOM 4591 C CA . GLY A 1 591 ? -7.329 28.334 44.221 1.00 49.34 591 GLY A CA 1
ATOM 4592 C C . GLY A 1 591 ? -6.700 29.677 43.854 1.00 49.34 591 GLY A C 1
ATOM 4593 O O . GLY A 1 591 ? -6.423 30.450 44.771 1.00 49.34 591 GLY A O 1
ATOM 4594 N N . MET A 1 592 ? -6.471 30.004 42.579 1.00 41.28 592 MET A N 1
ATOM 4595 C CA . MET A 1 592 ? -5.866 31.297 42.234 1.00 41.28 592 MET A CA 1
ATOM 4596 C C . MET A 1 592 ? -6.880 32.448 42.305 1.00 41.28 592 MET A C 1
ATOM 4598 O O . MET A 1 592 ? -7.756 32.607 41.453 1.00 41.28 592 MET A O 1
ATOM 4602 N N . ALA A 1 593 ? -6.738 33.283 43.337 1.00 46.97 593 ALA A N 1
ATOM 4603 C CA . ALA A 1 593 ? -7.261 34.643 43.320 1.00 46.97 593 ALA A CA 1
ATOM 4604 C C . ALA A 1 593 ? -6.654 35.400 42.126 1.00 46.97 593 ALA A C 1
ATOM 4606 O O . ALA A 1 593 ? -5.499 35.169 41.777 1.00 46.97 593 ALA A O 1
ATOM 4607 N N . ALA A 1 594 ? -7.436 36.282 41.495 1.00 48.12 594 ALA A N 1
ATOM 4608 C CA . ALA A 1 594 ? -6.937 37.154 40.435 1.00 48.12 594 ALA A CA 1
ATOM 4609 C C . ALA A 1 594 ? -5.655 37.850 40.910 1.00 48.12 594 ALA A C 1
ATOM 4611 O O . ALA A 1 594 ? -5.680 38.469 41.979 1.00 48.12 594 ALA A O 1
ATOM 4612 N N . ALA A 1 595 ? -4.574 37.705 40.136 1.00 47.97 595 ALA A N 1
ATOM 4613 C CA . ALA A 1 595 ? -3.279 38.296 40.442 1.00 47.97 595 ALA A CA 1
ATOM 4614 C C . ALA A 1 595 ? -3.474 39.772 40.808 1.00 47.97 595 ALA A C 1
ATOM 4616 O O . ALA A 1 595 ? -4.174 40.519 40.111 1.00 47.97 595 ALA A O 1
ATOM 4617 N N . SER A 1 596 ? -2.942 40.174 41.958 1.00 48.09 596 SER A N 1
ATOM 4618 C CA . SER A 1 596 ? -3.002 41.576 42.359 1.00 48.09 596 SER A CA 1
ATOM 4619 C C . SER A 1 596 ? -2.157 42.404 41.388 1.00 48.09 596 SER A C 1
ATOM 4621 O O . SER A 1 596 ? -1.202 41.900 40.813 1.00 48.09 596 SER A O 1
ATOM 4623 N N . ALA A 1 597 ? -2.487 43.680 41.182 1.00 48.97 597 ALA A N 1
ATOM 4624 C CA . ALA A 1 597 ? -1.816 44.521 40.183 1.00 48.97 597 ALA A CA 1
ATOM 4625 C C . ALA A 1 597 ? -0.297 44.729 40.401 1.00 48.97 597 ALA A C 1
ATOM 4627 O O . ALA A 1 597 ? 0.307 45.406 39.589 1.00 48.97 597 ALA A O 1
ATOM 4628 N N . GLY A 1 598 ? 0.293 44.195 41.481 1.00 48.78 598 GLY A N 1
ATOM 4629 C CA . GLY A 1 598 ? 1.748 44.149 41.699 1.00 48.78 598 GLY A CA 1
ATOM 4630 C C . GLY A 1 598 ? 2.362 42.745 41.585 1.00 48.78 598 GLY A C 1
ATOM 4631 O O . GLY A 1 598 ? 3.516 42.570 41.934 1.00 48.78 598 GLY A O 1
ATOM 4632 N N . GLU A 1 599 ? 1.595 41.730 41.171 1.00 48.78 599 GLU A N 1
ATOM 4633 C CA . GLU A 1 599 ? 2.111 40.403 40.781 1.00 48.78 599 GLU A CA 1
ATOM 4634 C C . GLU A 1 599 ? 2.318 40.300 39.260 1.00 48.78 599 GLU A C 1
ATOM 4636 O O . GLU A 1 599 ? 2.867 39.316 38.789 1.00 48.78 599 GLU A O 1
ATOM 4641 N N . LEU A 1 600 ? 1.881 41.299 38.484 1.00 46.78 600 LEU A N 1
ATOM 4642 C CA . LEU A 1 600 ? 2.132 41.370 37.037 1.00 46.78 600 LEU A CA 1
ATOM 4643 C C . LEU A 1 600 ? 3.547 41.863 36.699 1.00 46.78 600 LEU A C 1
ATOM 4645 O O . LEU A 1 600 ? 3.940 41.775 35.542 1.00 46.78 600 LEU A O 1
ATOM 4649 N N . ASP A 1 601 ? 4.296 42.319 37.706 1.00 45.97 601 ASP A N 1
ATOM 4650 C CA . ASP A 1 601 ? 5.654 42.852 37.567 1.00 45.97 601 ASP A CA 1
ATOM 4651 C C . ASP A 1 601 ? 6.690 41.753 37.204 1.00 45.97 601 ASP A C 1
ATOM 4653 O O . ASP A 1 601 ? 7.783 42.081 36.770 1.00 45.97 601 ASP A O 1
ATOM 4657 N N . ASP A 1 602 ? 6.345 40.458 37.326 1.00 58.44 602 ASP A N 1
ATOM 4658 C CA . ASP A 1 602 ? 7.214 39.298 37.022 1.00 58.44 602 ASP A CA 1
ATOM 4659 C C . ASP A 1 602 ? 6.629 38.413 35.893 1.00 58.44 602 ASP A C 1
ATOM 4661 O O . ASP A 1 602 ? 6.516 37.190 36.034 1.00 58.44 602 ASP A O 1
ATOM 4665 N N . LEU A 1 603 ? 6.158 39.004 34.791 1.00 48.97 603 LEU A N 1
ATOM 4666 C CA . LEU A 1 603 ? 5.592 38.242 33.669 1.00 48.97 603 LEU A CA 1
ATOM 4667 C C . LEU A 1 603 ? 6.690 37.747 32.708 1.00 48.97 603 LEU A C 1
ATOM 4669 O O . LEU A 1 603 ? 7.329 38.542 32.025 1.00 48.97 603 LEU A O 1
ATOM 4673 N N . GLU A 1 604 ? 6.852 36.429 32.575 1.00 63.06 604 GLU A N 1
ATOM 4674 C CA . GLU A 1 604 ? 7.786 35.815 31.621 1.00 63.06 6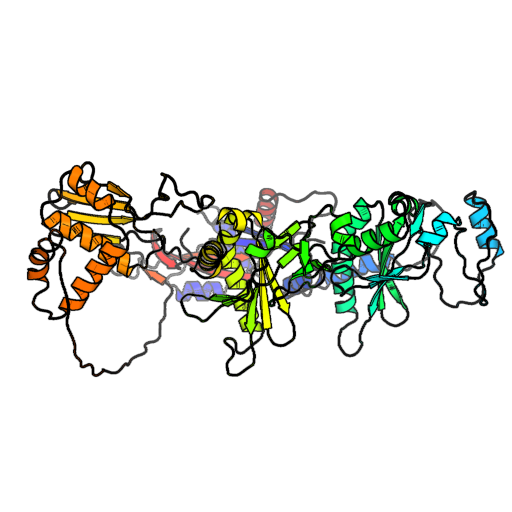04 GLU A CA 1
ATOM 4675 C C . GLU A 1 604 ? 7.029 35.186 30.444 1.00 63.06 604 GLU A C 1
ATOM 4677 O O . GLU A 1 604 ? 6.030 34.487 30.622 1.00 63.06 604 GLU A O 1
ATOM 4682 N N . LEU A 1 605 ? 7.517 35.385 29.221 1.00 53.19 605 LEU A N 1
ATOM 4683 C CA . LEU A 1 605 ? 6.966 34.766 28.015 1.00 53.19 605 LEU A CA 1
ATOM 4684 C C . LEU A 1 605 ? 8.008 33.824 27.418 1.00 53.19 605 LEU A C 1
ATOM 4686 O O . LEU A 1 605 ? 9.123 34.233 27.110 1.00 53.19 605 LEU A O 1
ATOM 4690 N N . VAL A 1 606 ? 7.641 32.559 27.241 1.00 62.50 606 VAL A N 1
ATOM 4691 C CA . VAL A 1 606 ? 8.483 31.559 26.585 1.00 62.50 606 VAL A CA 1
ATOM 4692 C C . VAL A 1 606 ? 8.041 31.443 25.137 1.00 62.50 606 VAL A C 1
ATOM 4694 O O . VAL A 1 606 ? 6.877 31.148 24.847 1.00 62.50 606 VAL A O 1
ATOM 4697 N N . TYR A 1 607 ? 8.993 31.642 24.234 1.00 59.34 607 TYR A N 1
ATOM 4698 C CA . TYR A 1 607 ? 8.783 31.555 22.800 1.00 59.34 607 TYR A CA 1
ATOM 4699 C C . TYR A 1 607 ? 9.430 30.290 22.225 1.00 59.34 607 TYR A C 1
ATOM 4701 O O . TYR A 1 607 ? 10.396 29.742 22.752 1.00 59.34 607 TYR A O 1
ATOM 4709 N N . GLU A 1 608 ? 8.885 29.829 21.111 1.00 60.28 608 GLU A N 1
ATOM 4710 C CA . GLU A 1 608 ? 9.528 28.923 20.171 1.00 60.28 608 GLU A CA 1
ATOM 4711 C C . GLU A 1 608 ? 9.887 29.732 18.923 1.00 60.28 608 GLU A C 1
ATOM 4713 O O . GLU A 1 608 ? 9.058 30.505 18.438 1.00 60.28 608 GLU A O 1
ATOM 4718 N N . VAL A 1 609 ? 11.133 29.624 18.450 1.00 53.22 609 VAL A N 1
ATOM 4719 C CA . VAL A 1 609 ? 11.695 30.525 17.430 1.00 53.22 609 VAL A CA 1
ATOM 4720 C C . VAL A 1 609 ? 12.371 29.730 16.325 1.00 53.22 609 VAL A C 1
ATOM 4722 O O . VAL A 1 609 ? 13.529 29.335 16.454 1.00 53.22 609 VAL A O 1
ATOM 4725 N N . ASP A 1 610 ? 11.689 29.579 15.198 1.00 60.25 610 ASP A N 1
ATOM 4726 C CA . ASP A 1 610 ? 12.263 28.975 14.005 1.00 60.25 610 ASP A CA 1
ATOM 4727 C C . ASP A 1 610 ? 13.246 29.971 13.380 1.00 60.25 610 ASP A C 1
ATOM 4729 O O . ASP A 1 610 ? 12.844 31.009 12.853 1.00 60.25 610 ASP A O 1
ATOM 4733 N N . ALA A 1 611 ? 14.543 29.664 13.436 1.00 60.19 611 ALA A N 1
ATOM 4734 C CA . ALA A 1 611 ? 15.598 30.501 12.875 1.00 60.19 611 ALA A CA 1
ATOM 4735 C C . ALA A 1 611 ? 16.444 29.730 11.845 1.00 60.19 611 ALA A C 1
ATOM 4737 O O . ALA A 1 611 ? 16.854 28.593 12.089 1.00 60.19 611 ALA A O 1
ATOM 4738 N N . LYS A 1 612 ? 16.719 30.351 10.693 1.00 60.00 612 LYS A N 1
ATOM 4739 C CA . LYS A 1 612 ? 17.504 29.806 9.580 1.00 60.00 612 LYS A CA 1
ATOM 4740 C C . LYS A 1 612 ? 18.909 30.401 9.567 1.00 60.00 612 LYS A C 1
ATOM 4742 O O . LYS A 1 612 ? 19.084 31.609 9.512 1.00 60.00 612 LYS A O 1
ATOM 4747 N N . PHE A 1 613 ? 19.916 29.533 9.499 1.00 60.66 613 PHE A N 1
ATOM 4748 C CA . PHE A 1 613 ? 21.322 29.929 9.386 1.00 60.66 613 PHE A CA 1
ATOM 4749 C C . PHE A 1 613 ? 21.910 29.358 8.102 1.00 60.66 613 PHE A C 1
ATOM 4751 O O . PHE A 1 613 ? 21.770 28.167 7.826 1.00 60.66 613 PHE A O 1
ATOM 4758 N N . LEU A 1 614 ? 22.622 30.188 7.340 1.00 51.06 614 LEU A N 1
ATOM 4759 C CA . LEU A 1 614 ? 23.435 29.727 6.219 1.00 51.06 614 LEU A CA 1
ATOM 4760 C C . LEU A 1 614 ? 24.865 29.460 6.702 1.00 51.06 614 LEU A C 1
ATOM 4762 O O . LEU A 1 614 ? 25.579 30.385 7.091 1.00 51.06 614 LEU A O 1
ATOM 4766 N N . MET A 1 615 ? 25.298 28.200 6.649 1.00 56.53 615 MET A N 1
ATOM 4767 C CA . MET A 1 615 ? 26.669 27.804 6.980 1.00 56.53 615 MET A CA 1
ATOM 4768 C C . MET A 1 615 ? 27.327 27.116 5.782 1.00 56.53 615 MET A C 1
ATOM 4770 O O . MET A 1 615 ? 26.884 26.062 5.333 1.00 56.53 615 MET A O 1
ATOM 4774 N N . THR A 1 616 ? 28.411 27.695 5.267 1.00 46.59 616 THR A N 1
ATOM 4775 C CA . THR A 1 616 ? 29.204 27.110 4.177 1.00 46.59 616 THR A CA 1
ATOM 4776 C C . THR A 1 616 ? 30.375 26.307 4.738 1.00 46.59 616 THR A C 1
ATOM 4778 O O . THR A 1 616 ? 31.328 26.880 5.271 1.00 46.59 616 THR A O 1
ATOM 4781 N N . ALA A 1 617 ? 30.338 24.981 4.596 1.00 48.44 617 ALA A N 1
ATOM 4782 C CA . ALA A 1 617 ? 31.474 24.116 4.903 1.00 48.44 617 ALA A CA 1
ATOM 4783 C C . ALA A 1 617 ? 32.374 23.969 3.664 1.00 48.44 617 ALA A C 1
ATOM 4785 O O . ALA A 1 617 ? 31.939 23.491 2.618 1.00 48.44 617 ALA A O 1
ATOM 4786 N N . GLY A 1 618 ? 33.642 24.374 3.769 1.00 43.72 618 GLY A N 1
ATOM 4787 C CA . GLY A 1 618 ? 34.626 24.123 2.713 1.00 43.72 618 GLY A CA 1
ATOM 4788 C C . GLY A 1 618 ? 34.901 22.622 2.552 1.00 43.72 618 GLY A C 1
ATOM 4789 O O . GLY A 1 618 ? 34.927 21.890 3.542 1.00 43.72 618 GLY A O 1
ATOM 4790 N N . ALA A 1 619 ? 35.177 22.175 1.320 1.00 36.06 619 ALA A N 1
ATOM 4791 C CA . ALA A 1 619 ? 35.351 20.764 0.927 1.00 36.06 619 ALA A CA 1
ATOM 4792 C C . ALA A 1 619 ? 36.408 19.957 1.724 1.00 36.06 619 ALA A C 1
ATOM 4794 O O . ALA A 1 619 ? 36.494 18.740 1.576 1.00 36.06 619 ALA A O 1
ATOM 4795 N N . TYR A 1 620 ? 37.202 20.611 2.578 1.00 35.34 620 TYR A N 1
ATOM 4796 C CA . TYR A 1 620 ? 38.311 20.015 3.328 1.00 35.34 620 TYR A CA 1
ATOM 4797 C C . TYR A 1 620 ? 38.087 19.899 4.844 1.00 35.34 620 TYR A C 1
ATOM 4799 O O . TYR A 1 620 ? 38.902 19.264 5.509 1.00 35.34 620 TYR A O 1
ATOM 4807 N N . ASN A 1 621 ? 37.003 20.457 5.397 1.00 46.03 621 ASN A N 1
ATOM 4808 C CA . ASN A 1 621 ? 36.791 20.487 6.854 1.00 46.03 621 ASN A CA 1
ATOM 4809 C C . ASN A 1 621 ? 35.834 19.403 7.382 1.00 46.03 621 ASN A C 1
ATOM 4811 O O . ASN A 1 621 ? 35.635 19.307 8.590 1.00 46.03 621 ASN A O 1
ATOM 4815 N N . GLY A 1 622 ? 35.293 18.552 6.503 1.00 51.31 622 GLY A N 1
ATOM 4816 C CA . GLY A 1 622 ? 34.284 17.558 6.875 1.00 51.31 622 GLY A CA 1
ATOM 4817 C C . GLY A 1 622 ? 32.935 18.188 7.244 1.00 51.31 622 GLY A C 1
ATOM 4818 O O . GLY A 1 622 ? 32.798 19.406 7.340 1.00 51.31 622 GLY A O 1
ATOM 4819 N N . VAL A 1 623 ? 31.914 17.344 7.408 1.00 50.16 623 VAL A N 1
ATOM 4820 C CA . VAL A 1 623 ? 30.591 17.773 7.885 1.00 50.16 623 VAL A CA 1
ATOM 4821 C C . VAL A 1 623 ? 30.738 18.190 9.347 1.00 50.16 623 VAL A C 1
ATOM 4823 O O . VAL A 1 623 ? 31.164 17.382 10.172 1.00 50.16 623 VAL A O 1
ATOM 4826 N N . VAL A 1 624 ? 30.427 19.449 9.657 1.00 56.72 624 VAL A N 1
ATOM 4827 C CA . VAL A 1 624 ? 30.444 19.962 11.033 1.00 56.72 624 VAL A CA 1
ATOM 4828 C C . VAL A 1 624 ? 29.381 19.200 11.823 1.00 56.72 624 VAL A C 1
ATOM 4830 O O . VAL A 1 624 ? 28.245 19.076 11.368 1.00 56.72 624 VAL A O 1
ATOM 4833 N N . ASP A 1 625 ? 29.740 18.626 12.968 1.00 75.12 625 ASP A N 1
ATOM 4834 C CA . ASP A 1 625 ? 28.762 17.927 13.800 1.00 75.12 625 ASP A CA 1
ATOM 4835 C C . ASP A 1 625 ? 27.804 18.907 14.500 1.00 75.12 625 ASP A C 1
ATOM 4837 O O . ASP A 1 625 ? 28.027 20.119 14.560 1.00 75.12 625 ASP A O 1
ATOM 4841 N N . LYS A 1 626 ? 26.702 18.362 15.027 1.00 60.53 626 LYS A N 1
ATOM 4842 C CA . LYS A 1 626 ? 25.624 19.145 15.644 1.00 60.53 626 LYS A CA 1
ATOM 4843 C C . LYS A 1 626 ? 26.116 20.035 16.795 1.00 60.53 626 LYS A C 1
ATOM 4845 O O . LYS A 1 626 ? 25.577 21.124 16.960 1.00 60.53 626 LYS A O 1
ATOM 4850 N N . GLN A 1 627 ? 27.110 19.589 17.568 1.00 68.50 627 GLN A N 1
ATOM 4851 C CA . GLN A 1 627 ? 27.609 20.348 18.715 1.00 68.50 627 GLN A CA 1
ATOM 4852 C C . GLN A 1 627 ? 28.460 21.530 18.251 1.00 68.50 627 GLN A C 1
ATOM 4854 O O . GLN A 1 627 ? 28.212 22.657 18.660 1.00 68.50 627 GLN A O 1
ATOM 4859 N N . ASN A 1 628 ? 29.376 21.298 17.313 1.00 67.25 628 ASN A N 1
ATOM 4860 C CA . ASN A 1 628 ? 30.216 22.351 16.751 1.00 67.25 628 ASN A CA 1
ATOM 4861 C C . ASN A 1 628 ? 29.402 23.412 15.983 1.00 67.25 628 ASN A C 1
ATOM 4863 O O . ASN A 1 628 ? 29.774 24.583 15.973 1.00 67.25 628 ASN A O 1
ATOM 4867 N N . MET A 1 629 ? 28.281 23.033 15.354 1.00 63.00 629 MET A N 1
ATOM 4868 C CA . MET A 1 629 ? 27.360 24.001 14.739 1.00 63.00 629 MET A CA 1
ATOM 4869 C C . MET A 1 629 ? 26.633 24.856 15.779 1.00 63.00 629 MET A C 1
ATOM 4871 O O . MET A 1 629 ? 26.528 26.065 15.592 1.00 63.00 629 MET A O 1
ATOM 4875 N N . ALA A 1 630 ? 26.157 24.250 16.871 1.00 62.19 630 ALA A N 1
ATOM 4876 C CA . ALA A 1 630 ? 25.520 24.991 17.957 1.00 62.19 630 ALA A CA 1
ATOM 4877 C C . ALA A 1 630 ? 26.499 25.987 18.598 1.00 62.19 630 ALA A C 1
ATOM 4879 O O . ALA A 1 630 ? 26.146 27.147 18.787 1.00 62.19 630 ALA A O 1
ATOM 4880 N N . ASP A 1 631 ? 27.742 25.566 18.840 1.00 71.69 631 ASP A N 1
ATOM 4881 C CA . ASP A 1 631 ? 28.783 26.423 19.414 1.00 71.69 631 ASP A CA 1
ATOM 4882 C C . ASP A 1 631 ? 29.106 27.613 18.484 1.00 71.69 631 ASP A C 1
ATOM 4884 O O . ASP A 1 631 ? 29.212 28.745 18.946 1.00 71.69 631 ASP A O 1
ATOM 4888 N N . LEU A 1 632 ? 29.164 27.398 17.162 1.00 66.62 632 LEU A N 1
ATOM 4889 C CA . LEU A 1 632 ? 29.385 28.469 16.176 1.00 66.62 632 LEU A CA 1
ATOM 4890 C C . LEU A 1 632 ? 28.221 29.466 16.072 1.00 66.62 632 LEU A C 1
ATOM 4892 O O . LEU A 1 632 ? 28.456 30.653 15.843 1.00 66.62 632 LEU A O 1
ATOM 4896 N N . ILE A 1 633 ? 26.977 28.996 16.199 1.00 64.25 633 ILE A N 1
ATOM 4897 C CA . ILE A 1 633 ? 25.793 29.868 16.209 1.00 64.25 633 ILE A CA 1
ATOM 4898 C C . ILE A 1 633 ? 25.771 30.693 17.498 1.00 64.25 633 ILE A C 1
ATOM 4900 O O . ILE A 1 633 ? 25.542 31.898 17.433 1.00 64.25 633 ILE A O 1
ATOM 4904 N N . ASN A 1 634 ? 26.082 30.076 18.639 1.00 64.12 634 ASN A N 1
ATOM 4905 C CA . ASN A 1 634 ? 26.162 30.769 19.923 1.00 64.12 634 ASN A CA 1
ATOM 4906 C C . ASN A 1 634 ? 27.281 31.825 19.932 1.00 64.12 634 ASN A C 1
ATOM 4908 O O . ASN A 1 634 ? 27.040 32.949 20.352 1.00 64.12 634 ASN A O 1
ATOM 4912 N N . ASP A 1 635 ? 28.462 31.516 19.385 1.00 70.75 635 ASP A N 1
ATOM 4913 C CA . ASP A 1 635 ? 29.579 32.470 19.282 1.00 70.75 635 ASP A CA 1
ATOM 4914 C C . ASP A 1 635 ? 29.268 33.664 18.356 1.00 70.75 635 ASP A C 1
ATOM 4916 O O . ASP A 1 635 ? 29.807 34.759 18.541 1.00 70.75 635 ASP A O 1
ATOM 4920 N N . ARG A 1 636 ? 28.429 33.465 17.328 1.00 70.25 636 ARG A N 1
ATOM 4921 C CA . ARG A 1 636 ? 28.006 34.526 16.395 1.00 70.25 636 ARG A CA 1
ATOM 4922 C C . ARG A 1 636 ? 26.814 35.338 16.925 1.00 70.25 636 ARG A C 1
ATOM 4924 O O . ARG A 1 636 ? 26.683 36.508 16.558 1.00 70.25 636 ARG A O 1
ATOM 4931 N N . GLY A 1 637 ? 25.954 34.725 17.737 1.00 61.94 637 GLY A N 1
ATOM 4932 C CA . GLY A 1 637 ? 24.641 35.247 18.114 1.00 61.94 637 GLY A CA 1
ATOM 4933 C C . GLY A 1 637 ? 23.613 35.178 16.971 1.00 61.94 637 GLY A C 1
ATOM 4934 O O . GLY A 1 637 ? 23.965 35.029 15.797 1.00 61.94 637 GLY A O 1
ATOM 4935 N N . VAL A 1 638 ? 22.326 35.303 17.310 1.00 63.28 638 VAL A N 1
ATOM 4936 C CA . VAL A 1 638 ? 21.201 35.311 16.350 1.00 63.28 638 VAL A CA 1
ATOM 4937 C C . VAL A 1 638 ? 20.843 36.746 15.960 1.00 63.28 638 VAL A C 1
ATOM 4939 O O . VAL A 1 638 ? 20.744 37.613 16.825 1.00 63.28 638 VAL A O 1
ATOM 4942 N N . GLN A 1 639 ? 20.655 37.006 14.664 1.00 66.56 639 GLN A N 1
ATOM 4943 C CA . GLN A 1 639 ? 20.225 38.303 14.114 1.00 66.56 639 GLN A CA 1
ATOM 4944 C C . GLN A 1 639 ? 18.795 38.171 13.515 1.00 66.56 639 GLN A C 1
ATOM 4946 O O . GLN A 1 639 ? 18.361 37.061 13.247 1.00 66.56 639 GLN A O 1
ATOM 4951 N N . GLU A 1 640 ? 18.026 39.247 13.266 1.00 52.44 640 GLU A N 1
ATOM 4952 C CA . GLU A 1 640 ? 16.590 39.153 12.808 1.00 52.44 640 GLU A CA 1
ATOM 4953 C C . GLU A 1 640 ? 16.488 38.627 11.402 1.00 52.44 640 GLU A C 1
ATOM 4955 O O . GLU A 1 640 ? 15.523 37.940 11.104 1.00 52.44 640 GLU A O 1
ATOM 4960 N N . GLY A 1 641 ? 17.502 38.861 10.568 1.00 61.41 641 GLY A N 1
ATOM 4961 C CA . GLY A 1 641 ? 17.577 38.199 9.268 1.00 61.41 641 GLY A CA 1
ATOM 4962 C C . GLY A 1 641 ? 17.647 36.673 9.381 1.00 61.41 641 GLY A C 1
ATOM 4963 O O . GLY A 1 641 ? 17.340 35.982 8.418 1.00 61.41 641 GLY A O 1
ATOM 4964 N N . ASP A 1 642 ? 18.028 36.140 10.546 1.00 62.44 642 ASP A N 1
ATOM 4965 C CA . ASP A 1 642 ? 18.075 34.705 10.795 1.00 62.44 642 ASP A CA 1
ATOM 4966 C C . ASP A 1 642 ? 16.721 34.165 11.333 1.00 62.44 642 ASP A C 1
ATOM 4968 O O . ASP A 1 642 ? 16.562 32.953 11.388 1.00 62.44 642 ASP A O 1
ATOM 4972 N N . ILE A 1 643 ? 15.728 34.987 11.720 1.00 63.25 643 ILE A N 1
ATOM 4973 C CA . ILE A 1 643 ? 14.460 34.530 12.343 1.00 63.25 643 ILE A CA 1
ATOM 4974 C C . ILE A 1 643 ? 13.337 34.411 11.294 1.00 63.25 643 ILE A C 1
ATOM 4976 O O . ILE A 1 643 ? 12.938 35.398 10.688 1.00 63.25 643 ILE A O 1
ATOM 4980 N N . ASP A 1 644 ? 12.785 33.208 11.111 1.00 65.62 644 ASP A N 1
ATOM 4981 C CA . ASP A 1 644 ? 11.709 32.909 10.146 1.00 65.62 644 ASP A CA 1
ATOM 4982 C C . ASP A 1 644 ? 10.319 32.969 10.798 1.00 65.62 644 ASP A C 1
ATOM 4984 O O . ASP A 1 644 ? 9.366 33.491 10.218 1.00 65.62 644 ASP A O 1
ATOM 4988 N N . ARG A 1 645 ? 10.183 32.441 12.023 1.00 64.50 645 ARG A N 1
ATOM 4989 C CA . ARG A 1 645 ? 8.911 32.419 12.760 1.00 64.50 645 ARG A CA 1
ATOM 4990 C C . ARG A 1 645 ? 9.128 32.425 14.271 1.00 64.50 645 ARG A C 1
ATOM 4992 O O . ARG A 1 645 ? 10.069 31.820 14.766 1.00 64.50 645 ARG A O 1
ATOM 4999 N N . MET A 1 646 ? 8.216 33.053 15.013 1.00 56.59 646 MET A N 1
ATOM 5000 C CA . MET A 1 646 ? 8.187 33.038 16.478 1.00 56.59 646 MET A CA 1
ATOM 5001 C C . MET A 1 646 ? 6.759 32.751 16.971 1.00 56.59 646 MET A C 1
ATOM 5003 O O . MET A 1 646 ? 5.810 33.383 16.511 1.00 56.59 646 MET A O 1
ATOM 5007 N N . ASN A 1 647 ? 6.592 31.799 17.891 1.00 62.22 647 ASN A N 1
ATOM 5008 C CA . ASN A 1 647 ? 5.310 31.464 18.522 1.00 62.22 647 ASN A CA 1
ATOM 5009 C C . ASN A 1 647 ? 5.448 31.536 20.052 1.00 62.22 647 ASN A C 1
ATOM 5011 O O . ASN A 1 647 ? 6.439 31.063 20.598 1.00 62.22 647 ASN A O 1
ATOM 5015 N N . ILE A 1 648 ? 4.458 32.083 20.764 1.00 60.94 648 ILE A N 1
ATOM 5016 C CA . ILE A 1 648 ? 4.417 32.019 22.236 1.00 60.94 648 ILE A CA 1
ATOM 5017 C C . ILE A 1 648 ? 3.928 30.631 22.635 1.00 60.94 648 ILE A C 1
ATOM 5019 O O . ILE A 1 648 ? 2.810 30.251 22.285 1.00 60.94 648 ILE A O 1
ATOM 5023 N N . VAL A 1 649 ? 4.740 29.895 23.387 1.00 70.25 649 VAL A N 1
ATOM 5024 C CA . VAL A 1 649 ? 4.395 28.547 23.854 1.00 70.25 649 VAL A CA 1
ATOM 5025 C C . VAL A 1 649 ? 4.007 28.525 25.326 1.00 70.25 649 VAL A C 1
ATOM 5027 O O . VAL A 1 649 ? 3.203 27.687 25.727 1.00 70.25 649 VAL A O 1
ATOM 5030 N N . GLU A 1 650 ? 4.501 29.464 26.135 1.00 70.19 650 GLU A N 1
ATOM 5031 C CA . GLU A 1 650 ? 4.191 29.521 27.564 1.00 70.19 650 GLU A CA 1
ATOM 5032 C C . GLU A 1 650 ? 4.194 30.958 28.094 1.00 70.19 650 GLU A C 1
ATOM 5034 O O . GLU A 1 650 ? 4.984 31.791 27.661 1.00 70.19 650 GLU A O 1
ATOM 5039 N N . VAL A 1 651 ? 3.328 31.237 29.063 1.00 65.62 651 VAL A N 1
ATOM 5040 C CA . VAL A 1 651 ? 3.300 32.481 29.839 1.00 65.62 651 VAL A CA 1
ATOM 5041 C C . VAL A 1 651 ? 3.478 32.109 31.304 1.00 65.62 651 VAL A C 1
ATOM 5043 O O . VAL A 1 651 ? 2.735 31.262 31.811 1.00 65.62 651 VAL A O 1
ATOM 5046 N N . ARG A 1 652 ? 4.433 32.732 31.994 1.00 69.88 652 ARG A N 1
ATOM 5047 C CA . ARG A 1 652 ? 4.697 32.545 33.422 1.00 69.88 652 ARG A CA 1
ATOM 5048 C C . ARG A 1 652 ? 4.550 33.847 34.191 1.00 69.88 652 ARG A C 1
ATOM 5050 O O . ARG A 1 652 ? 4.690 34.928 33.635 1.00 69.88 652 ARG A O 1
ATOM 5057 N N . VAL A 1 653 ? 4.264 33.714 35.479 1.00 73.00 653 VAL A N 1
ATOM 5058 C CA . VAL A 1 653 ? 4.291 34.807 36.450 1.00 73.00 653 VAL A CA 1
ATOM 5059 C C . VAL A 1 653 ? 5.039 34.324 37.688 1.00 73.00 653 VAL A C 1
ATOM 5061 O O . VAL A 1 653 ? 4.611 33.338 38.295 1.00 73.00 653 VAL A O 1
ATOM 5064 N N . SER A 1 654 ? 6.151 34.976 38.039 1.00 76.19 654 SER A N 1
ATOM 5065 C CA . SER A 1 654 ? 7.032 34.593 39.161 1.00 76.19 654 SER A CA 1
ATOM 5066 C C . SER A 1 654 ? 7.338 33.078 39.185 1.00 76.19 654 SER A C 1
ATOM 5068 O O . SER A 1 654 ? 6.967 32.374 40.131 1.00 76.19 654 SER A O 1
ATOM 5070 N N . ASP A 1 655 ? 7.945 32.561 38.108 1.00 70.62 655 ASP A N 1
ATOM 5071 C CA . ASP A 1 655 ? 8.277 31.140 37.868 1.00 70.62 655 ASP A CA 1
ATOM 5072 C C . ASP A 1 655 ? 7.091 30.159 37.713 1.00 70.62 655 ASP A C 1
ATOM 5074 O O . ASP A 1 655 ? 7.299 28.952 37.552 1.00 70.62 655 ASP A O 1
ATOM 5078 N N . LYS A 1 656 ? 5.831 30.617 37.747 1.00 67.31 656 LYS A N 1
ATOM 5079 C CA . LYS A 1 656 ? 4.652 29.743 37.588 1.00 67.31 656 LYS A CA 1
ATOM 5080 C C . LYS A 1 656 ? 4.000 29.890 36.225 1.00 67.31 656 LYS A C 1
ATOM 5082 O O . LYS A 1 656 ? 3.548 30.976 35.880 1.00 67.31 656 LYS A O 1
ATOM 5087 N N . THR A 1 657 ? 3.855 28.788 35.494 1.00 71.12 657 THR A N 1
ATOM 5088 C CA . THR A 1 657 ? 3.093 28.728 34.239 1.00 71.12 657 THR A CA 1
ATOM 5089 C C . THR A 1 657 ? 1.625 29.083 34.471 1.00 71.12 657 THR A C 1
ATOM 5091 O O . THR A 1 657 ? 0.913 28.375 35.180 1.00 71.12 657 THR A O 1
ATOM 5094 N N . VAL A 1 658 ? 1.158 30.166 33.853 1.00 74.12 658 VAL A N 1
ATOM 5095 C CA . VAL A 1 658 ? -0.240 30.620 33.929 1.00 74.12 658 VAL A CA 1
ATOM 5096 C C . VAL A 1 658 ? -1.029 30.319 32.654 1.00 74.12 658 VAL A C 1
ATOM 5098 O O . VAL A 1 658 ? -2.254 30.200 32.709 1.00 74.12 658 VAL A O 1
ATOM 5101 N N . ALA A 1 659 ? -0.342 30.161 31.520 1.00 68.00 659 ALA A N 1
ATOM 5102 C CA . ALA A 1 659 ? -0.925 29.716 30.259 1.00 68.00 659 ALA A CA 1
ATOM 5103 C C . ALA A 1 659 ? 0.120 28.965 29.427 1.00 68.00 659 ALA A C 1
ATOM 5105 O O . ALA A 1 659 ? 1.299 29.319 29.438 1.00 68.00 659 ALA A O 1
ATOM 5106 N N . ARG A 1 660 ? -0.313 27.946 28.686 1.00 72.06 660 ARG A N 1
ATOM 5107 C CA . ARG A 1 660 ? 0.527 27.208 27.738 1.00 72.06 660 ARG A CA 1
ATOM 5108 C C . ARG A 1 660 ? -0.252 27.021 26.440 1.00 72.06 660 ARG A C 1
ATOM 5110 O O . ARG A 1 660 ? -1.448 26.735 26.479 1.00 72.06 660 ARG A O 1
ATOM 5117 N N . ALA A 1 661 ? 0.399 27.231 25.301 1.00 62.19 661 ALA A N 1
ATOM 5118 C CA . ALA A 1 661 ? -0.192 26.911 24.009 1.00 62.19 661 ALA A CA 1
ATOM 5119 C C . ALA A 1 661 ? -0.325 25.387 23.909 1.00 62.19 661 ALA A C 1
ATOM 5121 O O . ALA A 1 661 ? 0.622 24.657 24.207 1.00 62.19 661 ALA A O 1
ATOM 5122 N N . SER A 1 662 ? -1.498 24.899 23.517 1.00 54.06 662 SER A N 1
ATOM 5123 C CA . SER A 1 662 ? -1.746 23.473 23.311 1.00 54.06 662 SER A CA 1
ATOM 5124 C C . SER A 1 662 ? -0.998 23.003 22.058 1.00 54.06 662 SER A C 1
ATOM 5126 O O . SER A 1 662 ? -1.541 23.017 20.954 1.00 54.06 662 SER A O 1
ATOM 5128 N N . GLY A 1 663 ? 0.284 22.669 22.218 1.00 51.50 663 GLY A N 1
ATOM 5129 C CA . GLY A 1 663 ? 1.048 21.909 21.231 1.00 51.50 663 GLY A CA 1
ATOM 5130 C C . GLY A 1 663 ? 0.595 20.442 21.196 1.00 51.50 663 GLY A C 1
ATOM 5131 O O . GLY A 1 663 ? -0.105 20.002 22.112 1.00 51.50 663 GLY A O 1
ATOM 5132 N N . PRO A 1 664 ? 0.963 19.671 20.156 1.00 36.75 664 PRO A N 1
ATOM 5133 C CA . PRO A 1 664 ? 0.720 18.231 20.140 1.00 36.75 664 PRO A CA 1
ATOM 5134 C C . PRO A 1 664 ? 1.388 17.604 21.373 1.00 36.75 664 PRO A C 1
ATOM 5136 O O . PRO A 1 664 ? 2.569 17.845 21.616 1.00 36.75 664 PRO A O 1
ATOM 5139 N N . ALA A 1 665 ? 0.614 16.873 22.177 1.00 32.56 665 ALA A N 1
ATOM 5140 C CA . ALA A 1 665 ? 1.112 16.199 23.373 1.00 32.56 665 ALA A CA 1
ATOM 5141 C C . ALA A 1 665 ? 2.272 15.248 23.010 1.00 32.56 665 ALA A C 1
ATOM 5143 O O . ALA A 1 665 ? 2.164 14.522 22.020 1.00 32.56 665 ALA A O 1
ATOM 5144 N N . GLU A 1 666 ? 3.369 15.303 23.780 1.00 30.75 666 GLU A N 1
ATOM 5145 C CA . GLU A 1 666 ? 4.529 14.395 23.657 1.00 30.75 666 GLU A CA 1
ATOM 5146 C C . GLU A 1 666 ? 4.164 12.920 23.857 1.00 30.75 666 GLU A C 1
ATOM 5148 O O . GLU A 1 666 ? 3.344 12.624 24.761 1.00 30.75 666 GLU A O 1
#

Organism: NCBI:txid2182384

Sequence (666 aa):
MPVQKLILQMTVMCDTDTLDEAVNAYDSMSLTEIAHSTDFGDDIGSGIKVVASQTILSPDRIKAELEAIGNDGEFFDMAIADMADHDDEGDDTEAQLGNQVPFFLTNGGAETTDDTKIIALFSQLGLKSGGLGLNSGEKDDFFYPLTEAEANYVAEDIVTALDGTTSALIGYSVLCRNTKCLAPQVEFQIDPEAASEESVLEYATGYAEAIRPRVEEFGGDVHIDRGIDNCVVVRLLVPIANAMALGSADAWKARLALLLTPQDLPVYLTNQCTEAAHGTKEQFDHLGLSYGEFDGEFYPLTDEEVRYIAEDEVTSLDGNVLAFIGYSALYRGQKFLMPSIELTYGDKDDRFATEQEALAFANTYVADLAPKLAVAMARARVDQSGDDRIVIQILIPFETAAQRGDLDSWKKYLSWLLFDPIKYDIIEEVRVEDDEYAVTISWIGEGNDGDFDPLRPYDVPLLRFDVDKRVGEDFEELENGSYCTQVPAYIPQNKRWCLARYILAQLDMGHTGKRDLEKLSWTNLGIVEDYMAAVEGNDNDSQIDDLDHRIAVAQFQSTGNRSTVPSEIHPLDEAELRVNAAGFERADEPGMAAASAGELDDLELVYEVDAKFLMTAGAYNGVVDKQNMADLINDRGVQEGDIDRMNIVEVRVSDKTVARASGPAE